Protein AF-A0A5A9EXS3-F1 (afdb_monomer)

Solvent-accessible surface area (backbone atoms only — not comparable to full-atom values): 31626 Å² total; per-residue (Å²): 136,85,84,88,77,80,81,80,75,89,73,80,90,67,95,66,80,86,70,80,70,84,56,98,63,79,76,50,66,64,50,33,74,78,67,69,45,50,67,69,58,44,40,44,43,49,65,65,76,38,58,78,55,90,49,72,62,46,55,52,49,44,52,52,49,21,62,60,67,77,44,63,67,93,73,56,37,55,42,69,44,77,30,45,30,66,78,80,69,42,73,44,70,42,75,25,43,27,70,67,34,57,52,54,54,42,62,70,64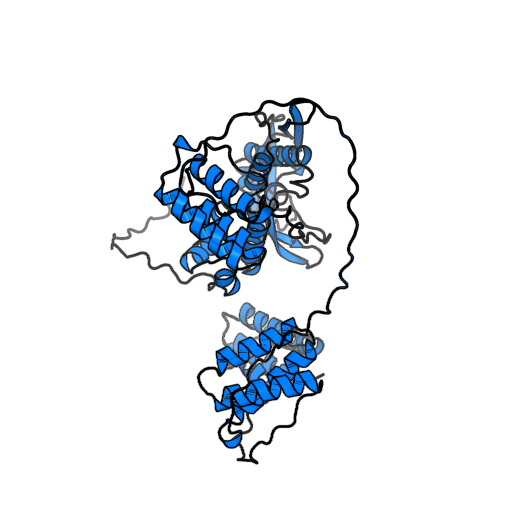,80,28,55,63,57,65,58,77,72,44,68,43,66,75,43,77,49,74,37,63,37,30,30,83,35,90,97,47,95,61,65,44,79,47,74,50,77,39,70,31,39,52,26,25,36,14,38,27,25,31,51,51,100,89,44,79,44,79,24,72,6,71,43,42,39,96,81,47,67,36,38,43,91,37,78,75,69,39,75,33,70,30,73,65,49,62,77,36,31,58,64,54,43,40,50,43,6,41,48,48,4,44,30,68,60,36,48,91,83,36,79,68,79,39,34,74,61,48,45,63,47,77,44,66,82,71,72,76,68,69,61,76,59,78,49,75,62,68,74,66,74,69,54,64,80,80,69,59,47,80,56,59,71,91,79,54,54,59,71,56,42,48,53,46,30,52,51,35,52,52,28,61,72,64,74,43,76,67,41,51,55,52,51,50,52,48,44,54,65,76,39,61,94,39,58,43,54,39,12,48,46,44,50,45,43,48,42,23,71,77,71,69,45,73,59,71,67,62,85,74,87,79,80,89,78,84,92,79,82,85,83,86,84,90,81,91,79,83,89,79,87,76,80,82,78,78,81,74,80,78,74,82,73,65,87,67,52,81,53,51,71,91,78,43,52,65,71,56,54,54,52,46,55,50,49,34,50,54,33,62,73,63,68,42,74,68,44,47,50,51,53,49,51,50,43,48,70,76,26,62,91,36,55,37,49,31,13,48,46,50,50,50,43,51,50,17,68,73,67,76,44,78,74,90,75,95,70,88,86,84,79,86,73,82,66,83,73,67,50,77,65,51,49,49,46,46,71,74,58,53,82,74,54,80,55,53,73,89,74,42,53,68,72,55,55,53,54,43,53,52,46,38,53,52,28,61,73,60,73,43,72,69,45,46,53,50,48,52,50,48,39,53,68,75,23,68,91,35,62,34,48,29,17,48,40,54,48,52,43,48,55,48,57,72,69,58,77,92,129

Secondary structure (DSSP, 8-state):
-----PPPP---------PPPPPSSPPPHHHHHHH---HHHHHHIIIIISTT--SHHHHHHHHHHHHHTT--GGG--EEEEEEEETTTTEEEEEEEE-HHHHHHHHHHTS-EEEEPPPEE--EEEEEEEEEEEETTEEEEEEEEEEEEEESEEEEEEEEEETTEEEEEEEEEEHHHHPPBPP-TT----B-HHHHH-HHHHHHHHHHHHHHHHH-TTT--SPPHHHHTTPEEPSS-----------SS----TTTSPPP--GGGS-HHHHHHHHHHHHHHHHH-SHHHHHHHHHHHHHHTTT-HHHHHHHHHHHHHHHHH-PPPPSSPP-----------------------PPPPPPP-SS-PPPP--GGGS-HHHHHHHHHHHHHHHHH-SHHHHHHHHHHHHHHHTT-HHHHHHHHHHHHHHHHHSSPPP-------PPSSPPPPHHHHHHHHHH-SPPP--GGGS-HHHHHHHHHHHHHHHHH-SHHHHHHHHHHHHHHHTT-HHHHHHHHHHHHHHHHTSPP-

Radius of gyration: 34.62 Å; Cα contacts (8 Å, |Δi|>4): 644; chains: 1; bounding box: 84×91×77 Å

Structure (mmCIF, N/CA/C/O backbone):
data_AF-A0A5A9EXS3-F1
#
_entry.id   AF-A0A5A9EXS3-F1
#
loop_
_atom_site.group_PDB
_atom_site.id
_atom_site.type_symbol
_atom_site.label_atom_id
_atom_site.label_alt_id
_atom_site.label_comp_id
_atom_site.label_asym_id
_atom_site.label_entity_id
_atom_site.label_seq_id
_atom_site.pdbx_PDB_ins_code
_atom_site.Cartn_x
_atom_site.Cartn_y
_atom_site.Cartn_z
_atom_site.occupancy
_atom_site.B_iso_or_equiv
_atom_site.auth_seq_id
_atom_site.auth_comp_id
_atom_site.auth_asym_id
_atom_site.auth_atom_id
_atom_site.pdbx_PDB_model_num
ATOM 1 N N . MET A 1 1 ? -11.136 36.480 23.293 1.00 30.42 1 MET A N 1
ATOM 2 C CA . MET A 1 1 ? -9.999 37.397 23.067 1.00 30.42 1 MET A CA 1
ATOM 3 C C . MET A 1 1 ? -9.051 36.762 22.056 1.00 30.42 1 MET A C 1
ATOM 5 O O . MET A 1 1 ? -8.707 35.604 22.231 1.00 30.42 1 MET A O 1
ATOM 9 N N . ALA A 1 2 ? -8.713 37.529 21.012 1.00 27.95 2 ALA A N 1
ATOM 10 C CA . ALA A 1 2 ? -7.684 37.326 19.978 1.00 27.95 2 ALA A CA 1
ATOM 11 C C . ALA A 1 2 ? -7.751 36.063 19.083 1.00 27.95 2 ALA A C 1
ATOM 13 O O . ALA A 1 2 ? -7.046 35.078 19.281 1.00 27.95 2 ALA A O 1
ATOM 14 N N . SER A 1 3 ? -8.542 36.171 18.011 1.00 28.62 3 SER A N 1
ATOM 15 C CA . SER A 1 3 ? -8.424 35.385 16.778 1.00 28.62 3 SER A CA 1
ATOM 16 C C . SER A 1 3 ? -7.132 35.743 16.033 1.00 28.62 3 SER A C 1
ATOM 18 O O . SER A 1 3 ? -6.910 36.917 15.736 1.00 28.62 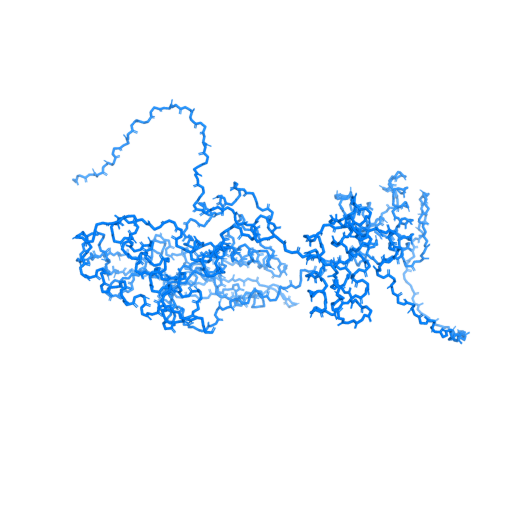3 SER A O 1
ATOM 20 N N . ASN A 1 4 ? -6.307 34.756 15.674 1.00 27.56 4 ASN A N 1
ATOM 21 C CA . ASN A 1 4 ? -5.107 34.997 14.871 1.00 27.56 4 ASN A CA 1
ATOM 22 C C . ASN A 1 4 ? -5.402 34.776 13.379 1.00 27.56 4 ASN A C 1
ATOM 24 O O . ASN A 1 4 ? -5.194 33.702 12.813 1.00 27.56 4 ASN A O 1
ATOM 28 N N . SER A 1 5 ? -5.938 35.827 12.766 1.00 29.20 5 SER A N 1
ATOM 29 C CA . SER A 1 5 ? -6.176 35.975 11.333 1.00 29.20 5 SER A CA 1
ATOM 30 C C . SER A 1 5 ? -4.834 36.069 10.597 1.00 29.20 5 SER A C 1
ATOM 32 O O . SER A 1 5 ? -4.102 37.047 10.754 1.00 29.20 5 SER A O 1
ATOM 34 N N . ARG A 1 6 ? -4.482 35.074 9.773 1.00 29.91 6 ARG A N 1
ATOM 35 C CA . ARG A 1 6 ? -3.351 35.211 8.838 1.00 29.91 6 ARG A CA 1
ATOM 36 C C . ARG A 1 6 ? -3.760 36.148 7.701 1.00 29.91 6 ARG A C 1
ATOM 38 O O . ARG A 1 6 ? -4.723 35.872 6.989 1.00 29.91 6 ARG A O 1
ATOM 45 N N . LYS A 1 7 ? -3.018 37.249 7.544 1.00 29.36 7 LYS A N 1
ATOM 46 C CA . LYS A 1 7 ? -3.127 38.196 6.426 1.00 29.36 7 LYS A CA 1
ATOM 47 C C . LYS A 1 7 ? -3.046 37.445 5.090 1.00 29.36 7 LYS A C 1
ATOM 49 O O . LYS A 1 7 ? -2.027 36.821 4.802 1.00 29.36 7 LYS A O 1
ATOM 54 N N . ARG A 1 8 ? -4.108 37.533 4.281 1.00 28.88 8 ARG A N 1
ATOM 55 C CA . ARG A 1 8 ? -4.033 37.332 2.827 1.00 28.88 8 ARG A CA 1
ATOM 56 C C . ARG A 1 8 ? -3.237 38.506 2.262 1.00 28.88 8 ARG A C 1
ATOM 58 O O . ARG A 1 8 ? -3.621 39.649 2.481 1.00 28.88 8 ARG A O 1
ATOM 65 N N . GLY A 1 9 ? -2.115 38.222 1.611 1.00 28.55 9 GLY A N 1
ATOM 66 C CA . GLY A 1 9 ? -1.461 39.198 0.748 1.00 28.55 9 GLY A CA 1
ATOM 67 C C . GLY A 1 9 ? -2.256 39.312 -0.548 1.00 28.55 9 GLY A C 1
ATOM 68 O O . GLY A 1 9 ? -2.593 38.287 -1.140 1.00 28.55 9 GLY A O 1
ATOM 69 N N . ASP A 1 10 ? -2.573 40.542 -0.945 1.00 32.09 10 ASP A N 1
ATOM 70 C CA . ASP A 1 10 ? -3.110 40.866 -2.263 1.00 32.09 10 ASP A CA 1
ATOM 71 C C . ASP A 1 10 ? -2.116 40.412 -3.332 1.00 32.09 10 ASP A C 1
ATOM 73 O O . ASP A 1 10 ? -1.038 40.992 -3.473 1.00 32.09 10 ASP A O 1
ATOM 77 N N . ASN A 1 11 ? -2.473 39.375 -4.087 1.00 30.95 11 ASN A N 1
ATOM 78 C CA . ASN A 1 11 ? -1.780 39.040 -5.320 1.00 30.95 11 ASN A CA 1
ATOM 79 C C . ASN A 1 11 ? -2.644 39.559 -6.468 1.00 30.95 11 ASN A C 1
ATOM 81 O O . ASN A 1 11 ? -3.755 39.077 -6.680 1.00 30.95 11 ASN A O 1
ATOM 85 N N . LYS A 1 12 ? -2.157 40.593 -7.157 1.00 32.75 12 LYS A N 1
ATOM 86 C CA . LYS A 1 12 ? -2.768 41.077 -8.395 1.00 32.75 12 LYS A CA 1
ATOM 87 C C . LYS A 1 12 ? -2.744 39.940 -9.415 1.00 32.75 12 LYS A C 1
ATOM 89 O O . LYS A 1 12 ? -1.687 39.366 -9.663 1.00 32.75 12 LYS A O 1
ATOM 94 N N . ASP A 1 13 ? -3.903 39.659 -10.002 1.00 39.50 13 ASP A N 1
ATOM 95 C CA . ASP A 1 13 ? -4.057 38.785 -11.160 1.00 39.50 13 ASP A CA 1
ATOM 96 C C . ASP A 1 13 ? -3.205 39.305 -12.325 1.00 39.50 13 ASP A C 1
ATOM 98 O O . ASP A 1 13 ? -3.598 40.203 -13.070 1.00 39.50 13 ASP A O 1
ATOM 102 N N . THR A 1 14 ? -2.022 38.724 -12.503 1.00 32.28 14 THR A N 1
ATOM 103 C CA . THR A 1 14 ? -1.380 38.634 -13.812 1.00 32.28 14 THR A CA 1
ATOM 104 C C . THR A 1 14 ? -1.478 37.185 -14.238 1.00 32.28 14 THR A C 1
ATOM 106 O O . THR A 1 14 ? -0.827 36.322 -13.646 1.00 32.28 14 THR A O 1
ATOM 109 N N . GLY A 1 15 ? -2.327 36.926 -15.236 1.00 40.34 15 GLY A N 1
ATOM 110 C CA . GLY A 1 15 ? -2.511 35.622 -15.863 1.00 40.34 15 GLY A CA 1
ATOM 111 C C . GLY A 1 15 ? -1.167 35.048 -16.296 1.00 40.34 15 GLY A C 1
ATOM 112 O O . GLY A 1 15 ? -0.659 35.354 -17.369 1.00 40.34 15 GLY A O 1
ATOM 113 N N . THR A 1 16 ? -0.577 34.248 -15.415 1.00 32.03 16 THR A N 1
ATOM 114 C CA . THR A 1 16 ? 0.710 33.601 -15.622 1.00 32.03 16 THR A CA 1
ATOM 115 C C . THR A 1 16 ? 0.383 32.154 -15.923 1.00 32.03 16 THR A C 1
ATOM 117 O O . THR A 1 16 ? -0.159 31.447 -15.074 1.00 32.03 16 THR A O 1
ATOM 120 N N . SER A 1 17 ? 0.644 31.743 -17.162 1.00 33.59 17 SER A N 1
ATOM 121 C CA . SER A 1 17 ? 0.592 30.346 -17.583 1.00 33.59 17 SER A CA 1
ATOM 122 C C . SER A 1 17 ? 1.286 29.477 -16.529 1.00 33.59 17 SER A C 1
ATOM 124 O O . SER A 1 17 ? 2.434 29.749 -16.179 1.00 33.59 17 SER A O 1
ATOM 126 N N . LEU A 1 18 ? 0.585 28.465 -16.007 1.00 37.22 18 LEU A N 1
ATOM 127 C CA . LEU A 1 18 ? 1.137 27.464 -15.092 1.00 37.22 18 LEU A CA 1
ATOM 128 C C . LEU A 1 18 ? 2.244 26.701 -15.824 1.00 37.22 18 LEU A C 1
ATOM 130 O O . LEU A 1 18 ? 1.988 25.699 -16.486 1.00 37.22 18 LEU A O 1
ATOM 134 N N . VAL A 1 19 ? 3.477 27.189 -15.736 1.00 40.34 19 VAL A N 1
ATOM 135 C CA . VAL A 1 19 ? 4.652 26.377 -16.039 1.00 40.34 19 VAL A CA 1
ATOM 136 C C . VAL A 1 19 ? 4.753 25.366 -14.895 1.00 40.34 19 VAL A C 1
ATOM 138 O O . VAL A 1 19 ? 4.853 25.794 -13.740 1.00 40.34 19 VAL A O 1
ATOM 141 N N . PRO A 1 20 ? 4.674 24.047 -15.155 1.00 49.12 20 PRO A N 1
ATOM 142 C CA . PRO A 1 20 ? 4.905 23.057 -14.116 1.00 49.12 20 PRO A CA 1
ATOM 143 C C . PRO A 1 20 ? 6.291 23.308 -13.517 1.00 49.12 20 PRO A C 1
ATOM 145 O O . PRO A 1 20 ? 7.272 23.428 -14.253 1.00 49.12 20 PRO A O 1
ATOM 148 N N . GLY A 1 21 ? 6.366 23.438 -12.191 1.00 59.28 21 GLY A N 1
ATOM 149 C CA . GLY A 1 21 ? 7.649 23.479 -11.495 1.00 59.28 21 GLY A CA 1
ATOM 150 C C . GLY A 1 21 ? 8.483 22.241 -11.834 1.00 59.28 21 GLY A C 1
ATOM 151 O O . GLY A 1 21 ? 7.937 21.214 -12.241 1.00 59.28 21 GLY A O 1
ATOM 152 N N . GLN A 1 22 ? 9.806 22.346 -11.685 1.00 62.22 22 GLN A N 1
ATOM 153 C CA . GLN A 1 22 ? 10.702 21.203 -11.872 1.00 62.22 22 GLN A CA 1
ATOM 154 C C . GLN A 1 22 ? 10.224 20.025 -11.005 1.00 62.22 22 GLN A C 1
ATOM 156 O O . GLN A 1 22 ? 9.952 20.237 -9.817 1.00 62.22 22 GLN A O 1
ATOM 161 N N . PRO A 1 23 ? 10.095 18.817 -11.580 1.00 70.12 23 PRO A N 1
ATOM 162 C CA . PRO A 1 23 ? 9.552 17.680 -10.862 1.00 70.12 23 PRO A CA 1
ATOM 163 C C . PRO A 1 23 ? 10.461 17.285 -9.698 1.00 70.12 23 PRO A C 1
ATOM 165 O O . PRO A 1 23 ? 11.686 17.359 -9.811 1.00 70.12 23 PRO A O 1
ATOM 168 N N . ARG A 1 24 ? 9.870 16.839 -8.577 1.00 82.75 24 ARG A N 1
ATOM 169 C CA . ARG A 1 24 ? 10.629 16.420 -7.381 1.00 82.75 24 ARG A CA 1
ATOM 170 C C . ARG A 1 24 ? 11.677 15.353 -7.711 1.00 82.75 24 ARG A C 1
ATOM 172 O O . ARG A 1 24 ? 12.769 15.374 -7.150 1.00 82.75 24 ARG A O 1
ATOM 179 N N . TRP A 1 25 ? 11.344 14.457 -8.638 1.00 90.06 25 TRP A N 1
ATOM 180 C CA . TRP A 1 25 ? 12.261 13.504 -9.254 1.00 90.06 25 TRP A CA 1
ATOM 181 C C . TRP A 1 25 ? 12.045 13.490 -10.760 1.00 90.06 25 TRP A C 1
ATOM 183 O O . TRP A 1 25 ? 10.904 13.526 -11.215 1.00 90.06 25 TRP A O 1
ATOM 193 N N . GLN A 1 26 ? 13.127 13.382 -11.527 1.00 91.50 26 GLN A N 1
ATOM 194 C CA . GLN A 1 26 ? 13.041 13.186 -12.975 1.00 91.50 26 GLN A CA 1
ATOM 195 C C . GLN A 1 26 ? 12.369 11.846 -13.297 1.00 91.50 26 GLN A C 1
ATOM 197 O O . GLN A 1 26 ? 12.504 10.896 -12.524 1.00 91.50 26 GLN A O 1
ATOM 202 N N . LEU A 1 27 ? 11.658 11.768 -14.428 1.00 91.38 27 LEU A N 1
ATOM 203 C CA . LEU A 1 27 ? 11.028 10.533 -14.897 1.00 91.38 27 LEU A CA 1
ATOM 204 C C . LEU A 1 27 ? 12.090 9.450 -15.167 1.00 91.38 27 LEU A C 1
ATOM 206 O O . LEU A 1 27 ? 12.907 9.609 -16.082 1.00 91.38 27 LEU A O 1
ATOM 210 N N . PRO A 1 28 ? 12.062 8.319 -14.438 1.00 92.06 28 PRO A N 1
ATOM 211 C CA . PRO A 1 28 ? 12.975 7.211 -14.694 1.00 92.06 28 PRO A CA 1
ATOM 212 C C . PRO A 1 28 ? 12.684 6.528 -16.034 1.00 92.06 28 PRO A C 1
ATOM 214 O O . PRO A 1 28 ? 11.521 6.392 -16.422 1.00 92.06 28 PRO A O 1
ATOM 217 N N . SER A 1 29 ? 13.719 5.997 -16.695 1.00 90.56 29 SER A N 1
ATOM 218 C CA . SER A 1 29 ? 13.564 5.192 -17.920 1.00 90.56 29 SER A CA 1
ATOM 219 C C . SER A 1 29 ? 12.609 4.020 -17.710 1.00 90.56 29 SER A C 1
ATOM 221 O O . SER A 1 29 ? 11.695 3.835 -18.499 1.00 90.56 29 SER A O 1
ATOM 223 N N . ILE A 1 30 ? 12.702 3.308 -16.581 1.00 87.94 30 ILE A N 1
ATOM 224 C CA . ILE A 1 30 ? 11.786 2.199 -16.274 1.00 87.94 30 ILE A CA 1
ATOM 225 C C . ILE A 1 30 ? 10.311 2.634 -16.236 1.00 87.94 30 ILE A C 1
ATOM 227 O O . ILE A 1 30 ? 9.446 1.927 -16.745 1.00 87.94 30 ILE A O 1
ATOM 231 N N . ALA A 1 31 ? 10.006 3.813 -15.686 1.00 88.00 31 ALA A N 1
ATOM 232 C CA . ALA A 1 31 ? 8.648 4.356 -15.646 1.00 88.00 31 ALA A CA 1
ATOM 233 C C . ALA A 1 31 ? 8.153 4.751 -17.050 1.00 88.00 31 ALA A C 1
ATOM 235 O O . ALA A 1 31 ? 6.986 4.534 -17.384 1.00 88.00 31 ALA A O 1
ATOM 236 N N . ARG A 1 32 ? 9.049 5.277 -17.890 1.00 90.31 32 ARG A N 1
ATOM 237 C CA . ARG A 1 32 ? 8.765 5.620 -19.287 1.00 90.31 32 ARG A CA 1
ATOM 238 C C . ARG A 1 32 ? 8.541 4.371 -20.142 1.00 90.31 32 ARG A C 1
ATOM 240 O O . ARG A 1 32 ? 7.500 4.242 -20.775 1.00 90.31 32 ARG A O 1
ATOM 247 N N . ASP A 1 33 ? 9.477 3.435 -20.099 1.00 87.25 33 ASP A N 1
ATOM 248 C CA . ASP A 1 33 ? 9.571 2.330 -21.050 1.00 87.25 33 ASP A CA 1
ATOM 249 C C . ASP A 1 33 ? 8.635 1.171 -20.669 1.00 87.25 33 ASP A C 1
ATOM 251 O O . ASP A 1 33 ? 7.944 0.622 -21.525 1.00 87.25 33 ASP A O 1
ATOM 255 N N . HIS A 1 34 ? 8.530 0.822 -19.377 1.00 83.62 34 HIS A N 1
ATOM 256 C CA . HIS A 1 34 ? 7.686 -0.300 -18.931 1.00 83.62 34 HIS A CA 1
ATOM 257 C C . HIS A 1 34 ? 6.237 0.082 -18.614 1.00 83.62 34 HIS A C 1
ATOM 259 O O . HIS A 1 34 ? 5.367 -0.801 -18.597 1.00 83.62 34 HIS A O 1
ATOM 265 N N . TYR A 1 35 ? 5.972 1.356 -18.309 1.00 88.62 35 TYR A N 1
ATOM 266 C CA . TYR A 1 35 ? 4.640 1.838 -17.922 1.00 88.62 35 TYR A CA 1
ATOM 267 C C . TYR A 1 35 ? 4.083 2.911 -18.864 1.00 88.62 35 TYR A C 1
ATOM 269 O O . TYR A 1 35 ? 2.940 3.327 -18.681 1.00 88.62 35 TYR A O 1
ATOM 277 N N . GLY A 1 36 ? 4.843 3.337 -19.880 1.00 90.50 36 GLY A N 1
ATOM 278 C CA . GLY A 1 36 ? 4.384 4.301 -20.881 1.00 90.50 36 GLY A CA 1
ATOM 279 C C . GLY A 1 36 ? 4.112 5.694 -20.314 1.00 90.50 36 GLY A C 1
ATOM 280 O O . GLY A 1 36 ? 3.287 6.421 -20.867 1.00 90.50 36 GLY A O 1
ATOM 281 N N . LEU A 1 37 ? 4.734 6.053 -19.185 1.00 93.06 37 LEU A N 1
ATOM 282 C CA . LEU A 1 37 ? 4.482 7.329 -18.522 1.00 93.06 37 LEU A CA 1
ATOM 283 C C . LEU A 1 37 ? 5.251 8.467 -19.196 1.00 93.06 37 LEU A C 1
ATOM 285 O O . LEU A 1 37 ? 6.418 8.320 -19.557 1.00 93.06 37 LEU A O 1
ATOM 289 N N . ASN A 1 38 ? 4.606 9.627 -19.314 1.00 93.56 38 ASN A N 1
ATOM 290 C CA . ASN A 1 38 ? 5.257 10.884 -19.688 1.00 93.56 38 ASN A CA 1
ATOM 291 C C . ASN A 1 38 ? 5.574 11.758 -18.457 1.00 93.56 38 ASN A C 1
ATOM 293 O O . ASN A 1 38 ? 5.138 11.468 -17.343 1.00 93.56 38 ASN A O 1
ATOM 297 N N . GLU A 1 39 ? 6.314 12.853 -18.658 1.00 90.62 39 GLU A N 1
ATOM 298 C CA . GLU A 1 39 ? 6.748 13.755 -17.575 1.00 90.62 39 GLU A CA 1
ATOM 299 C C . GLU A 1 39 ? 5.572 14.332 -16.766 1.00 90.62 39 GLU A C 1
ATOM 301 O O . GLU A 1 39 ? 5.632 14.415 -15.542 1.00 90.62 39 GLU A O 1
ATOM 306 N N . ALA A 1 40 ? 4.463 14.687 -17.423 1.00 91.38 40 ALA A N 1
ATOM 307 C CA . ALA A 1 40 ? 3.293 15.251 -16.746 1.00 91.38 40 ALA A CA 1
ATOM 308 C C . ALA A 1 40 ? 2.571 14.206 -15.877 1.00 91.38 40 ALA A C 1
ATOM 310 O O . ALA A 1 40 ? 2.148 14.494 -14.758 1.00 91.38 40 ALA A O 1
ATOM 311 N N . GLN A 1 41 ? 2.449 12.980 -16.382 1.00 94.19 41 GLN A N 1
ATOM 312 C CA . GLN A 1 41 ? 1.893 11.836 -15.660 1.00 94.19 41 GLN A CA 1
ATOM 313 C C . GLN A 1 41 ? 2.758 11.451 -14.461 1.00 94.19 41 GLN A C 1
ATOM 315 O O . GLN A 1 41 ? 2.237 11.186 -13.377 1.00 94.19 41 GLN A O 1
ATOM 320 N N . TRP A 1 42 ? 4.074 11.457 -14.646 1.00 94.31 42 TRP A N 1
ATOM 321 C CA . TRP A 1 42 ? 5.033 11.230 -13.577 1.00 94.31 42 TRP A CA 1
ATOM 322 C C . TRP A 1 42 ? 4.920 12.286 -12.483 1.00 94.31 42 TRP A C 1
ATOM 324 O O . TRP A 1 42 ? 4.768 11.947 -11.310 1.00 94.31 42 TRP A O 1
ATOM 334 N N . GLN A 1 43 ? 4.875 13.557 -12.877 1.00 92.44 43 GLN A N 1
ATOM 335 C CA . GLN A 1 43 ? 4.719 14.671 -11.955 1.00 92.44 43 GLN A CA 1
ATOM 336 C C . GLN A 1 43 ? 3.417 14.574 -11.152 1.00 92.44 43 GLN A C 1
ATOM 338 O O . GLN A 1 43 ? 3.408 14.759 -9.936 1.00 92.44 43 GLN A O 1
ATOM 343 N N . LEU A 1 44 ? 2.313 14.199 -11.804 1.00 93.88 44 LEU A N 1
ATOM 344 C CA . LEU A 1 44 ? 1.041 13.957 -11.126 1.00 93.88 44 LEU A CA 1
ATOM 345 C C . LEU A 1 44 ? 1.141 12.821 -10.091 1.00 93.88 44 LEU A C 1
ATOM 347 O O . LEU A 1 44 ? 0.573 12.931 -9.001 1.00 93.88 44 LEU A O 1
ATOM 351 N N . LEU A 1 45 ? 1.863 11.739 -10.407 1.00 94.06 45 LEU A N 1
ATOM 352 C CA . LEU A 1 45 ? 2.062 10.628 -9.475 1.00 94.06 45 LEU A CA 1
ATOM 353 C C . LEU A 1 45 ? 2.821 11.075 -8.227 1.00 94.06 45 LEU A C 1
ATOM 355 O O . LEU A 1 45 ? 2.351 10.816 -7.119 1.00 94.06 45 LEU A O 1
ATOM 359 N N . ILE A 1 46 ? 3.965 11.739 -8.395 1.00 93.56 46 ILE A N 1
ATOM 360 C CA . ILE A 1 46 ? 4.862 12.040 -7.275 1.00 93.56 46 ILE A CA 1
ATOM 361 C C . ILE A 1 46 ? 4.391 13.226 -6.432 1.00 93.56 46 ILE A C 1
ATOM 363 O O . ILE A 1 46 ? 4.557 13.185 -5.217 1.00 93.56 46 ILE A O 1
ATOM 367 N N . ASP A 1 47 ? 3.751 14.231 -7.033 1.00 89.81 47 ASP A N 1
ATOM 368 C CA . ASP A 1 47 ? 3.400 15.464 -6.320 1.00 89.81 47 ASP A CA 1
ATOM 369 C C . ASP A 1 47 ? 1.939 15.511 -5.862 1.00 89.81 47 ASP A C 1
ATOM 371 O O . ASP A 1 47 ? 1.618 16.226 -4.913 1.00 89.81 47 ASP A O 1
ATOM 375 N N . ASN A 1 48 ? 1.035 14.760 -6.503 1.00 90.94 48 ASN A N 1
ATOM 376 C CA . ASN A 1 48 ? -0.390 14.787 -6.159 1.00 90.94 48 ASN A CA 1
ATOM 377 C C . ASN A 1 48 ? -0.896 13.468 -5.569 1.00 90.94 48 ASN A C 1
ATOM 379 O O . ASN A 1 48 ? -1.519 13.464 -4.505 1.00 90.94 48 ASN A O 1
ATOM 383 N N . LEU A 1 49 ? -0.624 12.340 -6.231 1.00 93.19 49 LEU A N 1
ATOM 384 C CA . LEU A 1 49 ? -1.133 11.045 -5.773 1.00 93.19 49 LEU A CA 1
ATOM 385 C C . LEU A 1 49 ? -0.321 10.499 -4.593 1.00 93.19 49 LEU A C 1
ATOM 387 O O . LEU A 1 49 ? -0.916 10.041 -3.610 1.00 93.19 49 LEU A O 1
ATOM 391 N N . TYR A 1 50 ? 1.006 10.628 -4.640 1.00 94.31 50 TYR A N 1
ATOM 392 C CA . TYR A 1 50 ? 1.939 10.136 -3.623 1.00 94.31 50 TYR A CA 1
ATOM 393 C C . TYR A 1 50 ? 2.914 11.214 -3.098 1.00 94.31 50 TYR A C 1
ATOM 395 O O . TYR A 1 50 ? 4.120 10.965 -3.022 1.00 94.31 50 TYR A O 1
ATOM 403 N N . PRO A 1 51 ? 2.414 12.381 -2.637 1.00 90.75 51 PRO A N 1
ATOM 404 C CA . PRO A 1 51 ? 3.257 13.491 -2.174 1.00 90.75 51 PRO A CA 1
ATOM 405 C C . PRO A 1 51 ? 4.120 13.132 -0.961 1.00 90.75 51 PRO A C 1
ATOM 407 O O . PRO A 1 51 ? 5.158 13.741 -0.723 1.00 90.75 51 PRO A O 1
ATOM 410 N N . SER A 1 52 ? 3.684 12.149 -0.173 1.00 86.44 52 SER A N 1
ATOM 411 C CA . SER A 1 52 ? 4.371 11.704 1.040 1.00 86.44 52 SER A CA 1
ATOM 412 C C . SER A 1 52 ? 5.395 10.595 0.799 1.00 86.44 52 SER A C 1
ATOM 414 O O . SER A 1 52 ? 6.065 10.215 1.753 1.00 86.44 52 SER A O 1
ATOM 416 N N . ALA A 1 53 ? 5.518 10.079 -0.431 1.00 90.75 53 ALA A N 1
ATOM 417 C CA . ALA A 1 53 ? 6.572 9.124 -0.761 1.00 90.75 53 ALA A CA 1
ATOM 418 C C . ALA A 1 53 ? 7.934 9.817 -0.654 1.00 90.75 53 ALA A C 1
ATOM 420 O O . ALA A 1 53 ? 8.114 10.900 -1.201 1.00 90.75 53 ALA A O 1
ATOM 421 N N . ASN A 1 54 ? 8.881 9.215 0.045 1.00 86.81 54 ASN A N 1
ATOM 422 C CA . ASN A 1 54 ? 10.217 9.744 0.306 1.00 86.81 54 ASN A CA 1
ATOM 423 C C . ASN A 1 54 ? 11.259 9.137 -0.631 1.00 86.81 54 ASN A C 1
ATOM 425 O O . ASN A 1 54 ? 12.336 9.707 -0.792 1.00 86.81 54 ASN A O 1
ATOM 429 N N . THR A 1 55 ? 10.935 8.003 -1.250 1.00 88.50 55 THR A N 1
ATOM 430 C CA . THR A 1 55 ? 11.802 7.280 -2.173 1.00 88.50 55 THR A CA 1
ATOM 431 C C . THR A 1 55 ? 11.150 7.111 -3.539 1.00 88.50 55 THR A C 1
ATOM 433 O O . THR A 1 55 ? 9.926 6.992 -3.671 1.00 88.50 55 THR A O 1
ATOM 436 N N . LEU A 1 56 ? 11.995 7.075 -4.569 1.00 89.75 56 LEU A N 1
ATOM 437 C CA . LEU A 1 56 ? 11.582 6.725 -5.922 1.00 89.75 56 LEU A CA 1
ATOM 438 C C . LEU A 1 56 ? 11.021 5.296 -5.969 1.00 89.75 56 LEU A C 1
ATOM 440 O O . LEU A 1 56 ? 9.983 5.050 -6.587 1.00 89.75 56 LEU A O 1
ATOM 444 N N . ASP A 1 57 ? 11.683 4.386 -5.253 1.00 87.38 57 ASP A N 1
ATOM 445 C CA . ASP A 1 57 ? 11.337 2.968 -5.180 1.00 87.38 57 ASP A CA 1
ATOM 446 C C . ASP A 1 57 ? 9.924 2.743 -4.649 1.00 87.38 57 ASP A C 1
ATOM 448 O O . ASP A 1 57 ? 9.209 1.903 -5.187 1.00 87.38 57 ASP A O 1
ATOM 452 N N . GLY A 1 58 ? 9.460 3.532 -3.674 1.00 89.12 58 GLY A N 1
ATOM 453 C CA . GLY A 1 58 ? 8.081 3.446 -3.189 1.00 89.12 58 GLY A CA 1
ATOM 454 C C . GLY A 1 58 ? 7.044 3.682 -4.297 1.00 89.12 58 GLY A C 1
ATOM 455 O O . GLY A 1 58 ? 6.044 2.966 -4.385 1.00 89.12 58 GLY A O 1
ATOM 456 N N . VAL A 1 59 ? 7.290 4.651 -5.186 1.00 93.88 59 VAL A N 1
ATOM 457 C CA . VAL A 1 59 ? 6.390 4.971 -6.310 1.00 93.88 59 VAL A CA 1
ATOM 458 C C . VAL A 1 59 ? 6.479 3.910 -7.406 1.00 93.88 59 VAL A C 1
ATOM 460 O O . VAL A 1 59 ? 5.451 3.486 -7.939 1.00 93.88 59 VAL A O 1
ATOM 463 N N . LEU A 1 60 ? 7.688 3.439 -7.719 1.00 91.75 60 LEU A N 1
ATOM 464 C CA . LEU A 1 60 ? 7.894 2.356 -8.682 1.00 91.75 60 LEU A CA 1
ATOM 465 C C . LEU A 1 60 ? 7.273 1.039 -8.200 1.00 91.75 60 LEU A C 1
ATOM 467 O O . LEU A 1 60 ? 6.640 0.340 -8.990 1.00 91.75 60 LEU A O 1
ATOM 471 N N . LEU A 1 61 ? 7.368 0.733 -6.906 1.00 89.81 61 LEU A N 1
ATOM 472 C CA . LEU A 1 61 ? 6.724 -0.426 -6.295 1.00 89.81 61 LEU A CA 1
ATOM 473 C C . LEU A 1 61 ? 5.198 -0.307 -6.359 1.00 89.81 61 LEU A C 1
ATOM 475 O O . LEU A 1 61 ? 4.525 -1.288 -6.662 1.00 89.81 61 LEU A O 1
ATOM 479 N N . ALA A 1 62 ? 4.637 0.887 -6.146 1.00 93.19 62 ALA A N 1
ATOM 480 C CA . ALA A 1 62 ? 3.201 1.118 -6.300 1.00 93.19 62 ALA A CA 1
ATOM 481 C C . ALA A 1 62 ? 2.734 0.887 -7.749 1.00 93.19 62 ALA A C 1
ATOM 483 O O . ALA A 1 62 ? 1.691 0.263 -7.966 1.00 93.19 62 ALA A O 1
ATOM 484 N N . LEU A 1 63 ? 3.514 1.339 -8.739 1.00 94.19 63 LEU A N 1
ATOM 485 C CA . LEU A 1 63 ? 3.265 1.078 -10.161 1.00 94.19 63 LEU A CA 1
ATOM 486 C C . LEU A 1 63 ? 3.332 -0.417 -10.485 1.00 94.19 63 LEU A C 1
ATOM 488 O O . LEU A 1 63 ? 2.404 -0.946 -11.101 1.00 94.19 63 LEU A O 1
ATOM 492 N N . ALA A 1 64 ? 4.388 -1.101 -10.038 1.00 89.56 64 ALA A N 1
ATOM 493 C CA . ALA A 1 64 ? 4.571 -2.536 -10.235 1.00 89.56 64 ALA A CA 1
ATOM 494 C C . ALA A 1 64 ? 3.421 -3.334 -9.618 1.00 89.56 64 ALA A C 1
ATOM 496 O O . ALA A 1 64 ? 2.826 -4.183 -10.282 1.00 89.56 64 ALA A O 1
ATOM 497 N N . TYR A 1 65 ? 3.046 -2.997 -8.382 1.00 89.81 65 TYR A N 1
ATOM 498 C CA . TYR A 1 65 ? 1.938 -3.621 -7.676 1.00 89.81 65 TYR A CA 1
ATOM 499 C C . TYR A 1 65 ? 0.615 -3.447 -8.426 1.00 89.81 65 TYR A C 1
ATOM 501 O O . TYR A 1 65 ? -0.118 -4.413 -8.638 1.00 89.81 65 TYR A O 1
ATOM 509 N N . CYS A 1 66 ? 0.313 -2.221 -8.864 1.00 91.38 66 CYS A N 1
ATOM 510 C CA . CYS A 1 66 ? -0.921 -1.948 -9.592 1.00 91.38 66 CYS A CA 1
ATOM 511 C C . CYS A 1 66 ? -0.956 -2.670 -10.941 1.00 91.38 66 CYS A C 1
ATOM 513 O O . CYS A 1 66 ? -1.988 -3.231 -11.299 1.00 91.38 66 CYS A O 1
ATOM 515 N N . LYS A 1 67 ? 0.167 -2.716 -11.666 1.00 89.00 67 LYS A N 1
ATOM 516 C CA . LYS A 1 67 ? 0.271 -3.449 -12.933 1.00 89.00 67 LYS A CA 1
ATOM 517 C C . LYS A 1 67 ? 0.054 -4.950 -12.734 1.00 89.00 67 LYS A C 1
ATOM 519 O O . LYS A 1 67 ? -0.726 -5.540 -13.473 1.00 89.00 67 LYS A O 1
ATOM 524 N N . ALA A 1 68 ? 0.682 -5.544 -11.721 1.00 86.25 68 ALA A N 1
ATOM 525 C CA . ALA A 1 68 ? 0.566 -6.973 -11.433 1.00 86.25 68 ALA A CA 1
ATOM 526 C C . ALA A 1 68 ? -0.856 -7.405 -11.036 1.00 86.25 68 ALA A C 1
ATOM 528 O O . ALA A 1 68 ? -1.277 -8.500 -11.387 1.00 86.25 68 ALA A O 1
ATOM 529 N N . ASN A 1 69 ? -1.609 -6.535 -10.356 1.00 82.50 69 ASN A N 1
ATOM 530 C CA . ASN A 1 69 ? -2.967 -6.826 -9.875 1.00 82.50 69 ASN A CA 1
ATOM 531 C C . ASN A 1 69 ? -4.074 -6.230 -10.767 1.00 82.50 69 ASN A C 1
ATOM 533 O O . ASN A 1 69 ? -5.243 -6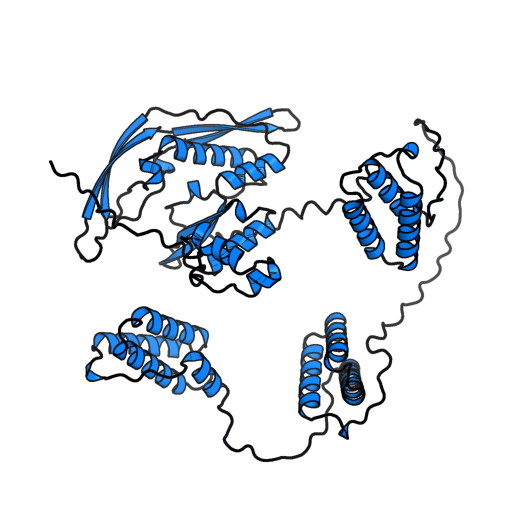.172 -10.377 1.00 82.50 69 ASN A O 1
ATOM 537 N N . ASN A 1 70 ? -3.722 -5.740 -11.962 1.00 87.19 70 ASN A N 1
ATOM 538 C CA . ASN A 1 70 ? -4.649 -5.074 -12.880 1.00 87.19 70 ASN A CA 1
ATOM 539 C C . ASN A 1 70 ? -5.465 -3.949 -12.195 1.00 87.19 70 ASN A C 1
ATOM 541 O O . ASN A 1 70 ? -6.691 -3.845 -12.323 1.00 87.19 70 ASN A O 1
ATOM 545 N N . LEU A 1 71 ? -4.790 -3.128 -11.392 1.00 89.25 71 LEU A N 1
ATOM 546 C CA . LEU A 1 71 ? -5.356 -1.983 -10.686 1.00 89.25 71 LEU A CA 1
ATOM 547 C C . LEU A 1 71 ? -4.972 -0.679 -11.392 1.00 89.25 71 LEU A C 1
ATOM 549 O O . LEU A 1 71 ? -3.861 -0.504 -11.889 1.00 89.25 71 LEU A O 1
ATOM 553 N N . ASN A 1 72 ? -5.897 0.279 -11.405 1.00 91.56 72 ASN A N 1
ATOM 554 C CA . ASN A 1 72 ? -5.655 1.584 -12.008 1.00 91.56 72 ASN A CA 1
ATOM 555 C C . ASN A 1 72 ? -4.943 2.511 -11.010 1.00 91.56 72 ASN A C 1
ATOM 557 O O . ASN A 1 72 ? -5.590 3.053 -10.113 1.00 91.56 72 ASN A O 1
ATOM 561 N N . ILE A 1 73 ? -3.640 2.745 -11.207 1.00 93.62 73 ILE A N 1
ATOM 562 C CA . ILE A 1 73 ? -2.812 3.606 -10.340 1.00 93.62 73 ILE A CA 1
ATOM 563 C C . ILE A 1 73 ? -3.402 5.014 -10.144 1.00 93.62 73 ILE A C 1
ATOM 565 O O . ILE A 1 73 ? -3.306 5.578 -9.055 1.00 93.62 73 ILE A O 1
ATOM 569 N N . TRP A 1 74 ? -4.095 5.557 -11.151 1.00 94.81 74 TRP A N 1
ATOM 570 C CA . TRP A 1 74 ? -4.696 6.897 -11.122 1.00 94.81 74 TRP A CA 1
ATOM 571 C C . TRP A 1 74 ? -5.881 7.010 -10.162 1.00 94.81 74 TRP A C 1
ATOM 573 O O . TRP A 1 74 ? -6.280 8.111 -9.790 1.00 94.81 74 TRP A O 1
ATOM 583 N N . ARG A 1 75 ? -6.454 5.876 -9.743 1.00 93.31 75 ARG A N 1
ATOM 584 C CA . ARG A 1 75 ? -7.509 5.813 -8.720 1.00 93.31 75 ARG A CA 1
ATOM 585 C C . ARG A 1 75 ? -6.952 5.697 -7.302 1.00 93.31 75 ARG A C 1
ATOM 587 O O . ARG A 1 75 ? -7.741 5.619 -6.366 1.00 93.31 75 ARG A O 1
ATOM 594 N N . LYS A 1 76 ? -5.620 5.690 -7.152 1.00 92.75 76 LYS A N 1
ATOM 595 C CA . LYS A 1 76 ? -4.905 5.518 -5.882 1.00 92.75 76 LYS A CA 1
ATOM 596 C C . LYS A 1 76 ? -5.421 4.308 -5.074 1.00 92.75 76 LYS A C 1
ATOM 598 O O . LYS A 1 76 ? -5.892 4.470 -3.950 1.00 92.75 76 LYS A O 1
ATOM 603 N N . PRO A 1 77 ? -5.381 3.093 -5.654 1.00 92.19 77 PRO A N 1
ATOM 604 C CA . PRO A 1 77 ? -5.828 1.875 -4.979 1.00 92.19 77 PRO A CA 1
ATOM 605 C C . PRO A 1 77 ? -4.861 1.443 -3.866 1.00 92.19 77 PRO A C 1
ATOM 607 O O . PRO A 1 77 ? -5.245 0.697 -2.973 1.00 92.19 77 PRO A O 1
ATOM 610 N N . VAL A 1 78 ? -3.617 1.928 -3.896 1.00 93.94 78 VAL A N 1
ATOM 611 C CA . VAL A 1 78 ? -2.585 1.645 -2.898 1.00 93.94 78 VAL A CA 1
ATOM 612 C C . VAL A 1 78 ? -2.097 2.922 -2.221 1.00 93.94 78 VAL A C 1
ATOM 614 O O . VAL A 1 78 ? -2.249 4.030 -2.737 1.00 93.94 78 VAL A O 1
ATOM 617 N N . HIS A 1 79 ? -1.483 2.752 -1.058 1.00 91.88 79 HIS A N 1
ATOM 618 C CA . HIS A 1 79 ? -0.857 3.788 -0.255 1.00 91.88 79 HIS A CA 1
ATOM 619 C C . HIS A 1 79 ? 0.606 3.425 -0.013 1.00 91.88 79 HIS A C 1
ATOM 621 O O . HIS A 1 79 ? 0.925 2.273 0.271 1.00 91.88 79 HIS A O 1
ATOM 627 N N . ILE A 1 80 ? 1.482 4.425 -0.090 1.00 91.62 80 ILE A N 1
ATOM 628 C CA . ILE A 1 80 ? 2.875 4.305 0.340 1.00 91.62 80 ILE A CA 1
ATOM 629 C C . ILE A 1 80 ? 2.910 4.752 1.795 1.00 91.62 80 ILE A C 1
ATOM 631 O O . ILE A 1 80 ? 2.624 5.914 2.094 1.00 91.62 80 ILE A O 1
ATOM 635 N N . VAL A 1 81 ? 3.174 3.809 2.694 1.00 85.00 81 VAL A N 1
ATOM 636 C CA . VAL A 1 81 ? 3.126 4.023 4.140 1.00 85.00 81 VAL A CA 1
ATOM 637 C C . VAL A 1 81 ? 4.532 3.849 4.712 1.00 85.00 81 VAL A C 1
ATOM 639 O O . VAL A 1 81 ? 5.128 2.786 4.518 1.00 85.00 81 VAL A O 1
ATOM 642 N N . PRO A 1 82 ? 5.083 4.859 5.409 1.00 83.31 82 PRO A N 1
ATOM 643 C CA . PRO A 1 82 ? 6.331 4.701 6.136 1.00 83.31 82 PRO A CA 1
ATOM 644 C C . PRO A 1 82 ? 6.085 3.845 7.380 1.00 83.31 82 PRO A C 1
ATOM 646 O O . PRO A 1 82 ? 5.253 4.179 8.223 1.00 83.31 82 PRO A O 1
ATOM 649 N N . MET A 1 83 ? 6.826 2.749 7.499 1.00 81.94 83 MET A N 1
ATOM 650 C CA . MET A 1 83 ? 6.693 1.788 8.589 1.00 81.94 83 MET A CA 1
ATOM 651 C C . MET A 1 83 ? 8.025 1.618 9.308 1.00 81.94 83 MET A C 1
ATOM 653 O O . MET A 1 83 ? 9.053 1.424 8.665 1.00 81.94 83 MET A O 1
ATOM 657 N N . TRP A 1 84 ? 8.019 1.661 10.640 1.00 80.19 84 TRP A N 1
ATOM 658 C CA . TRP A 1 84 ? 9.222 1.374 11.420 1.00 80.19 84 TRP A CA 1
ATOM 659 C C . TRP A 1 84 ? 9.555 -0.121 11.330 1.00 80.19 84 TRP A C 1
ATOM 661 O O . TRP A 1 84 ? 8.761 -0.953 11.777 1.00 80.19 84 TRP A O 1
ATOM 671 N N . SER A 1 85 ? 10.719 -0.455 10.764 1.00 78.88 85 SER A N 1
ATOM 672 C CA . SER A 1 85 ? 11.277 -1.811 10.777 1.00 78.88 85 SER A CA 1
ATOM 673 C C . SER A 1 85 ? 12.172 -1.971 12.001 1.00 78.88 85 SER A C 1
ATOM 675 O O . SER A 1 85 ? 13.167 -1.257 12.153 1.00 78.88 85 SER A O 1
ATOM 677 N N . LYS A 1 86 ? 11.859 -2.935 12.877 1.00 77.75 86 LYS A N 1
ATOM 678 C CA . LYS A 1 86 ? 12.713 -3.211 14.047 1.00 77.75 86 LYS A CA 1
ATOM 679 C C . LYS A 1 86 ? 14.092 -3.751 13.665 1.00 77.75 86 LYS A C 1
ATOM 681 O O . LYS A 1 86 ? 15.054 -3.466 14.375 1.00 77.75 86 LYS A O 1
ATOM 686 N N . ALA A 1 87 ? 14.198 -4.507 12.573 1.00 77.12 87 ALA A N 1
ATOM 687 C CA . ALA A 1 87 ? 15.466 -5.096 12.152 1.00 77.12 87 ALA A CA 1
ATOM 688 C C . ALA A 1 87 ? 16.399 -4.077 11.512 1.00 77.12 87 ALA A C 1
ATOM 690 O O . ALA A 1 87 ? 17.555 -3.975 11.914 1.00 77.12 87 ALA A O 1
ATOM 691 N N . LYS A 1 88 ? 15.881 -3.271 10.578 1.00 77.88 88 LYS A N 1
ATOM 692 C CA . LYS A 1 88 ? 16.666 -2.202 9.949 1.00 77.88 88 LYS A CA 1
ATOM 693 C C . LYS A 1 88 ? 16.837 -0.982 10.855 1.00 77.88 88 LYS A C 1
ATOM 695 O O . LYS A 1 88 ? 17.714 -0.163 10.616 1.00 77.88 88 LYS A O 1
ATOM 700 N N . ARG A 1 89 ? 16.031 -0.882 11.923 1.00 82.00 89 ARG A N 1
ATOM 701 C CA . ARG A 1 89 ? 16.007 0.245 12.875 1.00 82.00 89 ARG A CA 1
ATOM 702 C C . ARG A 1 89 ? 15.801 1.590 12.176 1.00 82.00 89 ARG A C 1
ATOM 704 O O . ARG A 1 89 ? 16.357 2.607 12.583 1.00 82.00 89 ARG A O 1
ATOM 711 N N . GLU A 1 90 ? 14.987 1.576 11.131 1.00 83.00 90 GLU A N 1
ATOM 712 C CA . GLU A 1 90 ? 14.644 2.746 10.335 1.00 83.00 90 GLU A CA 1
ATOM 713 C C . GLU A 1 90 ? 13.208 2.646 9.812 1.00 83.00 90 GLU A C 1
ATOM 715 O O . GLU A 1 90 ? 12.573 1.585 9.852 1.00 83.00 90 GLU A O 1
ATOM 720 N N . TYR A 1 91 ? 12.691 3.769 9.313 1.00 82.00 91 TYR A N 1
ATOM 721 C CA . TYR A 1 91 ? 11.435 3.783 8.576 1.00 82.00 91 TYR A CA 1
ATOM 722 C C . TYR A 1 91 ? 11.667 3.312 7.142 1.00 82.00 91 TYR A C 1
ATOM 724 O O . TYR A 1 91 ? 12.444 3.914 6.408 1.00 82.00 91 TYR A O 1
ATOM 732 N N . VAL A 1 92 ? 10.935 2.279 6.740 1.00 84.62 92 VAL A N 1
ATOM 733 C CA . VAL A 1 92 ? 10.926 1.739 5.381 1.00 84.62 92 VAL A CA 1
ATOM 734 C C . VAL A 1 92 ? 9.578 2.045 4.745 1.00 84.62 92 VAL A C 1
ATOM 736 O O . VAL A 1 92 ? 8.531 1.876 5.374 1.00 84.62 92 VAL A O 1
ATOM 739 N N . GLU A 1 93 ? 9.588 2.491 3.493 1.00 85.50 93 GLU A N 1
ATOM 740 C CA . GLU A 1 93 ? 8.355 2.696 2.737 1.00 85.50 93 GLU A CA 1
ATOM 741 C C . GLU A 1 93 ? 7.803 1.367 2.234 1.00 85.50 93 GLU A C 1
ATOM 743 O O . GLU A 1 93 ? 8.505 0.592 1.590 1.00 85.50 93 GLU A O 1
ATOM 748 N N . GLN A 1 94 ? 6.528 1.110 2.518 1.00 85.62 94 GLN A N 1
ATOM 749 C CA . GLN A 1 94 ? 5.830 -0.084 2.055 1.00 85.62 94 GLN A CA 1
ATOM 750 C C . GLN A 1 94 ? 4.552 0.283 1.315 1.00 85.62 94 GLN A C 1
ATOM 752 O O . GLN A 1 94 ? 3.879 1.262 1.643 1.00 85.62 94 GLN A O 1
ATOM 757 N N . VAL A 1 95 ? 4.208 -0.530 0.318 1.00 89.88 95 VAL A N 1
ATOM 758 C CA . VAL A 1 95 ? 3.004 -0.356 -0.495 1.00 89.88 95 VAL A CA 1
ATOM 759 C C . VAL A 1 95 ? 1.892 -1.245 0.045 1.00 89.88 95 VAL A C 1
ATOM 761 O O . VAL A 1 95 ? 1.923 -2.469 -0.095 1.00 89.88 95 VAL A O 1
ATOM 764 N N . TRP A 1 96 ? 0.879 -0.606 0.619 1.00 89.62 96 TRP A N 1
ATOM 765 C CA . TRP A 1 96 ? -0.304 -1.251 1.179 1.00 89.62 96 TRP A CA 1
ATOM 766 C C . TRP A 1 96 ? -1.523 -0.963 0.318 1.00 89.62 96 TRP A C 1
ATOM 768 O O . TRP A 1 96 ? -1.699 0.143 -0.182 1.00 89.62 96 TRP A O 1
ATOM 778 N N . GLU A 1 97 ? -2.392 -1.949 0.143 1.00 92.06 97 GLU A N 1
ATOM 779 C CA . GLU A 1 97 ? -3.681 -1.714 -0.507 1.00 92.06 97 GLU A CA 1
ATOM 780 C C . GLU A 1 97 ? -4.598 -0.897 0.388 1.00 92.06 97 GLU A C 1
ATOM 782 O O . GLU A 1 97 ? -4.687 -1.153 1.585 1.00 92.06 97 GLU A O 1
ATOM 787 N N . GLY A 1 98 ? -5.294 0.077 -0.187 1.00 91.75 98 GLY A N 1
ATOM 788 C CA . GLY A 1 98 ? -6.325 0.816 0.526 1.00 91.75 98 GLY A CA 1
ATOM 789 C C . GLY A 1 98 ? -7.656 0.073 0.541 1.00 91.75 98 GLY A C 1
ATOM 790 O O . GLY A 1 98 ? -7.918 -0.801 -0.289 1.00 91.75 98 GLY A O 1
ATOM 791 N N . TYR A 1 99 ? -8.543 0.515 1.426 1.00 92.06 99 TYR A N 1
ATOM 792 C CA . TYR A 1 99 ? -9.942 0.091 1.520 1.00 92.06 99 TYR A CA 1
ATOM 793 C C . TYR A 1 99 ? -10.650 -0.039 0.153 1.00 92.06 99 TYR A C 1
ATOM 795 O O . TYR A 1 99 ? -11.339 -1.024 -0.116 1.00 92.06 99 TYR A O 1
ATOM 803 N N . ASN A 1 100 ? -10.447 0.925 -0.754 1.00 91.06 100 ASN A N 1
ATOM 804 C CA . ASN A 1 100 ? -11.081 0.912 -2.079 1.00 91.06 100 ASN A CA 1
ATOM 805 C C . ASN A 1 100 ? -10.570 -0.223 -2.988 1.00 91.06 100 ASN A C 1
ATOM 807 O O . ASN A 1 100 ? -11.321 -0.686 -3.850 1.00 91.06 100 ASN A O 1
ATOM 811 N N . SER A 1 101 ? -9.318 -0.671 -2.818 1.00 91.12 101 SER A N 1
ATOM 812 C CA . SER A 1 101 ? -8.771 -1.810 -3.573 1.00 91.12 101 SER A CA 1
ATOM 813 C C . SER A 1 101 ? -9.509 -3.087 -3.201 1.00 91.12 101 SER A C 1
ATOM 815 O O . SER A 1 101 ? -10.008 -3.780 -4.081 1.00 91.12 101 SER A O 1
ATOM 817 N N . PHE A 1 102 ? -9.696 -3.325 -1.899 1.00 93.69 102 PHE A N 1
ATOM 818 C CA . PHE A 1 102 ? -10.415 -4.493 -1.388 1.00 93.69 102 PHE A CA 1
ATOM 819 C C . PHE A 1 102 ? -11.841 -4.555 -1.940 1.00 93.69 102 PHE A C 1
ATOM 821 O O . PHE A 1 102 ? -12.278 -5.597 -2.415 1.00 93.69 102 PHE A O 1
ATOM 828 N N . LEU A 1 103 ? -12.556 -3.428 -1.969 1.00 93.12 103 LEU A N 1
ATOM 829 C CA . LEU A 1 103 ? -13.886 -3.387 -2.584 1.00 93.12 103 LEU A CA 1
ATOM 830 C C . LEU A 1 103 ? -13.859 -3.659 -4.085 1.00 93.12 103 LEU A C 1
ATOM 832 O O . LEU A 1 103 ? -14.702 -4.395 -4.593 1.00 93.12 103 LEU A O 1
ATOM 836 N N . THR A 1 104 ? -12.894 -3.079 -4.798 1.00 91.75 104 THR A N 1
ATOM 837 C CA . THR A 1 104 ? -12.739 -3.300 -6.240 1.00 91.75 104 THR A CA 1
ATOM 838 C C . THR A 1 104 ? -12.499 -4.778 -6.536 1.00 91.75 104 THR A C 1
ATOM 840 O O . THR A 1 104 ? -13.123 -5.331 -7.437 1.00 91.75 104 THR A O 1
ATOM 843 N N . ILE A 1 105 ? -11.632 -5.422 -5.757 1.00 90.88 105 ILE A N 1
ATOM 844 C CA . ILE A 1 105 ? -11.325 -6.846 -5.872 1.00 90.88 105 ILE A CA 1
ATOM 845 C C . ILE A 1 105 ? -12.565 -7.682 -5.537 1.00 90.88 105 ILE A C 1
ATOM 847 O O . ILE A 1 105 ? -12.933 -8.537 -6.334 1.00 90.88 105 ILE A O 1
ATOM 851 N N . ALA A 1 106 ? -13.289 -7.374 -4.452 1.00 94.25 106 ALA A N 1
ATOM 852 C CA . ALA A 1 106 ? -14.534 -8.065 -4.098 1.00 94.25 106 ALA A CA 1
ATOM 853 C C . ALA A 1 106 ? -15.540 -8.053 -5.256 1.00 94.25 106 ALA A C 1
ATOM 855 O O . ALA A 1 106 ? -16.077 -9.094 -5.635 1.00 94.25 106 ALA A O 1
ATOM 856 N N . HIS A 1 107 ? -15.759 -6.877 -5.852 1.00 94.38 107 HIS A N 1
ATOM 857 C CA . HIS A 1 107 ? -16.672 -6.705 -6.979 1.00 94.38 107 HIS A CA 1
ATOM 858 C C . HIS A 1 107 ? -16.249 -7.486 -8.228 1.00 94.38 107 HIS A C 1
ATOM 860 O O . HIS A 1 107 ? -17.118 -7.895 -8.988 1.00 94.38 107 HIS A O 1
ATOM 866 N N . ARG A 1 108 ? -14.950 -7.726 -8.436 1.00 92.56 108 ARG A N 1
ATOM 867 C CA . ARG A 1 108 ? -14.435 -8.504 -9.575 1.00 92.56 108 ARG A CA 1
ATOM 868 C C . ARG A 1 108 ? -14.642 -10.014 -9.437 1.00 92.56 108 ARG A C 1
ATOM 870 O O . ARG A 1 108 ? -14.493 -10.718 -10.424 1.00 92.56 108 ARG A O 1
ATOM 877 N N . THR A 1 109 ? -14.985 -10.511 -8.248 1.00 92.00 109 THR A N 1
ATOM 878 C CA . THR A 1 109 ? -15.211 -11.952 -8.023 1.00 92.00 109 THR A CA 1
ATOM 879 C C . THR A 1 109 ? -16.574 -12.456 -8.508 1.00 92.00 109 THR A C 1
ATOM 881 O O . THR A 1 109 ? -16.849 -13.651 -8.389 1.00 92.00 109 THR A O 1
ATOM 884 N N . ASP A 1 110 ? -17.483 -11.552 -8.899 1.00 92.69 110 ASP A N 1
ATOM 885 C CA . ASP A 1 110 ? -18.918 -11.805 -9.145 1.00 92.69 110 ASP A CA 1
ATOM 886 C C . ASP A 1 110 ? -19.670 -12.501 -7.988 1.00 92.69 110 ASP A C 1
ATOM 888 O O . ASP A 1 110 ? -20.858 -12.808 -8.075 1.00 92.69 110 ASP A O 1
ATOM 892 N N . SER A 1 111 ? -18.993 -12.715 -6.858 1.00 95.69 111 SER A N 1
ATOM 893 C CA . SER A 1 111 ? -19.509 -13.395 -5.676 1.00 95.69 111 SER A CA 1
ATOM 894 C C . SER A 1 111 ? -19.796 -12.412 -4.542 1.00 95.69 111 SER A C 1
ATOM 896 O O . SER A 1 111 ? -20.355 -12.807 -3.524 1.00 95.69 111 SER A O 1
ATOM 898 N N . PHE A 1 112 ? -19.435 -11.134 -4.675 1.00 97.25 112 PHE A N 1
ATOM 899 C CA . PHE A 1 112 ? -19.764 -10.107 -3.688 1.00 97.25 112 PHE A CA 1
ATOM 900 C C . PHE A 1 112 ? -21.241 -9.706 -3.758 1.00 97.25 112 PHE A C 1
ATOM 902 O O . PHE A 1 112 ? -21.725 -9.205 -4.768 1.00 97.25 112 PHE A O 1
ATOM 909 N N . ALA A 1 113 ? -21.955 -9.912 -2.650 1.00 97.44 113 ALA A N 1
ATOM 910 C CA . ALA A 1 113 ? -23.404 -9.748 -2.525 1.00 97.44 113 ALA A CA 1
ATOM 911 C C . ALA A 1 113 ? -23.799 -8.555 -1.637 1.00 97.44 113 ALA A C 1
ATOM 913 O O . ALA A 1 113 ? -24.820 -8.600 -0.941 1.00 97.44 113 ALA A O 1
ATOM 914 N N . GLY A 1 114 ? -22.969 -7.511 -1.631 1.00 96.94 114 GLY A N 1
ATOM 915 C CA . GLY A 1 114 ? -23.171 -6.302 -0.837 1.00 96.94 114 GLY A CA 1
ATOM 916 C C . GLY A 1 114 ? -22.710 -6.428 0.616 1.00 96.94 114 GLY A C 1
ATOM 917 O O . GLY A 1 114 ? -22.103 -7.419 1.027 1.00 96.94 114 GLY A O 1
ATOM 918 N N . MET A 1 115 ? -22.992 -5.393 1.400 1.00 97.50 115 MET A N 1
ATOM 919 C CA . MET A 1 115 ? -22.685 -5.318 2.827 1.00 97.50 115 MET A CA 1
ATOM 920 C C . MET A 1 115 ? -23.783 -4.546 3.563 1.00 97.50 115 MET A C 1
ATOM 922 O O . MET A 1 115 ? -24.467 -3.734 2.940 1.00 97.50 115 MET A O 1
ATOM 926 N N . ASP A 1 116 ? -23.934 -4.797 4.859 1.00 96.81 116 ASP A N 1
ATOM 927 C CA . ASP A 1 116 ? -24.837 -4.016 5.710 1.00 96.81 116 ASP A CA 1
ATOM 928 C C . ASP A 1 116 ? -24.203 -2.687 6.140 1.00 96.81 116 ASP A C 1
ATOM 930 O O . ASP A 1 116 ? -22.985 -2.492 6.052 1.00 96.81 116 ASP A O 1
ATOM 934 N N . GLU A 1 117 ? -25.043 -1.783 6.646 1.00 97.38 117 GLU A N 1
ATOM 935 C CA . GLU A 1 117 ? -24.576 -0.586 7.338 1.00 97.38 117 GLU A CA 1
ATOM 936 C C . GLU A 1 117 ? -23.716 -0.956 8.565 1.00 97.38 117 GLU A C 1
ATOM 938 O O . GLU A 1 117 ? -23.955 -1.989 9.202 1.00 97.38 117 GLU A O 1
ATOM 943 N N . PRO A 1 118 ? -22.710 -0.135 8.923 1.00 98.06 118 PRO A N 1
ATOM 944 C CA . PRO A 1 118 ? -21.887 -0.392 10.098 1.00 98.06 118 PRO A CA 1
ATOM 945 C C . PRO A 1 118 ? -22.695 -0.343 11.399 1.00 98.06 118 PRO A C 1
ATOM 947 O O . PRO A 1 118 ? -23.336 0.657 11.718 1.00 98.06 118 PRO A O 1
ATOM 950 N N . GLU A 1 119 ? -22.588 -1.399 12.200 1.00 98.44 119 GLU A N 1
ATOM 951 C CA . GLU A 1 119 ? -23.113 -1.439 13.564 1.00 98.44 119 GLU A CA 1
ATOM 952 C C . GLU A 1 119 ? -22.022 -1.006 14.540 1.00 98.44 119 GLU A C 1
ATOM 954 O O . GLU A 1 119 ? -20.924 -1.571 14.548 1.00 98.44 119 GLU A O 1
ATOM 959 N N . PHE A 1 120 ? -22.321 -0.026 15.390 1.00 98.69 120 PHE A N 1
ATOM 960 C CA . PHE A 1 120 ? -21.376 0.497 16.373 1.00 98.69 120 PHE A CA 1
ATOM 961 C C . PHE A 1 120 ? -21.748 0.084 17.796 1.00 98.69 120 PHE A C 1
ATOM 963 O O . PHE A 1 120 ? -22.917 0.056 18.179 1.00 98.69 120 PHE A O 1
ATOM 970 N N . GLY A 1 121 ? -20.719 -0.210 18.587 1.00 98.31 121 GLY A N 1
ATOM 971 C CA . GLY A 1 121 ? -20.832 -0.346 20.032 1.00 98.31 121 GLY A CA 1
ATOM 972 C C . GLY A 1 121 ? -21.054 0.995 20.735 1.00 98.31 121 GLY A C 1
ATOM 973 O O . GLY A 1 121 ? -21.053 2.042 20.087 1.00 98.31 121 GLY A O 1
ATOM 974 N N . PRO A 1 122 ? -21.207 0.981 22.070 1.00 98.44 122 PRO A N 1
ATOM 975 C CA . PRO A 1 122 ? -21.375 2.205 22.843 1.00 98.44 122 PRO A CA 1
ATOM 976 C C . PRO A 1 122 ? -20.173 3.141 22.674 1.00 98.44 122 PRO A C 1
ATOM 978 O O . PRO A 1 122 ? -19.021 2.693 22.612 1.00 98.44 122 PRO A O 1
ATOM 981 N N . ASP A 1 123 ? -20.450 4.442 22.639 1.00 98.38 123 ASP A N 1
ATOM 982 C CA . ASP A 1 123 ? -19.415 5.467 22.582 1.00 98.38 123 ASP A CA 1
ATOM 983 C C . ASP A 1 123 ? -18.649 5.552 23.908 1.00 98.38 123 ASP A C 1
ATOM 985 O O . ASP A 1 123 ? -19.218 5.527 25.002 1.00 98.38 123 ASP A O 1
ATOM 989 N N . LYS A 1 124 ? -17.329 5.688 23.796 1.00 97.81 124 LYS A N 1
ATOM 990 C CA . LYS A 1 124 ? -16.402 5.940 24.895 1.00 97.81 124 LYS A CA 1
ATOM 991 C C . LYS A 1 124 ? -15.696 7.263 24.656 1.00 97.81 124 LYS A C 1
ATOM 993 O O . LYS A 1 124 ? -15.186 7.510 23.566 1.00 97.81 124 LYS A O 1
ATOM 998 N N . THR A 1 125 ? -15.616 8.085 25.695 1.00 98.00 125 THR A N 1
ATOM 999 C CA . THR A 1 125 ? -14.866 9.344 25.674 1.00 98.00 125 THR A CA 1
ATOM 1000 C C . THR A 1 125 ? -13.606 9.188 26.509 1.00 98.00 125 THR A C 1
ATOM 1002 O O . THR A 1 125 ? -13.679 8.914 27.706 1.00 98.00 125 THR A O 1
ATOM 1005 N N . VAL A 1 126 ? -12.444 9.347 25.878 1.00 97.06 126 VAL A N 1
ATOM 1006 C CA . VAL A 1 126 ? -11.137 9.232 26.538 1.00 97.06 126 VAL A CA 1
ATOM 1007 C C . VAL A 1 126 ? -10.267 10.422 26.165 1.00 97.06 126 VAL A C 1
ATOM 1009 O O . VAL A 1 126 ? -10.251 10.868 25.017 1.00 97.06 126 VAL A O 1
ATOM 1012 N N . THR A 1 127 ? -9.528 10.924 27.149 1.00 97.81 127 THR A N 1
ATOM 1013 C CA . THR A 1 127 ? -8.535 11.975 26.952 1.00 97.81 127 THR A CA 1
ATOM 1014 C C . THR A 1 127 ? -7.148 11.360 26.815 1.00 97.81 127 THR A C 1
ATOM 1016 O O . THR A 1 127 ? -6.687 10.658 27.711 1.00 97.81 127 THR A O 1
ATOM 1019 N N . PHE A 1 128 ? -6.491 11.636 25.693 1.00 96.69 128 PHE A N 1
ATOM 1020 C CA . PHE A 1 128 ? -5.130 11.212 25.383 1.00 96.69 128 PHE A CA 1
ATOM 1021 C C . PHE A 1 128 ? -4.174 12.367 25.643 1.00 96.69 128 PHE A C 1
ATOM 1023 O O . PHE A 1 128 ? -4.430 13.479 25.182 1.00 96.69 128 PHE A O 1
ATOM 1030 N N . THR A 1 129 ? -3.071 12.093 26.332 1.00 96.75 129 THR A N 1
ATOM 1031 C CA . THR A 1 129 ? -1.994 13.054 26.584 1.00 96.75 129 THR A CA 1
ATOM 1032 C C . THR A 1 129 ? -0.675 12.424 26.162 1.00 96.75 129 THR A C 1
ATOM 1034 O O . THR A 1 129 ? -0.396 11.292 26.549 1.00 96.75 129 THR A O 1
ATOM 1037 N N . ALA A 1 130 ? 0.123 13.135 25.367 1.00 95.69 130 ALA A N 1
ATOM 1038 C CA . ALA A 1 130 ? 1.450 12.676 24.965 1.00 95.69 130 ALA A CA 1
ATOM 1039 C C . ALA A 1 130 ? 2.393 13.842 24.660 1.00 95.69 130 ALA A C 1
ATOM 1041 O O . ALA A 1 130 ? 1.959 14.977 24.424 1.00 95.69 130 ALA A O 1
ATOM 1042 N N . LYS A 1 131 ? 3.693 13.547 24.633 1.00 94.69 131 LYS A N 1
ATOM 1043 C CA . LYS A 1 131 ? 4.755 14.520 24.371 1.00 94.69 131 LYS A CA 1
ATOM 1044 C C . LYS A 1 131 ? 5.301 14.377 22.955 1.00 94.69 131 LYS A C 1
ATOM 1046 O O . LYS A 1 131 ? 5.617 13.286 22.492 1.00 94.69 131 LYS A O 1
ATOM 1051 N N . PHE A 1 132 ? 5.451 15.506 22.275 1.00 92.06 132 PHE A N 1
ATOM 1052 C CA . PHE A 1 132 ? 5.933 15.589 20.899 1.00 92.06 132 PHE A CA 1
ATOM 1053 C C . PHE A 1 132 ? 7.229 16.384 20.826 1.00 92.06 132 PHE A C 1
ATOM 1055 O O . PHE A 1 132 ? 7.445 17.313 21.606 1.00 92.06 132 PHE A O 1
ATOM 1062 N N . GLU A 1 133 ? 8.069 16.067 19.846 1.00 89.44 133 GLU A N 1
ATOM 1063 C CA . GLU A 1 133 ? 9.237 16.889 19.553 1.00 89.44 133 GLU A CA 1
ATOM 1064 C C . GLU A 1 133 ? 8.808 18.289 19.112 1.00 89.44 133 GLU A C 1
ATOM 1066 O O . GLU A 1 133 ? 7.859 18.480 18.339 1.00 89.44 133 GLU A O 1
ATOM 1071 N N . ARG A 1 134 ? 9.528 19.295 19.604 1.00 88.69 134 ARG A N 1
ATOM 1072 C CA . ARG A 1 134 ? 9.301 20.683 19.232 1.00 88.69 134 ARG A CA 1
ATOM 1073 C C . ARG A 1 134 ? 10.330 21.100 18.194 1.00 88.69 134 ARG A C 1
ATOM 1075 O O . ARG A 1 134 ? 11.534 21.023 18.409 1.00 88.69 134 ARG A O 1
ATOM 1082 N N . ARG A 1 135 ? 9.857 21.623 17.061 1.00 79.38 135 ARG A N 1
ATOM 1083 C CA . ARG A 1 135 ? 10.747 22.188 16.042 1.00 79.38 135 ARG A CA 1
ATOM 1084 C C . ARG A 1 135 ? 11.574 23.321 16.664 1.00 79.38 135 ARG A C 1
ATOM 1086 O O . ARG A 1 135 ? 10.998 24.278 17.178 1.00 79.38 135 ARG A O 1
ATOM 1093 N N . ASN A 1 136 ? 12.900 23.216 16.569 1.00 82.44 136 ASN A N 1
ATOM 1094 C CA . ASN A 1 136 ? 13.879 24.186 17.079 1.00 82.44 136 ASN A CA 1
ATOM 1095 C C . ASN A 1 136 ? 13.959 24.300 18.617 1.00 82.44 136 ASN A C 1
ATOM 1097 O O . ASN A 1 136 ? 14.345 25.348 19.128 1.00 82.44 136 ASN A O 1
ATOM 1101 N N . SER A 1 137 ? 13.592 23.256 19.364 1.00 82.19 137 SER A N 1
ATOM 1102 C CA . SER A 1 137 ? 13.788 23.205 20.816 1.00 82.19 137 SER A CA 1
ATOM 1103 C C . SER A 1 137 ? 14.003 21.763 21.276 1.00 82.19 137 SER A C 1
ATOM 1105 O O . SER A 1 137 ? 13.348 20.857 20.772 1.00 82.19 137 SER A O 1
ATOM 1107 N N . ASN A 1 138 ? 14.898 21.558 22.246 1.00 79.88 138 ASN A N 1
ATOM 1108 C CA . ASN A 1 138 ? 15.117 20.245 22.866 1.00 79.88 138 ASN A CA 1
ATOM 1109 C C . ASN A 1 138 ? 14.049 19.901 23.918 1.00 79.88 138 ASN A C 1
ATOM 1111 O O . ASN A 1 138 ? 14.045 18.789 24.439 1.00 79.88 138 ASN A O 1
ATOM 1115 N N . GLU A 1 139 ? 13.158 20.837 24.251 1.00 88.12 139 GLU A N 1
ATOM 1116 C CA . GLU A 1 139 ? 12.076 20.591 25.198 1.00 88.12 139 GLU A CA 1
ATOM 1117 C C . GLU A 1 139 ? 10.839 20.057 24.464 1.00 88.12 139 GLU A C 1
ATOM 1119 O O . GLU A 1 139 ? 10.329 20.720 23.547 1.00 88.12 139 GLU A O 1
ATOM 1124 N N . PRO A 1 140 ? 10.327 18.874 24.846 1.00 90.44 140 PRO A N 1
ATOM 1125 C CA . PRO A 1 140 ? 9.135 18.322 24.230 1.00 90.44 140 PRO A CA 1
ATOM 1126 C C . PRO A 1 140 ? 7.896 19.154 24.583 1.00 90.44 140 PRO A C 1
ATOM 1128 O O . PRO A 1 140 ? 7.778 19.704 25.677 1.00 90.44 140 PRO A O 1
ATOM 1131 N N . ILE A 1 141 ? 6.941 19.214 23.656 1.00 92.88 141 ILE A N 1
ATOM 1132 C CA . ILE A 1 141 ? 5.639 19.844 23.872 1.00 92.88 141 ILE A CA 1
ATOM 1133 C C . ILE A 1 141 ? 4.601 18.788 24.239 1.00 92.88 141 ILE A C 1
ATOM 1135 O O . ILE A 1 141 ? 4.386 17.830 23.498 1.00 92.88 141 ILE A O 1
ATOM 1139 N N . GLU A 1 142 ? 3.928 18.978 25.367 1.00 95.38 142 GLU A N 1
ATOM 1140 C CA . GLU A 1 142 ? 2.788 18.150 25.745 1.00 95.38 142 GL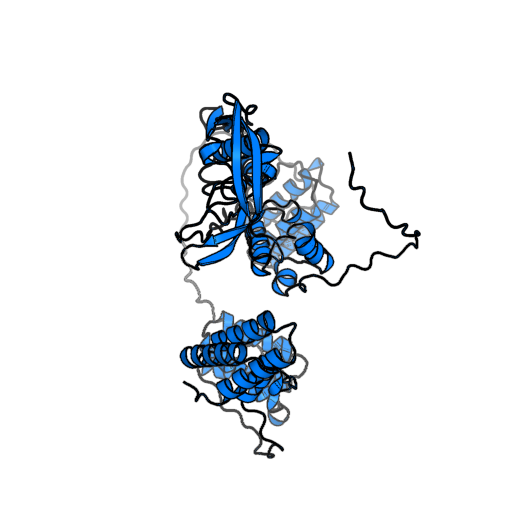U A CA 1
ATOM 1141 C C . GLU A 1 142 ? 1.541 18.580 24.966 1.00 95.38 142 GLU A C 1
ATOM 1143 O O . GLU A 1 142 ? 1.253 19.771 24.815 1.00 95.38 142 GLU A O 1
ATOM 1148 N N . ARG A 1 143 ? 0.802 17.603 24.443 1.00 95.12 143 ARG A N 1
ATOM 1149 C CA . ARG A 1 143 ? -0.501 17.813 23.816 1.00 95.12 143 ARG A CA 1
ATOM 1150 C C . ARG A 1 143 ? -1.523 16.888 24.441 1.00 95.12 143 ARG A C 1
ATOM 1152 O O . ARG A 1 143 ? -1.220 15.740 24.757 1.00 95.12 143 ARG A O 1
ATOM 1159 N N . GLN A 1 144 ? -2.746 17.389 24.532 1.00 97.00 144 GLN A N 1
ATOM 1160 C CA . GLN A 1 144 ? -3.892 16.655 25.035 1.00 97.00 144 GLN A CA 1
ATOM 1161 C C . GLN A 1 144 ? -5.054 16.747 24.042 1.00 97.00 144 GLN A C 1
ATOM 1163 O O . GLN A 1 144 ? -5.290 17.806 23.459 1.00 97.00 144 GLN A O 1
ATOM 1168 N N . VAL A 1 145 ? -5.779 15.645 23.848 1.00 97.19 145 VAL A N 1
ATOM 1169 C CA . VAL A 1 145 ? -7.005 15.609 23.043 1.00 97.19 145 VAL A CA 1
ATOM 1170 C C . VAL A 1 145 ? -8.031 14.670 23.666 1.00 97.19 145 VAL A C 1
ATOM 1172 O O . VAL A 1 145 ? -7.711 13.545 24.038 1.00 97.19 145 VAL A O 1
ATOM 1175 N N . THR A 1 146 ? -9.278 15.120 23.768 1.00 97.88 146 THR A N 1
ATOM 1176 C CA . THR A 1 146 ? -10.411 14.268 24.149 1.00 97.88 146 THR A CA 1
ATOM 1177 C C . THR A 1 146 ? -11.081 13.747 22.886 1.00 97.88 146 THR A C 1
ATOM 1179 O O . THR A 1 146 ? -11.469 14.536 22.026 1.00 97.88 146 THR A O 1
ATOM 1182 N N . VAL A 1 147 ? -11.199 12.424 22.764 1.00 97.44 147 VAL A N 1
ATOM 1183 C CA . VAL A 1 147 ? -11.809 11.754 21.609 1.00 97.44 147 VAL A CA 1
ATOM 1184 C C . VAL A 1 147 ? -12.981 10.910 22.087 1.00 97.44 147 VAL A C 1
ATOM 1186 O O . VAL A 1 147 ? -12.841 10.137 23.037 1.00 97.44 147 VAL A O 1
ATOM 1189 N N . THR A 1 148 ? -14.115 11.044 21.403 1.00 98.12 148 THR A N 1
ATOM 1190 C CA . THR A 1 148 ? -15.273 10.156 21.549 1.00 98.12 148 THR A CA 1
ATOM 1191 C C . THR A 1 148 ? -15.282 9.184 20.377 1.00 98.12 148 THR A C 1
ATOM 1193 O O . THR A 1 148 ? -15.214 9.611 19.225 1.00 98.12 148 THR A O 1
ATOM 1196 N N . TYR A 1 149 ? -15.311 7.886 20.662 1.00 97.94 149 TYR A N 1
ATOM 1197 C CA . TYR A 1 149 ? -15.222 6.825 19.661 1.00 97.94 149 TYR A CA 1
ATOM 1198 C C . TYR A 1 149 ? -16.076 5.613 20.053 1.00 97.94 149 TYR A C 1
ATOM 1200 O O . TYR A 1 149 ? -16.258 5.369 21.248 1.00 97.94 149 TYR A O 1
ATOM 1208 N N . PRO A 1 150 ? -16.543 4.800 19.091 1.00 98.25 150 PRO A N 1
ATOM 1209 C CA . PRO A 1 150 ? -17.306 3.599 19.403 1.00 98.25 150 PRO A CA 1
ATOM 1210 C C . PRO A 1 150 ? -16.369 2.507 19.927 1.00 98.25 150 PRO A C 1
ATOM 1212 O O . PRO A 1 150 ? -15.270 2.316 19.406 1.00 98.25 150 PRO A O 1
ATOM 1215 N N . GLU A 1 151 ? -16.780 1.750 20.946 1.00 98.31 151 GLU A N 1
ATOM 1216 C CA . GLU A 1 151 ? -15.943 0.678 21.507 1.00 98.31 151 GLU A CA 1
ATOM 1217 C C . GLU A 1 151 ? -15.555 -0.389 20.469 1.00 98.31 151 GLU A C 1
ATOM 1219 O O . GLU A 1 151 ? -14.430 -0.907 20.472 1.00 98.31 151 GLU A O 1
ATOM 1224 N N . TRP A 1 152 ? -16.492 -0.713 19.584 1.00 98.56 152 TRP A N 1
ATOM 1225 C CA . TRP A 1 152 ? -16.337 -1.677 18.505 1.00 98.56 152 TRP A CA 1
ATOM 1226 C C . TRP A 1 152 ? -17.192 -1.285 17.302 1.00 98.56 152 TRP A C 1
ATOM 1228 O O . TRP A 1 152 ? -18.126 -0.495 17.423 1.00 98.56 152 TRP A O 1
ATOM 1238 N N . CYS A 1 153 ? -16.878 -1.862 16.146 1.00 98.62 153 CYS A N 1
ATOM 1239 C CA . CYS A 1 153 ? -17.710 -1.805 14.950 1.00 98.62 153 CYS A CA 1
ATOM 1240 C C . CYS A 1 153 ? -17.822 -3.202 14.330 1.00 98.62 153 CYS A C 1
ATOM 1242 O O . CYS A 1 153 ? -16.847 -3.960 14.351 1.00 98.62 153 CYS A O 1
ATOM 1244 N N . VAL A 1 154 ? -19.000 -3.538 13.801 1.00 98.69 154 VAL A N 1
ATOM 1245 C CA . VAL A 1 154 ? -19.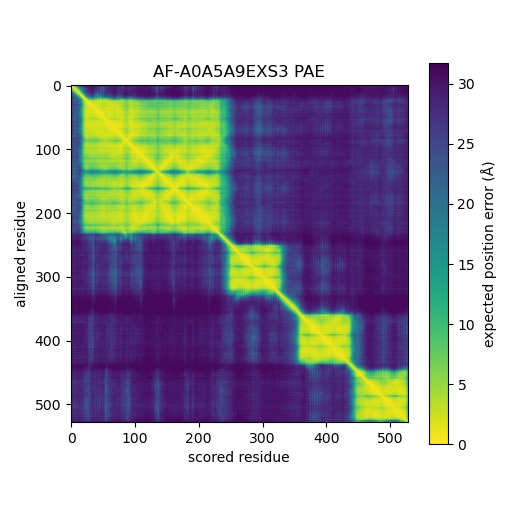234 -4.722 12.970 1.00 98.69 154 VAL A CA 1
ATOM 1246 C C . VAL A 1 154 ? -19.779 -4.292 11.617 1.00 98.69 154 VAL A C 1
ATOM 1248 O O . VAL A 1 154 ? -20.759 -3.559 11.549 1.00 98.69 154 VAL A O 1
ATOM 1251 N N . VAL A 1 155 ? -19.179 -4.804 10.544 1.00 98.44 155 VAL A N 1
ATOM 1252 C CA . VAL A 1 155 ? -19.736 -4.727 9.187 1.00 98.44 155 VAL A CA 1
ATOM 1253 C C . VAL A 1 155 ? -19.913 -6.144 8.659 1.00 98.44 155 VAL A C 1
ATOM 1255 O O . VAL A 1 155 ? -18.985 -6.954 8.702 1.00 98.44 155 VAL A O 1
ATOM 1258 N N . ARG A 1 156 ? -21.113 -6.465 8.167 1.00 98.38 156 ARG A N 1
ATOM 1259 C CA . ARG A 1 156 ? -21.412 -7.765 7.551 1.00 98.38 156 ARG A CA 1
ATOM 1260 C C . ARG A 1 156 ? -21.252 -7.662 6.047 1.00 98.38 156 ARG A C 1
ATOM 1262 O O . ARG A 1 156 ? -22.045 -7.010 5.380 1.00 98.38 156 ARG A O 1
ATOM 1269 N N . VAL A 1 157 ? -20.229 -8.327 5.528 1.00 98.25 157 VAL A N 1
ATOM 1270 C CA . VAL A 1 157 ? -19.995 -8.505 4.093 1.00 98.25 157 VAL A CA 1
ATOM 1271 C C . VAL A 1 157 ? -20.708 -9.772 3.652 1.00 98.25 157 VAL A C 1
ATOM 1273 O O . VAL A 1 157 ? -20.629 -10.787 4.336 1.00 98.25 157 VAL A O 1
ATOM 1276 N N . TYR A 1 158 ? -21.389 -9.748 2.513 1.00 98.12 158 TYR A N 1
ATOM 1277 C CA . TYR A 1 158 ? -22.069 -10.929 1.998 1.00 98.12 158 TYR A CA 1
ATOM 1278 C C . TYR A 1 158 ? -21.346 -11.497 0.787 1.00 98.12 158 TYR A C 1
ATOM 1280 O O . TYR A 1 158 ? -20.984 -10.765 -0.135 1.00 98.12 158 TYR A O 1
ATOM 1288 N N . ARG A 1 159 ? -21.204 -12.823 0.762 1.00 97.31 159 ARG A N 1
ATOM 1289 C CA . ARG A 1 159 ? -20.684 -13.565 -0.389 1.00 97.31 159 ARG A CA 1
ATOM 1290 C C . ARG A 1 159 ? -21.709 -14.584 -0.878 1.00 97.31 159 ARG A C 1
ATOM 1292 O O . ARG A 1 159 ? -22.335 -15.280 -0.075 1.00 97.31 159 ARG A O 1
ATOM 1299 N N . LEU A 1 160 ? -21.884 -14.664 -2.194 1.00 97.31 160 LEU A N 1
ATOM 1300 C CA . LEU A 1 160 ? -22.591 -15.743 -2.868 1.00 97.31 160 LEU A CA 1
ATOM 1301 C C . LEU A 1 160 ? -21.705 -16.985 -2.879 1.00 97.31 160 LEU A C 1
ATOM 1303 O O . LEU A 1 160 ? -20.551 -16.959 -3.300 1.00 97.31 160 LEU A O 1
ATOM 1307 N N . THR A 1 161 ? -22.276 -18.085 -2.422 1.00 92.50 161 THR A N 1
ATOM 1308 C CA . THR A 1 161 ? -21.702 -19.423 -2.523 1.00 92.50 161 THR A CA 1
ATOM 1309 C C . THR A 1 161 ? -22.666 -20.304 -3.312 1.00 92.50 161 THR A C 1
ATOM 1311 O O . THR A 1 161 ? -23.799 -19.906 -3.594 1.00 92.50 161 THR A O 1
ATOM 1314 N N . LYS A 1 162 ? -22.268 -21.550 -3.596 1.00 90.56 162 LYS A N 1
ATOM 1315 C CA . LYS A 1 162 ? -23.164 -22.551 -4.203 1.00 90.56 162 LYS A CA 1
ATOM 1316 C C . LYS A 1 162 ? -24.479 -22.735 -3.427 1.00 90.56 162 LYS A C 1
ATOM 1318 O O . LYS A 1 162 ? -25.485 -23.091 -4.024 1.00 90.56 162 LYS A O 1
ATOM 1323 N N . ASN A 1 163 ? -24.472 -22.458 -2.121 1.00 91.81 163 ASN A N 1
ATOM 1324 C CA . ASN A 1 163 ? -25.607 -22.666 -1.221 1.00 91.81 163 ASN A CA 1
ATOM 1325 C C . ASN A 1 163 ? -26.379 -21.369 -0.907 1.00 91.81 163 ASN A C 1
ATOM 1327 O O . ASN A 1 163 ? -27.210 -21.360 -0.003 1.00 91.81 163 ASN A O 1
ATOM 1331 N N . GLY A 1 164 ? -26.096 -20.268 -1.613 1.00 94.38 164 GLY A N 1
ATOM 1332 C CA . GLY A 1 164 ? -26.757 -18.976 -1.423 1.00 94.38 164 GLY A CA 1
ATOM 1333 C C . GLY A 1 164 ? -25.856 -17.895 -0.823 1.00 94.38 164 GLY A C 1
ATOM 1334 O O . GLY A 1 164 ? -24.628 -18.002 -0.829 1.00 94.38 164 GLY A O 1
ATOM 1335 N N . ARG A 1 165 ? -26.488 -16.817 -0.345 1.00 97.12 165 ARG A N 1
ATOM 1336 C CA . ARG A 1 165 ? -25.842 -15.615 0.204 1.00 97.12 165 ARG A CA 1
ATOM 1337 C C . ARG A 1 165 ? -25.555 -15.797 1.698 1.00 97.12 165 ARG A C 1
ATOM 1339 O O . ARG A 1 165 ? -26.496 -15.935 2.474 1.00 97.12 165 ARG A O 1
ATOM 1346 N N . PHE A 1 166 ? -24.285 -15.732 2.102 1.00 97.12 166 PHE A N 1
ATOM 1347 C CA . PHE A 1 166 ? -23.865 -15.879 3.504 1.00 97.12 166 PHE A CA 1
ATOM 1348 C C . PHE A 1 166 ? -23.178 -14.616 4.044 1.00 97.12 166 PHE A C 1
ATOM 1350 O O . PHE A 1 166 ? -22.425 -13.983 3.298 1.00 97.12 166 PHE A O 1
ATOM 1357 N N . PRO A 1 167 ? -23.426 -14.242 5.316 1.00 97.81 167 PRO A N 1
ATOM 1358 C CA . PRO A 1 167 ? -22.774 -13.111 5.966 1.00 97.81 167 PRO A CA 1
ATOM 1359 C C . PRO A 1 167 ? -21.405 -13.485 6.552 1.00 97.81 167 PRO A C 1
ATOM 1361 O O . PRO A 1 167 ? -21.244 -14.519 7.197 1.00 97.81 167 PRO A O 1
ATOM 1364 N N . TYR A 1 168 ? -20.454 -12.568 6.414 1.00 97.69 168 TYR A N 1
ATOM 1365 C CA . TYR A 1 168 ? -19.102 -12.620 6.963 1.00 97.69 168 TYR A CA 1
ATOM 1366 C C . TYR A 1 168 ? -18.882 -11.352 7.807 1.00 97.69 168 TYR A C 1
ATOM 1368 O O . TYR A 1 168 ? -18.597 -10.281 7.260 1.00 97.69 168 TYR A O 1
ATOM 1376 N N . PRO A 1 169 ? -19.104 -11.422 9.133 1.00 97.62 169 PRO A N 1
ATOM 1377 C CA . PRO A 1 169 ? -19.025 -10.260 10.013 1.00 97.62 169 PRO A CA 1
ATOM 1378 C C . PRO A 1 169 ? -17.572 -9.907 10.351 1.00 97.62 169 PRO A C 1
ATOM 1380 O O . PRO A 1 169 ? -16.908 -10.617 11.103 1.00 97.62 169 PRO A O 1
ATOM 1383 N N . GLY A 1 170 ? -17.098 -8.766 9.855 1.00 97.19 170 GLY A N 1
ATOM 1384 C CA . GLY A 1 170 ? -15.845 -8.158 10.292 1.00 97.19 170 GLY A CA 1
ATOM 1385 C C . GLY A 1 170 ? -16.065 -7.327 11.548 1.00 97.19 170 GLY A C 1
ATOM 1386 O O . GLY A 1 170 ? -16.626 -6.236 11.466 1.00 97.19 170 GLY A O 1
ATOM 1387 N N . LYS A 1 171 ? -15.642 -7.837 12.710 1.00 97.62 171 LYS A N 1
ATOM 1388 C CA . LYS A 1 171 ? -15.704 -7.117 13.990 1.00 97.62 171 LYS A CA 1
ATOM 1389 C C . LYS A 1 171 ? -14.323 -6.637 14.410 1.00 97.62 171 LYS A C 1
ATOM 1391 O O . LYS A 1 171 ? -13.402 -7.438 14.534 1.00 97.62 171 LYS A O 1
ATOM 1396 N N . VAL A 1 172 ? -14.210 -5.347 14.709 1.00 97.94 172 VAL A N 1
ATOM 1397 C CA . VAL A 1 172 ? -12.976 -4.725 15.207 1.00 97.94 172 VAL A CA 1
ATOM 1398 C C . VAL A 1 172 ? -13.261 -3.868 16.437 1.00 97.94 172 VAL A C 1
ATOM 1400 O O . VAL A 1 172 ? -14.342 -3.292 16.575 1.00 97.94 172 VAL A O 1
ATOM 1403 N N . HIS A 1 173 ? -12.286 -3.771 17.339 1.00 97.81 173 HIS A N 1
ATOM 1404 C CA . HIS A 1 173 ? -12.353 -2.917 18.525 1.00 97.81 173 HIS A CA 1
ATOM 1405 C C . HIS A 1 173 ? -11.469 -1.687 18.349 1.00 97.81 173 HIS A C 1
ATOM 1407 O O . HIS A 1 173 ? -10.319 -1.805 17.919 1.00 97.81 173 HIS A O 1
ATOM 1413 N N . TRP A 1 174 ? -11.968 -0.510 18.734 1.00 96.94 174 TRP A N 1
ATOM 1414 C CA . TRP A 1 174 ? -11.253 0.747 18.500 1.00 96.94 174 TRP A CA 1
ATOM 1415 C C . TRP A 1 174 ? -9.865 0.749 19.136 1.00 96.94 174 TRP A C 1
ATOM 1417 O O . TRP A 1 174 ? -8.889 0.955 18.425 1.00 96.94 174 TRP A O 1
ATOM 1427 N N . ARG A 1 175 ? -9.760 0.391 20.429 1.00 94.75 175 ARG A N 1
ATOM 1428 C CA . ARG A 1 175 ? -8.488 0.344 21.187 1.00 94.75 175 ARG A CA 1
ATOM 1429 C C . ARG A 1 175 ? -7.448 -0.603 20.587 1.00 94.75 175 ARG A C 1
ATOM 1431 O O . ARG A 1 175 ? -6.266 -0.420 20.832 1.00 94.75 175 ARG A O 1
ATOM 1438 N N . GLN A 1 176 ? -7.880 -1.604 19.822 1.00 93.00 176 GLN A N 1
ATOM 1439 C CA . GLN A 1 176 ? -6.983 -2.541 19.151 1.00 93.00 176 GLN A CA 1
ATOM 1440 C C . GLN A 1 176 ? -6.596 -2.077 17.751 1.00 93.00 176 GLN A C 1
ATOM 1442 O O . GLN A 1 176 ? -5.613 -2.584 17.228 1.00 93.00 176 GLN A O 1
ATOM 1447 N N . THR A 1 177 ? -7.346 -1.150 17.145 1.00 93.88 177 THR A N 1
ATOM 1448 C CA . THR A 1 177 ? -7.315 -0.869 15.698 1.00 93.88 177 THR A CA 1
ATOM 1449 C C . THR A 1 177 ? -6.765 0.514 15.359 1.00 93.88 177 THR A C 1
ATOM 1451 O O . THR A 1 177 ? -6.107 0.651 14.332 1.00 93.88 177 THR A O 1
ATOM 1454 N N . PHE A 1 178 ? -7.020 1.524 16.195 1.00 94.69 178 PHE A N 1
ATOM 1455 C CA . PHE A 1 178 ? -6.719 2.914 15.856 1.00 94.69 178 PHE A CA 1
ATOM 1456 C C . PHE A 1 178 ? -5.232 3.152 15.556 1.00 94.69 178 PHE A C 1
ATOM 1458 O O . PHE A 1 178 ? -4.350 2.606 16.219 1.00 94.69 178 PHE A O 1
ATOM 1465 N N . ALA A 1 179 ? -4.959 3.998 14.562 1.00 92.00 179 ALA A N 1
ATOM 1466 C CA . ALA A 1 179 ? -3.595 4.377 14.223 1.00 92.00 179 ALA A CA 1
ATOM 1467 C C . ALA A 1 179 ? -3.052 5.382 15.244 1.00 92.00 179 ALA A C 1
ATOM 1469 O O . ALA A 1 179 ? -3.716 6.376 15.574 1.00 92.00 179 ALA A O 1
ATOM 1470 N N . THR A 1 180 ? -1.818 5.157 15.684 1.00 91.25 180 THR A N 1
ATOM 1471 C CA . THR A 1 180 ? -1.092 6.042 16.593 1.00 91.25 180 THR A CA 1
ATOM 1472 C C . THR A 1 180 ? -0.094 6.917 15.839 1.00 91.25 180 THR A C 1
ATOM 1474 O O . THR A 1 180 ? 0.389 6.584 14.756 1.00 91.25 180 THR A O 1
ATOM 1477 N N . THR A 1 181 ? 0.192 8.081 16.411 1.00 88.88 181 THR A N 1
ATOM 1478 C CA . THR A 1 181 ? 1.280 8.967 15.990 1.00 88.88 181 THR A CA 1
ATOM 1479 C C . THR A 1 181 ? 2.506 8.683 16.847 1.00 88.88 181 THR A C 1
ATOM 1481 O O . THR A 1 181 ? 2.367 8.314 18.011 1.00 88.88 181 THR A O 1
ATOM 1484 N N . TYR A 1 182 ? 3.699 8.895 16.293 1.00 87.25 182 TYR A N 1
ATOM 1485 C CA . TYR A 1 182 ? 4.934 8.871 17.072 1.00 87.25 182 TYR A CA 1
ATOM 1486 C C . TYR A 1 182 ? 4.914 9.921 18.195 1.00 87.25 182 TYR A C 1
ATOM 1488 O O . TYR A 1 182 ? 4.558 11.082 17.969 1.00 87.25 182 TYR A O 1
ATOM 1496 N N . THR A 1 183 ? 5.337 9.508 19.388 1.00 89.62 183 THR A N 1
ATOM 1497 C CA . THR A 1 183 ? 5.442 10.331 20.596 1.00 89.62 183 THR A CA 1
ATOM 1498 C C . THR A 1 183 ? 6.793 10.083 21.265 1.00 89.62 183 THR A C 1
ATOM 1500 O O . THR A 1 183 ? 7.347 8.986 21.201 1.00 89.62 183 THR A O 1
ATOM 1503 N N . VAL A 1 184 ? 7.347 11.117 21.897 1.00 89.06 184 VAL A N 1
ATOM 1504 C CA . VAL A 1 184 ? 8.679 11.070 22.528 1.00 89.06 184 VAL A CA 1
ATOM 1505 C C . VAL A 1 184 ? 8.650 10.250 23.816 1.00 89.06 184 VAL A C 1
ATOM 1507 O O . VAL A 1 184 ? 9.615 9.575 24.156 1.00 89.06 184 VAL A O 1
ATOM 1510 N N . ASP A 1 185 ? 7.535 10.311 24.540 1.00 90.75 185 ASP A N 1
ATOM 1511 C CA . ASP A 1 185 ? 7.299 9.585 25.786 1.00 90.75 185 ASP A CA 1
ATOM 1512 C C . ASP A 1 185 ? 6.739 8.170 25.567 1.00 90.75 185 ASP A C 1
ATOM 1514 O O . ASP A 1 185 ? 6.483 7.462 26.537 1.00 90.75 185 ASP A O 1
ATOM 1518 N N . GLY A 1 186 ? 6.553 7.748 24.310 1.00 87.12 186 GLY A N 1
ATOM 1519 C CA . GLY A 1 186 ? 6.037 6.424 23.951 1.00 87.12 186 GLY A CA 1
ATOM 1520 C C . GLY A 1 186 ? 4.547 6.222 24.244 1.00 87.12 186 GLY A C 1
ATOM 1521 O O . GLY A 1 186 ? 4.036 5.115 24.077 1.00 87.12 186 GLY A O 1
ATOM 1522 N N . ASN A 1 187 ? 3.839 7.271 24.667 1.00 92.44 187 ASN A N 1
ATOM 1523 C CA . ASN A 1 187 ? 2.409 7.213 24.943 1.00 92.44 187 ASN A CA 1
ATOM 1524 C C . ASN A 1 187 ? 1.597 7.081 23.648 1.00 92.44 187 ASN A C 1
ATOM 1526 O O . ASN A 1 187 ? 1.893 7.724 22.639 1.00 92.44 187 ASN A O 1
ATOM 1530 N N . GLU A 1 188 ? 0.529 6.281 23.680 1.00 92.12 188 GLU A N 1
ATOM 1531 C CA . GLU A 1 188 ? -0.396 6.160 22.552 1.00 92.12 188 GLU A CA 1
ATOM 1532 C C . GLU A 1 188 ? -1.123 7.489 22.308 1.00 92.12 188 GLU A C 1
ATOM 1534 O O . GLU A 1 188 ? -1.818 8.004 23.186 1.00 92.12 188 GLU A O 1
ATOM 1539 N N . PHE A 1 189 ? -1.031 8.018 21.088 1.00 94.50 189 PHE A N 1
ATOM 1540 C CA . PHE A 1 189 ? -1.765 9.218 20.693 1.00 94.50 189 PHE A CA 1
ATOM 1541 C C . PHE A 1 189 ? -2.406 9.026 19.310 1.00 94.50 189 PHE A C 1
ATOM 1543 O O . PHE A 1 189 ? -1.673 8.770 18.352 1.00 94.50 189 PHE A O 1
ATOM 1550 N N . PRO A 1 190 ? -3.742 9.128 19.159 1.00 95.12 190 PRO A N 1
ATOM 1551 C CA . PRO A 1 190 ? -4.408 8.888 17.878 1.00 95.12 190 PRO A CA 1
ATOM 1552 C C . PRO A 1 190 ? -3.965 9.869 16.783 1.00 95.12 190 PRO A C 1
ATOM 1554 O O . PRO A 1 190 ? -3.690 11.037 17.061 1.00 95.12 190 PRO A O 1
ATOM 1557 N N . THR A 1 191 ? -3.929 9.431 15.522 1.00 93.94 191 THR A N 1
ATOM 1558 C CA . THR A 1 191 ? -3.672 10.355 14.400 1.00 93.94 191 THR A CA 1
ATOM 1559 C C . THR A 1 191 ? -4.854 11.304 14.154 1.00 93.94 191 THR A C 1
ATOM 1561 O O . THR A 1 191 ? -5.989 11.046 14.558 1.00 93.94 191 THR A O 1
ATOM 1564 N N . GLU A 1 192 ? -4.613 12.405 13.434 1.00 93.56 192 GLU A N 1
ATOM 1565 C CA . GLU A 1 192 ? -5.627 13.436 13.154 1.00 93.56 192 GLU A CA 1
ATOM 1566 C C . GLU A 1 192 ? -6.896 12.879 12.483 1.00 93.56 192 GLU A C 1
ATOM 1568 O O . GLU A 1 192 ? -8.007 13.317 12.789 1.00 93.56 192 GLU A O 1
ATOM 1573 N N . MET A 1 193 ? -6.753 11.874 11.612 1.00 92.75 193 MET A N 1
ATOM 1574 C CA . MET A 1 193 ? -7.892 11.214 10.966 1.00 92.75 193 MET A CA 1
ATOM 1575 C C . MET A 1 193 ? -8.765 10.447 11.964 1.00 92.75 193 MET A C 1
ATOM 1577 O O . MET A 1 193 ? -9.990 10.512 11.867 1.00 92.75 193 MET A O 1
ATOM 1581 N N . TRP A 1 194 ? -8.154 9.767 12.937 1.00 95.88 194 TRP A N 1
ATOM 1582 C CA . TRP A 1 194 ? -8.869 9.027 13.980 1.00 95.88 194 TRP A CA 1
ATOM 1583 C C . TRP A 1 194 ? -9.492 9.950 15.031 1.00 95.88 194 TRP A C 1
ATOM 1585 O O . TRP A 1 194 ? -10.546 9.621 15.563 1.00 95.88 194 TRP A O 1
ATOM 1595 N N . ILE A 1 195 ? -8.903 11.126 15.276 1.00 96.56 195 ILE A N 1
ATOM 1596 C CA . ILE A 1 195 ? -9.502 12.171 16.124 1.00 96.56 195 ILE A CA 1
ATOM 1597 C C . ILE A 1 195 ? -10.762 12.745 15.461 1.00 96.56 195 ILE A C 1
ATOM 1599 O O . ILE A 1 195 ? -11.785 12.910 16.117 1.00 96.56 195 ILE A O 1
ATOM 1603 N N . LYS A 1 196 ? -10.701 13.061 14.160 1.00 96.38 196 LYS A N 1
ATOM 1604 C CA . LYS A 1 196 ? -11.802 13.735 13.447 1.00 96.38 196 LYS A CA 1
ATOM 1605 C C . LYS A 1 196 ? -12.932 12.802 13.019 1.00 96.38 196 LYS A C 1
ATOM 1607 O O . LYS A 1 196 ? -14.061 13.259 12.880 1.00 96.38 196 LYS A O 1
ATOM 1612 N N . ARG A 1 197 ? -12.624 11.540 12.706 1.00 96.38 197 ARG A N 1
ATOM 1613 C CA . ARG A 1 197 ? -13.549 10.609 12.036 1.00 96.38 197 ARG A CA 1
ATOM 1614 C C . ARG A 1 197 ? -13.502 9.211 12.655 1.00 96.38 197 ARG A C 1
ATOM 1616 O O . ARG A 1 197 ? -13.385 8.227 11.931 1.00 96.38 197 ARG A O 1
ATOM 1623 N N . ALA A 1 198 ? -13.551 9.125 13.984 1.00 96.88 198 ALA A N 1
ATOM 1624 C CA . ALA A 1 198 ? -13.364 7.875 14.724 1.00 96.88 198 ALA A CA 1
ATOM 1625 C C . ALA A 1 198 ? -14.278 6.730 14.244 1.00 96.88 198 ALA A C 1
ATOM 1627 O O . ALA A 1 198 ? -13.780 5.633 13.985 1.00 96.88 198 ALA A O 1
ATOM 1628 N N . HIS A 1 199 ? -15.580 6.988 14.068 1.00 97.81 199 HIS A N 1
ATOM 1629 C CA . HIS A 1 199 ? -16.539 5.998 13.560 1.00 97.81 199 HIS A CA 1
ATOM 1630 C C . HIS A 1 199 ? -16.223 5.571 12.125 1.00 97.81 199 HIS A C 1
ATOM 1632 O O . HIS A 1 199 ? -16.102 4.377 11.870 1.00 97.81 199 HIS A O 1
ATOM 1638 N N . ASP A 1 200 ? -16.006 6.518 11.205 1.00 97.06 200 ASP A N 1
ATOM 1639 C CA . ASP A 1 200 ? -15.728 6.198 9.796 1.00 97.06 200 ASP A CA 1
ATOM 1640 C C . ASP A 1 200 ? -14.426 5.408 9.621 1.00 97.06 200 ASP A C 1
ATOM 1642 O O . ASP A 1 200 ? -14.357 4.506 8.788 1.00 97.06 200 ASP A O 1
ATOM 1646 N N . GLN A 1 201 ? -13.374 5.748 10.378 1.00 97.06 201 GLN A N 1
ATOM 1647 C CA . GLN A 1 201 ? -12.118 4.996 10.320 1.00 97.06 201 GLN A CA 1
ATOM 1648 C C . GLN A 1 201 ? -12.317 3.570 10.836 1.00 97.06 201 GLN A C 1
ATOM 1650 O O . GLN A 1 201 ? -11.864 2.622 10.198 1.00 97.06 201 GLN A O 1
ATOM 1655 N N . LEU A 1 202 ? -13.041 3.402 11.948 1.00 97.56 202 LEU A N 1
ATOM 1656 C CA . LEU A 1 202 ? -13.299 2.073 12.491 1.00 97.56 202 LEU A CA 1
ATOM 1657 C C . LEU A 1 202 ? -14.181 1.234 11.559 1.00 97.56 202 LEU A C 1
ATOM 1659 O O . LEU A 1 202 ? -13.904 0.051 11.374 1.00 97.56 202 LEU A O 1
ATOM 1663 N N . ALA A 1 203 ? -15.188 1.848 10.933 1.00 97.81 203 ALA A N 1
ATOM 1664 C CA . ALA A 1 203 ? -16.042 1.198 9.947 1.00 97.81 203 ALA A CA 1
ATOM 1665 C C . ALA A 1 203 ? -15.241 0.706 8.737 1.00 97.81 203 ALA A C 1
ATOM 1667 O O . ALA A 1 203 ? -15.425 -0.431 8.317 1.00 97.81 203 ALA A O 1
ATOM 1668 N N . LYS A 1 204 ? -14.289 1.499 8.223 1.00 96.31 204 LYS A N 1
ATOM 1669 C CA . LYS A 1 204 ? -13.396 1.048 7.141 1.00 96.31 204 LYS A CA 1
ATOM 1670 C C . LYS A 1 204 ? -12.619 -0.208 7.521 1.00 96.31 204 LYS A C 1
ATOM 1672 O O . LYS A 1 204 ? -12.591 -1.157 6.740 1.00 96.31 204 LYS A O 1
ATOM 1677 N N . CYS A 1 205 ? -12.022 -0.232 8.712 1.00 96.31 205 CYS A N 1
ATOM 1678 C CA . CYS A 1 205 ? -11.292 -1.406 9.188 1.00 96.31 205 CYS A CA 1
ATOM 1679 C C . CYS A 1 205 ? -12.226 -2.613 9.389 1.00 96.31 205 CYS A C 1
ATOM 1681 O O . CYS A 1 205 ? -11.868 -3.727 9.016 1.00 96.31 205 CYS A O 1
ATOM 1683 N N . ALA A 1 206 ? -13.439 -2.402 9.913 1.00 97.50 206 ALA A N 1
ATOM 1684 C CA . ALA A 1 206 ? -14.453 -3.448 10.064 1.00 97.50 206 ALA A CA 1
ATOM 1685 C C . ALA A 1 206 ? -14.853 -4.055 8.709 1.00 97.50 206 ALA A C 1
ATOM 1687 O O . ALA A 1 206 ? -14.890 -5.277 8.561 1.00 97.50 206 ALA A O 1
ATOM 1688 N N . THR A 1 207 ? -15.091 -3.213 7.699 1.00 97.44 207 THR A N 1
ATOM 1689 C CA . THR A 1 207 ? -15.404 -3.657 6.337 1.00 97.44 207 THR A CA 1
ATOM 1690 C C . THR A 1 207 ? -14.262 -4.473 5.749 1.00 97.44 207 THR A C 1
ATOM 1692 O O . THR A 1 207 ? -14.510 -5.546 5.210 1.00 97.44 207 THR A O 1
ATOM 1695 N N . VAL A 1 208 ? -13.013 -4.014 5.875 1.00 96.25 208 VAL A N 1
ATOM 1696 C CA . VAL A 1 208 ? -11.848 -4.758 5.371 1.00 96.25 208 VAL A CA 1
ATOM 1697 C C . VAL A 1 208 ? -11.717 -6.106 6.073 1.00 96.25 208 VAL A C 1
ATOM 1699 O O . VAL A 1 208 ? -11.535 -7.118 5.403 1.00 96.25 208 VAL A O 1
ATOM 1702 N N . ALA A 1 209 ? -11.890 -6.163 7.395 1.00 95.81 209 ALA A N 1
ATOM 1703 C CA . ALA A 1 209 ? -11.906 -7.427 8.125 1.00 95.81 209 ALA A CA 1
ATOM 1704 C C . ALA A 1 209 ? -12.996 -8.381 7.598 1.00 95.81 209 ALA A C 1
ATOM 1706 O O . ALA A 1 209 ? -12.730 -9.562 7.383 1.00 95.81 209 ALA A O 1
ATOM 1707 N N . GLY A 1 210 ? -14.201 -7.870 7.322 1.00 96.94 210 GLY A N 1
ATOM 1708 C CA . GLY A 1 210 ? -15.290 -8.650 6.729 1.00 96.94 210 GLY A CA 1
ATOM 1709 C C . GLY A 1 210 ? -14.974 -9.132 5.311 1.00 96.94 210 GLY A C 1
ATOM 1710 O O . GLY A 1 210 ? -15.255 -10.279 4.971 1.00 96.94 210 GLY A O 1
ATOM 1711 N N . LEU A 1 211 ? -14.335 -8.289 4.496 1.00 97.06 211 LEU A N 1
ATOM 1712 C CA . LEU A 1 211 ? -13.914 -8.628 3.138 1.00 97.06 211 LEU A CA 1
ATOM 1713 C C . LEU A 1 211 ? -12.847 -9.728 3.132 1.00 97.06 211 LEU A C 1
ATOM 1715 O O . LEU A 1 211 ? -12.956 -10.654 2.336 1.00 97.06 211 LEU A O 1
ATOM 1719 N N . ARG A 1 212 ? -11.886 -9.700 4.062 1.00 95.06 212 ARG A N 1
ATOM 1720 C CA . ARG A 1 212 ? -10.887 -10.774 4.217 1.00 95.06 212 ARG A CA 1
ATOM 1721 C C . ARG A 1 212 ? -11.506 -12.099 4.637 1.00 95.06 212 ARG A C 1
ATOM 1723 O O . ARG A 1 212 ? -11.113 -13.147 4.138 1.00 95.06 212 ARG A O 1
ATOM 1730 N N . LEU A 1 213 ? -12.502 -12.058 5.524 1.00 95.12 213 LEU A N 1
ATOM 1731 C CA . LEU A 1 213 ? -13.261 -13.252 5.903 1.00 95.12 213 LEU A CA 1
ATOM 1732 C C . LEU A 1 213 ? -14.070 -13.809 4.725 1.00 95.12 213 LEU A C 1
ATOM 1734 O O . LEU A 1 213 ? -14.144 -15.024 4.551 1.00 95.12 213 LEU A O 1
ATOM 1738 N N . ALA A 1 214 ? -14.674 -12.933 3.921 1.00 96.31 214 ALA A N 1
ATOM 1739 C CA . ALA A 1 214 ? -15.473 -13.328 2.770 1.00 96.31 214 ALA A CA 1
ATOM 1740 C C . ALA A 1 214 ? -14.614 -13.842 1.602 1.00 96.31 214 ALA A C 1
ATOM 1742 O O . ALA A 1 214 ? -14.984 -14.835 0.976 1.00 96.31 214 ALA A O 1
ATOM 1743 N N . PHE A 1 215 ? -13.470 -13.212 1.320 1.00 95.44 215 PHE A N 1
ATOM 1744 C CA . PHE A 1 215 ? -12.618 -13.461 0.149 1.00 95.44 215 PHE A CA 1
ATOM 1745 C C . PHE A 1 215 ? -11.153 -13.733 0.540 1.00 95.44 215 PHE A C 1
ATOM 1747 O O . PHE A 1 215 ? -10.261 -12.999 0.116 1.00 95.44 215 PHE A O 1
ATOM 1754 N N . PRO A 1 216 ? -10.865 -14.785 1.328 1.00 90.94 216 PRO A N 1
ATOM 1755 C CA . PRO A 1 216 ? -9.517 -15.031 1.848 1.00 90.94 216 PRO A CA 1
ATOM 1756 C C . PRO A 1 216 ? -8.473 -15.319 0.756 1.00 90.94 216 PRO A C 1
ATOM 1758 O O . PRO A 1 216 ? -7.304 -14.996 0.939 1.00 90.94 216 PRO A O 1
ATOM 1761 N N . GLU A 1 217 ? -8.888 -15.896 -0.375 1.00 88.31 217 GLU A N 1
ATOM 1762 C CA . GLU A 1 217 ? -8.012 -16.184 -1.525 1.00 88.31 217 GLU A CA 1
ATOM 1763 C C . GLU A 1 217 ? -7.580 -14.908 -2.261 1.00 88.31 217 GLU A C 1
ATOM 1765 O O . GLU A 1 217 ? -6.453 -14.817 -2.736 1.00 88.31 217 GLU A O 1
ATOM 1770 N N . GLU A 1 218 ? -8.457 -13.905 -2.301 1.00 88.12 218 GLU A N 1
ATOM 1771 C CA . GLU A 1 218 ? -8.214 -12.629 -2.981 1.00 88.12 218 GLU A CA 1
ATOM 1772 C C . GLU A 1 218 ? -7.564 -11.593 -2.054 1.00 88.12 218 GLU A C 1
ATOM 1774 O O . GLU A 1 218 ? -6.881 -10.675 -2.502 1.00 88.12 218 GLU A O 1
ATOM 1779 N N . MET A 1 219 ? -7.807 -11.705 -0.743 1.00 88.00 219 MET A N 1
ATOM 1780 C CA . MET A 1 219 ? -7.455 -10.688 0.252 1.00 88.00 219 MET A CA 1
ATOM 1781 C C . MET A 1 219 ? -6.727 -11.290 1.464 1.00 88.00 219 MET A C 1
ATOM 1783 O O . MET A 1 219 ? -7.208 -11.188 2.598 1.00 88.00 219 MET A O 1
ATOM 1787 N N . PRO A 1 220 ? -5.547 -11.902 1.268 1.00 77.88 220 PRO A N 1
ATOM 1788 C CA . PRO A 1 220 ? -4.802 -12.527 2.359 1.00 77.88 220 PRO A CA 1
ATOM 1789 C C . PRO A 1 220 ? -4.133 -11.509 3.301 1.00 77.88 220 PRO A C 1
ATOM 1791 O O . PRO A 1 220 ? -3.816 -11.832 4.445 1.00 77.88 220 PRO A O 1
ATOM 1794 N N . ALA A 1 221 ? -3.897 -10.277 2.839 1.00 82.94 221 ALA A N 1
ATOM 1795 C CA . ALA A 1 221 ? -3.128 -9.261 3.559 1.00 82.94 221 ALA A CA 1
ATOM 1796 C C . ALA A 1 221 ? -4.015 -8.251 4.304 1.00 82.94 221 ALA A C 1
ATOM 1798 O O . ALA A 1 221 ? -5.186 -8.084 3.984 1.00 82.94 221 ALA A O 1
ATOM 1799 N N . TYR A 1 222 ? -3.444 -7.547 5.284 1.00 86.44 222 TYR A N 1
ATOM 1800 C CA . TYR A 1 222 ? -4.070 -6.369 5.902 1.00 86.44 222 TYR A CA 1
ATOM 1801 C C . TYR A 1 222 ? -4.082 -5.174 4.935 1.00 86.44 222 TYR A C 1
ATOM 1803 O O . TYR A 1 222 ? -3.213 -5.069 4.066 1.00 86.44 222 TYR A O 1
ATOM 1811 N N . CYS A 1 223 ? -5.033 -4.250 5.100 1.00 88.56 223 CYS A N 1
ATOM 1812 C CA . CYS A 1 223 ? -5.047 -3.005 4.324 1.00 88.56 223 CYS A CA 1
ATOM 1813 C C . CYS A 1 223 ? -4.225 -1.880 4.981 1.00 88.56 223 CYS A C 1
ATOM 1815 O O . CYS A 1 223 ? -3.818 -1.951 6.143 1.00 88.56 223 CYS A O 1
ATOM 1817 N N . ALA A 1 224 ? -4.021 -0.791 4.240 1.00 85.56 224 ALA A N 1
ATOM 1818 C CA . ALA A 1 224 ? -3.321 0.406 4.693 1.00 85.56 224 ALA A CA 1
ATOM 1819 C C . ALA A 1 224 ? -3.973 1.029 5.940 1.00 85.56 224 ALA A C 1
ATOM 1821 O O . ALA A 1 224 ? -3.270 1.471 6.848 1.00 85.56 224 ALA A O 1
ATOM 1822 N N . GLU A 1 225 ? -5.307 1.049 6.007 1.00 85.31 225 GLU A N 1
ATOM 1823 C CA . GLU A 1 225 ? -6.053 1.584 7.149 1.00 85.31 225 GLU A CA 1
ATOM 1824 C C . GLU A 1 225 ? -5.847 0.771 8.439 1.00 85.31 225 GLU A C 1
ATOM 1826 O O . GLU A 1 225 ? -5.844 1.356 9.522 1.00 85.31 225 GLU A O 1
ATOM 1831 N N . GLU A 1 226 ? -5.625 -0.544 8.341 1.00 85.19 226 GLU A N 1
ATOM 1832 C CA . GLU A 1 226 ? -5.336 -1.415 9.491 1.00 85.19 226 GLU A CA 1
ATOM 1833 C C . GLU A 1 226 ? -3.867 -1.318 9.947 1.00 85.19 226 GLU A C 1
ATOM 1835 O O . GLU A 1 226 ? -3.566 -1.466 11.138 1.00 85.19 226 GLU A O 1
ATOM 1840 N N . MET A 1 227 ? -2.954 -1.051 9.006 1.00 86.00 227 MET A N 1
ATOM 1841 C CA . MET A 1 227 ? -1.505 -1.091 9.236 1.00 86.00 227 MET A CA 1
ATOM 1842 C C . MET A 1 227 ? -0.869 0.261 9.547 1.00 86.00 227 MET A C 1
ATOM 1844 O O . MET A 1 227 ? 0.223 0.305 10.112 1.00 86.00 227 MET A O 1
ATOM 1848 N N . SER A 1 228 ? -1.529 1.374 9.229 1.00 80.69 228 SER A N 1
ATOM 1849 C CA . SER A 1 228 ? -1.006 2.709 9.522 1.00 80.69 228 SER A CA 1
ATOM 1850 C C . SER A 1 228 ? -0.662 2.873 11.010 1.00 80.69 228 SER A C 1
ATOM 1852 O O . SER A 1 228 ? -1.505 2.676 11.882 1.00 80.69 228 SER A O 1
ATOM 1854 N N . GLY A 1 229 ? 0.570 3.300 11.305 1.00 75.00 229 GLY A N 1
ATOM 1855 C CA . GLY A 1 229 ? 1.045 3.525 12.678 1.00 75.00 229 GLY A CA 1
ATOM 1856 C C . GLY A 1 229 ? 1.428 2.251 13.442 1.00 75.00 229 GLY A C 1
ATOM 1857 O O . GLY A 1 229 ? 1.765 2.326 14.621 1.00 75.00 229 GLY A O 1
ATOM 1858 N N . ARG A 1 230 ? 1.400 1.078 12.796 1.00 80.62 230 ARG A N 1
ATOM 1859 C CA . ARG A 1 230 ? 1.917 -0.168 13.377 1.00 80.62 230 ARG A CA 1
ATOM 1860 C C . ARG A 1 230 ? 3.431 -0.258 13.233 1.00 80.62 230 ARG A C 1
ATOM 1862 O O . ARG A 1 230 ? 4.038 0.359 12.363 1.00 80.62 230 ARG A O 1
ATOM 1869 N N . VAL A 1 231 ? 4.032 -1.079 14.083 1.00 73.00 231 VAL A N 1
ATOM 1870 C CA . VAL A 1 231 ? 5.424 -1.502 13.932 1.00 73.00 231 VAL A CA 1
ATOM 1871 C C . VAL A 1 231 ? 5.430 -2.850 13.229 1.00 73.00 231 VAL A C 1
ATOM 1873 O O . VAL A 1 231 ? 4.629 -3.717 13.577 1.00 73.00 231 VAL A O 1
ATOM 1876 N N . ILE A 1 232 ? 6.314 -3.017 12.250 1.00 70.31 232 ILE A N 1
ATOM 1877 C CA . ILE A 1 232 ? 6.470 -4.287 11.542 1.00 70.31 232 ILE A CA 1
ATOM 1878 C C . ILE A 1 232 ? 7.686 -5.005 12.125 1.00 70.31 232 ILE A C 1
ATOM 1880 O O . ILE A 1 232 ? 8.788 -4.452 12.194 1.00 70.31 232 ILE A O 1
ATOM 1884 N N . ASP A 1 233 ? 7.447 -6.229 12.587 1.00 59.53 233 ASP A N 1
ATOM 1885 C CA . ASP A 1 233 ? 8.499 -7.187 12.904 1.00 59.53 233 ASP A CA 1
ATOM 1886 C C . ASP A 1 233 ? 8.965 -7.826 11.596 1.00 59.53 233 ASP A C 1
ATOM 1888 O O . ASP A 1 233 ? 8.158 -8.016 10.691 1.00 59.53 233 ASP A O 1
ATOM 1892 N N . ASP A 1 234 ? 10.260 -8.121 11.481 1.00 49.41 234 ASP A N 1
ATOM 1893 C CA . ASP A 1 234 ? 10.965 -8.519 10.248 1.00 49.41 234 ASP A CA 1
ATOM 1894 C C . ASP A 1 234 ? 10.557 -9.899 9.684 1.00 49.41 234 ASP A C 1
ATOM 1896 O O . ASP A 1 234 ? 11.329 -10.566 9.003 1.00 49.41 234 ASP A O 1
ATOM 1900 N N . VAL A 1 235 ? 9.332 -10.352 9.962 1.00 41.12 235 VAL A N 1
ATOM 1901 C CA . VAL A 1 235 ? 8.660 -11.360 9.146 1.00 41.12 235 VAL A CA 1
ATOM 1902 C C . VAL A 1 235 ? 8.346 -10.718 7.814 1.00 41.12 235 VAL A C 1
ATOM 1904 O O . VAL A 1 235 ? 7.325 -10.057 7.671 1.00 41.12 235 VAL A O 1
ATOM 1907 N N . ASP A 1 236 ? 9.299 -10.862 6.899 1.00 37.59 236 ASP A N 1
ATOM 1908 C CA . ASP A 1 236 ? 9.151 -11.007 5.455 1.00 37.59 236 ASP A CA 1
ATOM 1909 C C . ASP A 1 236 ? 7.762 -10.620 4.907 1.00 37.59 236 ASP A C 1
ATOM 1911 O O . ASP A 1 236 ? 7.061 -11.401 4.274 1.00 37.59 236 ASP A O 1
ATOM 1915 N N . TYR A 1 237 ? 7.368 -9.359 5.106 1.00 44.03 237 TYR A N 1
ATOM 1916 C CA . TYR A 1 237 ? 6.384 -8.686 4.270 1.00 44.03 237 TYR A CA 1
ATOM 1917 C C . TYR A 1 237 ? 7.106 -8.239 2.993 1.00 44.03 237 TYR A C 1
ATOM 1919 O O . TYR A 1 237 ? 6.822 -7.175 2.437 1.00 44.03 237 TYR A O 1
ATOM 1927 N N . THR A 1 238 ? 7.989 -9.089 2.442 1.00 37.06 238 THR A N 1
ATOM 1928 C CA . THR A 1 238 ? 7.935 -9.276 1.003 1.00 37.06 238 THR A CA 1
ATOM 1929 C C . THR A 1 238 ? 6.515 -9.747 0.738 1.00 37.06 238 THR A C 1
ATOM 1931 O O . THR A 1 238 ? 6.149 -10.919 0.754 1.00 37.06 238 THR A O 1
ATOM 1934 N N . ARG A 1 239 ? 5.652 -8.757 0.513 1.00 45.47 239 ARG A N 1
ATOM 1935 C CA . ARG A 1 239 ? 4.534 -8.911 -0.382 1.00 45.47 239 ARG A CA 1
ATOM 1936 C C . ARG A 1 239 ? 5.214 -9.417 -1.641 1.00 45.47 239 ARG A C 1
ATOM 1938 O O . ARG A 1 239 ? 5.717 -8.623 -2.435 1.00 45.47 239 ARG A O 1
ATOM 1945 N N . SER A 1 240 ? 5.319 -10.744 -1.774 1.00 33.22 240 SER A N 1
ATOM 1946 C CA . SER A 1 240 ? 5.439 -11.333 -3.086 1.00 33.22 240 SER A CA 1
ATOM 1947 C C . SER A 1 240 ? 4.381 -10.570 -3.854 1.00 33.22 240 SER A C 1
ATOM 1949 O O . SER A 1 240 ? 3.248 -10.396 -3.382 1.00 33.22 240 SER A O 1
ATOM 1951 N N . VAL A 1 241 ? 4.808 -9.916 -4.927 1.00 38.62 241 VAL A N 1
ATOM 1952 C CA . VAL A 1 241 ? 3.888 -9.539 -5.980 1.00 38.62 241 VAL A CA 1
ATOM 1953 C C . VAL A 1 241 ? 3.207 -10.864 -6.253 1.00 38.62 241 VAL A C 1
ATOM 1955 O O . VAL A 1 241 ? 3.848 -11.739 -6.835 1.00 38.62 241 VAL A O 1
ATOM 1958 N N . GLY A 1 242 ? 2.063 -11.086 -5.586 1.00 32.56 242 GLY A N 1
ATOM 1959 C CA . GLY A 1 242 ? 1.492 -12.412 -5.434 1.00 32.56 242 GLY A CA 1
ATOM 1960 C C . GLY A 1 242 ? 1.440 -12.934 -6.838 1.00 32.56 242 GLY A C 1
ATOM 1961 O O . GLY A 1 242 ? 1.051 -12.147 -7.710 1.00 32.56 242 GLY A O 1
ATOM 1962 N N . ALA A 1 243 ? 1.990 -14.138 -7.060 1.00 31.09 243 ALA A N 1
ATOM 1963 C CA . ALA A 1 243 ? 1.981 -14.774 -8.368 1.00 31.09 243 ALA A CA 1
ATOM 1964 C C . ALA A 1 243 ? 0.636 -14.420 -8.964 1.00 31.09 243 ALA A C 1
ATOM 1966 O O . ALA A 1 243 ? -0.379 -14.749 -8.339 1.00 31.09 243 ALA A O 1
ATOM 1967 N N . ALA A 1 244 ? 0.671 -13.565 -9.998 1.00 30.86 244 ALA A N 1
ATOM 1968 C CA . ALA A 1 244 ? -0.525 -12.907 -10.478 1.00 30.86 244 ALA A CA 1
ATOM 1969 C C . ALA A 1 244 ? -1.575 -14.002 -10.552 1.00 30.86 244 ALA A C 1
ATOM 1971 O O . ALA A 1 244 ? -1.249 -15.083 -11.059 1.00 30.86 244 ALA A O 1
ATOM 1972 N N . VAL A 1 245 ? -2.788 -13.771 -10.031 1.00 32.25 245 VAL A N 1
ATOM 1973 C CA . VAL A 1 245 ? -3.920 -14.538 -10.554 1.00 32.25 245 VAL A CA 1
ATOM 1974 C C . VAL A 1 245 ? -3.694 -14.477 -12.058 1.00 32.25 245 VAL A C 1
ATOM 1976 O O . VAL A 1 245 ? -3.612 -13.349 -12.568 1.00 32.25 245 VAL A O 1
ATOM 1979 N N . PRO A 1 246 ? -3.374 -15.613 -12.718 1.00 29.70 246 PRO A N 1
ATOM 1980 C CA . PRO A 1 246 ? -2.875 -15.578 -14.079 1.00 29.70 246 PRO A CA 1
ATOM 1981 C C . PRO A 1 246 ? -3.867 -14.711 -14.832 1.00 29.70 246 PRO A C 1
ATOM 1983 O O . PRO A 1 246 ? -5.065 -14.943 -14.635 1.00 29.70 246 PRO A O 1
ATOM 1986 N N . PRO A 1 247 ? -3.405 -13.654 -15.536 1.00 33.75 247 PRO A N 1
ATOM 1987 C CA . PRO A 1 247 ? -4.286 -12.656 -16.133 1.00 33.75 247 PRO A CA 1
ATOM 1988 C C . PRO A 1 247 ? -5.360 -13.445 -16.834 1.00 33.75 247 PRO A C 1
ATOM 1990 O O . PRO A 1 247 ? -4.959 -14.166 -17.741 1.00 33.75 247 PRO A O 1
ATOM 1993 N N . GLN A 1 248 ? -6.600 -13.423 -16.307 1.00 35.19 248 GLN A N 1
ATOM 1994 C CA . GLN A 1 248 ? -7.639 -14.425 -16.575 1.00 35.19 248 GLN A CA 1
ATOM 1995 C C . GLN A 1 248 ? -7.420 -14.970 -17.970 1.00 35.19 248 GLN A C 1
ATOM 1997 O O . GLN A 1 248 ? -7.656 -14.198 -18.902 1.00 35.19 248 GLN A O 1
ATOM 2002 N N . ALA A 1 249 ? -6.780 -16.159 -18.047 1.00 35.28 249 ALA A N 1
ATOM 2003 C CA . ALA A 1 249 ? -5.976 -16.578 -19.203 1.00 35.28 249 ALA A CA 1
ATOM 2004 C C . ALA A 1 249 ? -6.686 -16.091 -20.444 1.00 35.28 249 ALA A C 1
ATOM 2006 O O . ALA A 1 249 ? -7.820 -16.540 -20.604 1.00 35.28 249 ALA A O 1
ATOM 2007 N N . ALA A 1 250 ? -6.108 -15.098 -21.152 1.00 42.28 250 ALA A N 1
ATOM 2008 C CA . ALA A 1 250 ? -6.797 -14.320 -22.182 1.00 42.28 250 ALA A CA 1
ATOM 2009 C C . ALA A 1 250 ? -7.726 -15.271 -22.916 1.00 42.28 250 ALA A C 1
ATOM 2011 O O . ALA A 1 250 ? -7.220 -16.157 -23.607 1.00 42.28 250 ALA A O 1
ATOM 2012 N N . VAL A 1 251 ? -9.030 -15.206 -22.587 1.00 54.28 251 VAL A N 1
ATOM 2013 C CA . VAL A 1 251 ? -9.945 -16.301 -22.926 1.00 54.28 251 VAL A CA 1
ATOM 2014 C C . VAL A 1 251 ? -9.785 -16.451 -24.412 1.00 54.28 251 VAL A C 1
ATOM 2016 O O . VAL A 1 251 ? -9.975 -15.457 -25.119 1.00 54.28 251 VAL A O 1
ATOM 2019 N N . ASN A 1 252 ? -9.310 -17.621 -24.852 1.00 71.25 252 ASN A N 1
ATOM 2020 C CA . ASN A 1 252 ? -8.987 -17.802 -26.251 1.00 71.25 252 ASN A CA 1
ATOM 2021 C C . ASN A 1 252 ? -10.236 -17.341 -27.012 1.00 71.25 252 ASN A C 1
ATOM 2023 O O . ASN A 1 252 ? -11.324 -17.843 -26.710 1.00 71.25 252 ASN A O 1
ATOM 2027 N N . PRO A 1 253 ? -10.149 -16.349 -27.916 1.00 73.62 253 PRO A N 1
ATOM 2028 C CA . PRO A 1 253 ? -11.343 -15.794 -28.549 1.00 73.62 253 PRO A CA 1
ATOM 2029 C C . PRO A 1 253 ? -12.196 -16.870 -29.241 1.00 73.62 253 PRO A C 1
ATOM 2031 O O . PRO A 1 253 ? -13.392 -16.686 -29.449 1.00 73.62 253 PRO A O 1
ATOM 2034 N N . PHE A 1 254 ? -11.591 -18.020 -29.554 1.00 79.12 254 PHE A N 1
ATOM 2035 C CA . PHE A 1 254 ? -12.234 -19.195 -30.131 1.00 79.12 254 PHE A CA 1
ATOM 2036 C C . PHE A 1 254 ? -12.978 -20.109 -29.131 1.00 79.12 254 PHE A C 1
ATOM 2038 O O . PHE A 1 254 ? -13.730 -20.987 -29.577 1.00 79.12 254 PHE A O 1
ATOM 2045 N N . ASP A 1 255 ? -12.799 -19.906 -27.823 1.00 77.31 255 ASP A N 1
ATOM 2046 C CA . ASP A 1 255 ? -13.447 -20.657 -26.735 1.00 77.31 255 ASP A CA 1
ATOM 2047 C C . ASP A 1 255 ? -14.767 -20.013 -26.283 1.00 77.31 255 ASP A C 1
ATOM 2049 O O . ASP A 1 255 ? -15.645 -20.706 -25.774 1.00 77.31 255 ASP A O 1
ATOM 2053 N N . ASN A 1 256 ? -14.947 -18.705 -26.508 1.00 79.56 256 ASN A N 1
ATOM 2054 C CA . ASN A 1 256 ? -16.169 -17.975 -26.155 1.00 79.56 256 ASN A CA 1
ATOM 2055 C C . ASN A 1 256 ? -16.652 -17.084 -27.310 1.00 79.56 256 ASN A C 1
ATOM 2057 O O . ASN A 1 256 ? -16.649 -15.854 -27.229 1.00 79.56 256 ASN A O 1
ATOM 2061 N N . ILE A 1 257 ? -17.034 -17.722 -28.417 1.00 82.19 257 ILE A N 1
ATOM 2062 C CA . ILE A 1 257 ? -17.528 -17.028 -29.609 1.00 82.19 257 ILE A CA 1
ATOM 2063 C C . ILE A 1 257 ? -18.981 -16.571 -29.374 1.00 82.19 257 ILE A C 1
ATOM 2065 O O . ILE A 1 257 ? -19.837 -17.417 -29.103 1.00 82.19 257 ILE A O 1
ATOM 2069 N N . PRO A 1 258 ? -19.302 -15.268 -29.514 1.00 83.75 258 PRO A N 1
ATOM 2070 C CA . PRO A 1 258 ? -20.679 -14.789 -29.425 1.00 83.75 258 PRO A CA 1
ATOM 2071 C C . PRO A 1 258 ? -21.594 -15.452 -30.464 1.00 83.75 258 PRO A C 1
ATOM 2073 O O . PRO A 1 258 ? -21.196 -15.665 -31.610 1.00 83.75 258 PRO A O 1
ATOM 2076 N N . SER A 1 259 ? -22.849 -15.721 -30.094 1.00 82.00 259 SER A N 1
ATOM 2077 C CA . SER A 1 259 ? -23.867 -16.153 -31.061 1.00 82.00 259 SER A CA 1
ATOM 2078 C C . SER A 1 259 ? -24.062 -15.083 -32.141 1.00 82.00 259 SER A C 1
ATOM 2080 O O . SER A 1 259 ? -24.117 -13.894 -31.828 1.00 82.00 259 SER A O 1
ATOM 2082 N N . TYR A 1 260 ? -24.218 -15.498 -33.399 1.00 87.69 260 TYR A N 1
ATOM 2083 C CA . TYR A 1 260 ? -24.415 -14.592 -34.532 1.00 87.69 260 TYR A CA 1
ATOM 2084 C C . TYR A 1 260 ? -25.534 -15.067 -35.462 1.00 87.69 260 TYR A C 1
ATOM 2086 O O . TYR A 1 260 ? -25.972 -16.215 -35.419 1.00 87.69 260 TYR A O 1
ATOM 2094 N N . THR A 1 261 ? -25.974 -14.163 -36.332 1.00 85.75 261 THR A N 1
ATOM 2095 C CA . THR A 1 261 ? -26.888 -14.422 -37.444 1.00 85.75 261 THR A CA 1
ATOM 2096 C C . THR A 1 261 ? -26.290 -13.887 -38.743 1.00 85.75 261 THR A C 1
ATOM 2098 O O . THR A 1 261 ? -25.731 -12.786 -38.788 1.00 85.75 261 THR A O 1
ATOM 2101 N N . ASP A 1 262 ? -26.432 -14.648 -39.829 1.00 76.62 262 ASP A N 1
ATOM 2102 C CA . ASP A 1 262 ? -25.907 -14.266 -41.144 1.00 76.62 262 ASP A CA 1
ATOM 2103 C C . ASP A 1 262 ? -26.580 -13.010 -41.728 1.00 76.62 262 ASP A C 1
ATOM 2105 O O . ASP A 1 262 ? -25.947 -12.240 -42.454 1.00 76.62 262 ASP A O 1
ATOM 2109 N N . ALA A 1 263 ? -27.847 -12.760 -41.393 1.00 73.31 263 ALA A N 1
ATOM 2110 C CA . ALA A 1 263 ? -28.622 -11.650 -41.950 1.00 73.31 263 ALA A CA 1
ATOM 2111 C C . ALA A 1 263 ? -28.052 -10.258 -41.604 1.00 73.31 263 ALA A C 1
ATOM 2113 O O . ALA A 1 263 ? -28.300 -9.302 -42.334 1.00 73.31 263 ALA A O 1
ATOM 2114 N N . GLY A 1 264 ? -27.276 -10.143 -40.519 1.00 70.44 264 GLY A N 1
ATOM 2115 C CA . GLY A 1 264 ? -26.725 -8.876 -40.030 1.00 70.44 264 GLY A CA 1
ATOM 2116 C C . GLY A 1 264 ? -25.311 -8.530 -40.506 1.00 70.44 264 GLY A C 1
ATOM 2117 O O . GLY A 1 264 ? -24.804 -7.486 -40.112 1.00 70.44 264 GLY A O 1
ATOM 2118 N N . VAL A 1 265 ? -24.647 -9.372 -41.314 1.00 83.25 265 VAL A N 1
ATOM 2119 C CA . VAL A 1 265 ? -23.230 -9.171 -41.688 1.00 83.25 265 VAL A CA 1
ATOM 2120 C C . VAL A 1 265 ? -23.093 -8.668 -43.135 1.00 83.25 265 VAL A C 1
ATOM 2122 O O . VAL A 1 265 ? -23.360 -9.441 -44.065 1.00 83.25 265 VAL A O 1
ATOM 2125 N N . PRO A 1 266 ? -22.623 -7.419 -43.357 1.00 85.81 266 PRO A N 1
ATOM 2126 C CA . PRO A 1 266 ? -22.446 -6.854 -44.696 1.00 85.81 266 PRO A CA 1
ATOM 2127 C C . PRO A 1 266 ? -21.477 -7.660 -45.570 1.00 85.81 266 PRO A C 1
ATOM 2129 O O . PRO A 1 266 ? -20.463 -8.169 -45.092 1.00 85.81 266 PRO A O 1
ATOM 2132 N N . GLU A 1 267 ? -21.720 -7.706 -46.883 1.00 82.31 267 GLU A N 1
ATOM 2133 C CA . GLU A 1 267 ? -20.866 -8.431 -47.840 1.00 82.31 267 GLU A CA 1
ATOM 2134 C C . GLU A 1 267 ? -19.400 -7.963 -47.799 1.00 82.31 267 GLU A C 1
ATOM 2136 O O . GLU A 1 267 ? -18.471 -8.768 -47.879 1.00 82.31 267 GLU A O 1
ATOM 2141 N N . GLN A 1 268 ? -19.175 -6.660 -47.616 1.00 82.94 268 GLN A N 1
ATOM 2142 C CA . GLN A 1 268 ? -17.832 -6.089 -47.504 1.00 82.94 268 GLN A CA 1
ATOM 2143 C C . GLN A 1 268 ? -17.081 -6.621 -46.275 1.00 82.94 268 GLN A C 1
ATOM 2145 O O . GLN A 1 268 ? -15.890 -6.918 -46.355 1.00 82.94 268 GLN A O 1
ATOM 2150 N N . THR A 1 269 ? -17.788 -6.817 -45.162 1.00 85.25 269 THR A N 1
ATOM 2151 C CA . THR A 1 269 ? -17.247 -7.422 -43.941 1.00 85.25 269 THR A CA 1
ATOM 2152 C C . THR A 1 269 ? -16.893 -8.891 -44.166 1.00 85.25 269 THR A C 1
ATOM 2154 O O . THR A 1 269 ? -15.818 -9.332 -43.765 1.00 85.25 269 THR A O 1
ATOM 2157 N N . ARG A 1 270 ? -17.737 -9.638 -44.890 1.00 87.44 270 ARG A N 1
ATOM 2158 C CA . ARG A 1 270 ? -17.466 -11.042 -45.249 1.00 87.44 270 ARG A CA 1
ATOM 2159 C C . ARG A 1 270 ? -16.200 -11.184 -46.094 1.00 87.44 270 ARG A C 1
ATOM 2161 O O . ARG A 1 270 ? -15.389 -12.058 -45.807 1.00 87.44 270 ARG A O 1
ATOM 2168 N N . LYS A 1 271 ? -15.997 -10.295 -47.075 1.00 87.25 271 LYS A N 1
ATOM 2169 C CA . LYS A 1 271 ? -14.772 -10.253 -47.898 1.00 87.25 271 LYS A CA 1
ATOM 2170 C C . LYS A 1 271 ? -13.526 -10.008 -47.049 1.00 87.25 271 LYS A C 1
ATOM 2172 O O . LYS A 1 271 ? -12.551 -10.735 -47.188 1.00 87.25 271 LYS A O 1
ATOM 2177 N N . LEU A 1 272 ? -13.578 -9.035 -46.137 1.00 87.56 272 LEU A N 1
ATOM 2178 C CA . LEU A 1 272 ? -12.458 -8.728 -45.240 1.00 87.56 272 LEU A CA 1
ATOM 2179 C C . LEU A 1 272 ? -12.078 -9.921 -44.352 1.00 87.56 272 LEU A C 1
ATOM 2181 O O . LEU A 1 272 ? -10.897 -10.212 -44.185 1.00 87.56 272 LEU A O 1
ATOM 2185 N N . ILE A 1 273 ? -13.073 -10.628 -43.813 1.00 89.69 273 ILE A N 1
ATOM 2186 C CA . ILE A 1 273 ? -12.851 -11.807 -42.967 1.00 89.69 273 ILE A CA 1
ATOM 2187 C C . ILE A 1 273 ? -12.280 -12.970 -43.787 1.00 89.69 273 ILE A C 1
ATOM 2189 O O . ILE A 1 273 ? -11.359 -13.636 -43.320 1.00 89.69 273 ILE A O 1
ATOM 2193 N N . ALA A 1 274 ? -12.763 -13.189 -45.014 1.00 86.94 274 ALA A N 1
ATOM 2194 C CA . ALA A 1 274 ? -12.202 -14.195 -45.917 1.00 86.94 274 ALA A CA 1
ATOM 2195 C C . ALA A 1 274 ? -10.720 -13.916 -46.229 1.00 86.94 274 ALA A C 1
ATOM 2197 O O . ALA A 1 274 ? -9.891 -14.813 -46.113 1.00 86.94 274 ALA A O 1
ATOM 2198 N N . THR A 1 275 ? -10.356 -12.659 -46.504 1.00 86.94 275 THR A N 1
ATOM 2199 C CA . THR A 1 275 ? -8.952 -12.267 -46.709 1.00 86.94 275 THR A CA 1
ATOM 2200 C C . THR A 1 275 ? -8.096 -12.480 -45.456 1.00 86.94 275 THR A C 1
ATOM 2202 O O . THR A 1 275 ? -6.958 -12.935 -45.559 1.00 86.94 275 THR A O 1
ATOM 2205 N N . ALA A 1 276 ? -8.625 -12.187 -44.263 1.00 86.75 276 ALA A N 1
ATOM 2206 C CA . ALA A 1 276 ? -7.921 -12.467 -43.010 1.00 86.75 276 ALA A CA 1
ATOM 2207 C C . ALA A 1 276 ? -7.675 -13.976 -42.821 1.00 86.75 276 ALA A C 1
ATOM 2209 O O . ALA A 1 276 ? -6.567 -14.375 -42.468 1.00 86.75 276 ALA A O 1
ATOM 2210 N N . CYS A 1 277 ? -8.670 -14.811 -43.139 1.00 86.19 277 CYS A N 1
ATOM 2211 C CA . CYS A 1 277 ? -8.554 -16.270 -43.118 1.00 86.19 277 CYS A CA 1
ATOM 2212 C C . CYS A 1 277 ? -7.464 -16.778 -44.078 1.00 86.19 277 CYS A C 1
ATOM 2214 O O . CYS A 1 277 ? -6.641 -17.597 -43.681 1.00 86.19 277 CYS A O 1
ATOM 2216 N N . GLU A 1 278 ? -7.423 -16.274 -45.315 1.00 86.50 278 GLU A N 1
ATOM 2217 C CA . GLU A 1 278 ? -6.410 -16.653 -46.314 1.00 86.50 278 GLU A CA 1
ATOM 2218 C C . GLU A 1 278 ? -4.990 -16.259 -45.891 1.00 86.50 278 GLU A C 1
ATOM 2220 O O . GLU A 1 278 ? -4.046 -17.032 -46.063 1.00 86.50 278 GLU A O 1
ATOM 2225 N N . ASN A 1 279 ? -4.827 -15.062 -45.323 1.00 83.44 279 ASN A N 1
ATOM 2226 C CA . ASN A 1 279 ? -3.528 -14.587 -44.854 1.00 83.44 279 ASN A CA 1
ATOM 2227 C C . ASN A 1 279 ? -3.026 -15.396 -43.651 1.00 83.44 279 ASN A C 1
ATOM 2229 O O . ASN A 1 279 ? -1.851 -15.762 -43.621 1.00 83.44 279 ASN A O 1
ATOM 2233 N N . ALA A 1 280 ? -3.909 -15.714 -42.699 1.00 85.00 280 ALA A N 1
ATOM 2234 C CA . ALA A 1 280 ? -3.572 -16.554 -41.553 1.00 85.00 280 ALA A CA 1
ATOM 2235 C C . ALA A 1 280 ? -3.210 -17.985 -41.984 1.00 85.00 280 ALA A C 1
ATOM 2237 O O . ALA A 1 280 ? -2.209 -18.533 -41.523 1.00 85.00 280 ALA A O 1
ATOM 2238 N N . LEU A 1 281 ? -3.957 -18.551 -42.938 1.00 83.25 281 LEU A N 1
ATOM 2239 C CA . LEU A 1 281 ? -3.676 -19.869 -43.506 1.00 83.25 281 LEU A CA 1
ATOM 2240 C C . LEU A 1 281 ? -2.321 -19.901 -44.232 1.00 83.25 281 LEU A C 1
ATOM 2242 O O . LEU A 1 281 ? -1.547 -20.835 -44.041 1.00 83.25 281 LEU A O 1
ATOM 2246 N N . ARG A 1 282 ? -1.994 -18.859 -45.014 1.00 80.75 282 ARG A N 1
ATOM 2247 C CA . ARG A 1 282 ? -0.697 -18.736 -45.708 1.00 80.75 282 ARG A CA 1
ATOM 2248 C C . ARG A 1 282 ? 0.483 -18.644 -44.735 1.00 80.75 282 ARG A C 1
ATOM 2250 O O . ARG A 1 282 ? 1.562 -19.126 -45.061 1.00 80.75 282 ARG A O 1
ATOM 2257 N N . ALA A 1 283 ? 0.298 -18.018 -43.573 1.00 81.75 283 ALA A N 1
ATOM 2258 C CA . ALA A 1 283 ? 1.359 -17.844 -42.583 1.00 81.75 283 ALA A CA 1
ATOM 2259 C C . ALA A 1 283 ? 1.737 -19.150 -41.859 1.00 81.75 283 ALA A C 1
ATOM 2261 O O . ALA A 1 283 ? 2.870 -19.276 -41.406 1.00 81.75 283 ALA A O 1
ATOM 2262 N N . GLY A 1 284 ? 0.815 -20.115 -41.738 1.00 71.75 284 GLY A N 1
ATOM 2263 C CA . GLY A 1 284 ? 1.099 -21.470 -41.240 1.00 71.75 284 GLY A CA 1
ATOM 2264 C C . GLY A 1 284 ? 1.558 -21.582 -39.775 1.00 71.75 284 GLY A C 1
ATOM 2265 O O . GLY A 1 284 ? 1.902 -22.674 -39.333 1.00 71.75 284 GLY A O 1
ATOM 2266 N N . VAL A 1 285 ? 1.558 -20.483 -39.012 1.00 71.81 285 VAL A N 1
ATOM 2267 C CA . VAL A 1 285 ? 1.964 -20.427 -37.596 1.00 71.81 285 VAL A CA 1
ATOM 2268 C C . VAL A 1 285 ? 0.769 -20.117 -36.695 1.00 71.81 285 VAL A C 1
ATOM 2270 O O . VAL A 1 285 ? -0.097 -19.321 -37.059 1.00 71.81 285 VAL A O 1
ATOM 2273 N N . SER A 1 286 ? 0.727 -20.701 -35.493 1.00 70.69 286 SER A N 1
ATOM 2274 C CA . SER A 1 286 ? -0.369 -20.497 -34.525 1.00 70.69 286 SER A CA 1
ATOM 2275 C C . SER A 1 286 ? -0.609 -19.016 -34.205 1.00 70.69 286 SER A C 1
ATOM 2277 O O . SER A 1 286 ? -1.753 -18.568 -34.200 1.00 70.69 286 SER A O 1
ATOM 2279 N N . ALA A 1 287 ? 0.469 -18.237 -34.075 1.00 77.00 287 ALA A N 1
ATOM 2280 C CA . ALA A 1 287 ? 0.427 -16.808 -33.771 1.00 77.00 287 ALA A CA 1
ATOM 2281 C C . ALA A 1 287 ? -0.341 -15.960 -34.808 1.00 77.00 287 ALA A C 1
ATOM 2283 O O . ALA A 1 287 ? -0.842 -14.888 -34.472 1.00 77.00 287 ALA A O 1
ATOM 2284 N N . ALA A 1 288 ? -0.463 -16.415 -36.062 1.00 79.88 288 ALA A N 1
ATOM 2285 C CA . ALA A 1 288 ? -1.211 -15.691 -37.093 1.00 79.88 288 ALA A CA 1
ATOM 2286 C C . ALA A 1 288 ? -2.730 -15.727 -36.847 1.00 79.88 288 ALA A C 1
ATOM 2288 O O . ALA A 1 288 ? -3.445 -14.776 -37.183 1.00 79.88 288 ALA A O 1
ATOM 2289 N N . TRP A 1 289 ? -3.227 -16.800 -36.225 1.00 85.25 289 TRP A N 1
ATOM 2290 C CA . TRP A 1 289 ? -4.634 -16.934 -35.848 1.00 85.25 289 TRP A CA 1
ATOM 2291 C C . TRP A 1 289 ? -4.980 -16.041 -34.659 1.00 85.25 289 TRP A C 1
ATOM 2293 O O . TRP A 1 289 ? -6.020 -15.384 -34.684 1.00 85.25 289 TRP A O 1
ATOM 2303 N N . ASP A 1 290 ? -4.078 -15.945 -33.680 1.00 83.56 290 ASP A N 1
ATOM 2304 C CA . ASP A 1 290 ? -4.244 -15.074 -32.512 1.00 83.56 290 ASP A CA 1
ATOM 2305 C C . ASP A 1 290 ? -4.263 -13.595 -32.923 1.00 83.56 290 ASP A C 1
ATOM 2307 O O . ASP A 1 290 ? -5.170 -12.852 -32.547 1.00 83.56 290 ASP A O 1
ATOM 2311 N N . GLN A 1 291 ? -3.340 -13.184 -33.801 1.00 83.19 291 GLN A N 1
ATOM 2312 C CA . GLN A 1 291 ? -3.311 -11.827 -34.364 1.00 83.19 291 GLN A CA 1
ATOM 2313 C C . GLN A 1 291 ? -4.577 -11.501 -35.167 1.00 83.19 291 GLN A C 1
ATOM 2315 O O . GLN A 1 291 ? -5.099 -10.386 -35.098 1.00 83.19 291 GLN A O 1
ATOM 2320 N N . SER A 1 292 ? -5.099 -12.473 -35.919 1.00 87.25 292 SER A N 1
ATOM 2321 C CA . SER A 1 292 ? -6.335 -12.297 -36.690 1.00 87.25 292 SER A CA 1
ATOM 2322 C C . SER A 1 292 ? -7.556 -12.158 -35.778 1.00 87.25 292 SER A C 1
ATOM 2324 O O . SER A 1 292 ? -8.421 -11.318 -36.033 1.00 87.25 292 SER A O 1
ATOM 2326 N N . ALA A 1 293 ? -7.617 -12.933 -34.692 1.00 86.50 293 ALA A N 1
ATOM 2327 C CA . ALA A 1 293 ? -8.676 -12.835 -33.693 1.00 86.50 293 ALA A CA 1
ATOM 2328 C C . ALA A 1 293 ? -8.630 -11.497 -32.935 1.00 86.50 293 ALA A C 1
ATOM 2330 O O . ALA A 1 293 ? -9.662 -10.843 -32.770 1.00 86.50 293 ALA A O 1
ATOM 2331 N N . GLU A 1 294 ? -7.441 -11.036 -32.541 1.00 86.56 294 GLU A N 1
ATOM 2332 C CA . GLU A 1 294 ? -7.255 -9.732 -31.897 1.00 86.56 294 GLU A CA 1
ATOM 2333 C C . GLU A 1 294 ? -7.652 -8.577 -32.830 1.00 86.56 294 GLU A C 1
ATOM 2335 O O . GLU A 1 294 ? -8.359 -7.645 -32.426 1.00 86.56 294 GLU A O 1
ATOM 2340 N N . TRP A 1 295 ? -7.274 -8.666 -34.109 1.00 91.19 295 TRP A N 1
ATOM 2341 C CA . TRP A 1 295 ? -7.693 -7.705 -35.125 1.00 91.19 295 TRP A CA 1
ATOM 2342 C C . TRP A 1 295 ? -9.221 -7.630 -35.245 1.00 91.19 295 TRP A C 1
ATOM 2344 O O . TRP A 1 295 ? -9.763 -6.523 -35.261 1.00 91.19 295 TRP A O 1
ATOM 2354 N N . VAL A 1 296 ? -9.924 -8.771 -35.266 1.00 89.19 296 VAL A N 1
ATOM 2355 C CA . VAL A 1 296 ? -11.398 -8.824 -35.298 1.00 89.19 296 VAL A CA 1
ATOM 2356 C C . VAL A 1 296 ? -12.002 -8.114 -34.087 1.00 89.19 296 VAL A C 1
ATOM 2358 O O . VAL A 1 296 ? -12.858 -7.243 -34.257 1.00 89.19 296 VAL A O 1
ATOM 2361 N N . LEU A 1 297 ? -11.538 -8.443 -32.877 1.00 86.44 297 LEU A N 1
ATOM 2362 C CA . LEU A 1 297 ? -12.059 -7.873 -31.630 1.00 86.44 297 LEU A CA 1
ATOM 2363 C C . LEU A 1 297 ? -11.878 -6.352 -31.574 1.00 86.44 297 LEU A C 1
ATOM 2365 O O . LEU A 1 297 ? -12.781 -5.627 -31.155 1.00 86.44 297 LEU A O 1
ATOM 2369 N N . LYS A 1 298 ? -10.735 -5.851 -32.049 1.00 88.06 298 LYS A N 1
ATOM 2370 C CA . LYS A 1 298 ? -10.455 -4.414 -32.115 1.00 88.06 298 LYS A CA 1
ATOM 2371 C C . LYS A 1 298 ? -11.294 -3.718 -33.187 1.00 88.06 298 LYS A C 1
ATOM 2373 O O . LYS A 1 298 ? -11.887 -2.668 -32.931 1.00 88.06 298 LYS A O 1
ATOM 2378 N N . ARG A 1 299 ? -11.341 -4.292 -34.395 1.00 88.81 299 ARG A N 1
ATOM 2379 C CA . ARG A 1 299 ? -11.943 -3.682 -35.592 1.00 88.81 299 ARG A CA 1
ATOM 2380 C C . ARG A 1 299 ? -13.465 -3.613 -35.533 1.00 88.81 299 ARG A C 1
ATOM 2382 O O . ARG A 1 299 ? -14.022 -2.642 -36.044 1.00 88.81 299 ARG A O 1
ATOM 2389 N N . PHE A 1 300 ? -14.096 -4.626 -34.944 1.00 87.00 300 PHE A N 1
ATOM 2390 C CA . PHE A 1 300 ? -15.551 -4.764 -34.824 1.00 87.00 300 PHE A CA 1
ATOM 2391 C C . PHE A 1 300 ? -16.027 -4.621 -33.371 1.00 87.00 300 PHE A C 1
ATOM 2393 O O . PHE A 1 300 ? -17.082 -5.131 -32.996 1.00 87.00 300 PHE A O 1
ATOM 2400 N N . SER A 1 301 ? -15.248 -3.917 -32.544 1.00 82.88 301 SER A N 1
ATOM 2401 C CA . SER A 1 301 ? -15.640 -3.582 -31.176 1.00 82.88 301 SER A CA 1
ATOM 2402 C C . SER A 1 301 ? -17.021 -2.906 -31.153 1.00 82.88 301 SER A C 1
ATOM 2404 O O . SER A 1 301 ? -17.273 -1.944 -31.875 1.00 82.88 301 SER A O 1
ATOM 2406 N N . GLY A 1 302 ? -17.939 -3.444 -30.343 1.00 76.69 302 GLY A N 1
ATOM 2407 C CA . GLY A 1 302 ? -19.317 -2.948 -30.229 1.00 76.69 302 GLY A CA 1
ATOM 2408 C C . GLY A 1 302 ? -20.348 -3.602 -31.160 1.00 76.69 302 GLY A C 1
ATOM 2409 O O . GLY A 1 302 ? -21.536 -3.358 -30.972 1.00 76.69 302 GLY A O 1
ATOM 2410 N N . ASP A 1 303 ? -19.940 -4.466 -32.098 1.00 85.38 303 ASP A N 1
ATOM 2411 C CA . ASP A 1 303 ? -20.841 -5.262 -32.948 1.00 85.38 303 ASP A CA 1
ATOM 2412 C C . ASP A 1 303 ? -20.654 -6.763 -32.673 1.00 85.38 303 ASP A C 1
ATOM 2414 O O . ASP A 1 303 ? -19.868 -7.463 -33.319 1.00 85.38 303 ASP A O 1
ATOM 2418 N N . SER A 1 304 ? -21.385 -7.266 -31.674 1.00 84.00 304 SER A N 1
ATOM 2419 C CA . SER A 1 304 ? -21.289 -8.659 -31.224 1.00 84.00 304 SER A CA 1
ATOM 2420 C C . SER A 1 304 ? -21.681 -9.674 -32.301 1.00 84.00 304 SER A C 1
ATOM 2422 O O . SER A 1 304 ? -21.113 -10.765 -32.331 1.00 84.00 304 SER A O 1
ATOM 2424 N N . ASN A 1 305 ? -22.594 -9.317 -33.211 1.00 86.38 305 ASN A N 1
ATOM 2425 C CA . ASN A 1 305 ? -23.032 -10.193 -34.296 1.00 86.38 305 ASN A CA 1
ATOM 2426 C C . ASN A 1 305 ? -21.913 -10.380 -35.332 1.00 86.38 305 ASN A C 1
ATOM 2428 O O . ASN A 1 305 ? -21.625 -11.504 -35.745 1.00 86.38 305 ASN A O 1
ATOM 2432 N N . THR A 1 306 ? -21.231 -9.295 -35.710 1.00 88.62 306 THR A N 1
ATOM 2433 C CA . THR A 1 306 ? -20.082 -9.362 -36.624 1.00 88.62 306 THR A CA 1
ATOM 2434 C C . THR A 1 306 ? -18.880 -10.059 -35.984 1.00 88.62 306 THR A C 1
ATOM 2436 O O . THR A 1 306 ? -18.227 -10.866 -36.647 1.00 88.62 306 THR A O 1
ATOM 2439 N N . VAL A 1 307 ? -18.605 -9.806 -34.699 1.00 88.62 307 VAL A N 1
ATOM 2440 C CA . VAL A 1 307 ? -17.540 -10.500 -33.951 1.00 88.62 307 VAL A CA 1
ATOM 2441 C C . VAL A 1 307 ? -17.804 -12.006 -33.885 1.00 88.62 307 VAL A C 1
ATOM 2443 O O . VAL A 1 307 ? -16.901 -12.791 -34.177 1.00 88.62 307 VAL A O 1
ATOM 2446 N N . GLY A 1 308 ? -19.037 -12.416 -33.573 1.00 86.62 308 GLY A N 1
ATOM 2447 C CA . GLY A 1 308 ? -19.432 -13.825 -33.549 1.00 86.62 308 GLY A CA 1
ATOM 2448 C C . GLY A 1 308 ? -19.246 -14.512 -34.905 1.00 86.62 308 GLY A C 1
ATOM 2449 O O . GLY A 1 308 ? -18.630 -15.578 -34.986 1.00 86.62 308 GLY A O 1
ATOM 2450 N N . TYR A 1 309 ? -19.685 -13.865 -35.990 1.00 90.75 309 TYR A N 1
ATOM 2451 C CA . TYR A 1 309 ? -19.486 -14.370 -37.353 1.00 90.75 309 TYR A CA 1
ATOM 2452 C C . TYR A 1 309 ? -17.994 -14.507 -37.696 1.00 90.75 309 TYR A C 1
ATOM 2454 O O . TYR A 1 309 ? -17.546 -15.564 -38.138 1.00 90.75 309 TYR A O 1
ATOM 2462 N N . ALA A 1 310 ? -17.206 -13.455 -37.461 1.00 91.12 310 ALA A N 1
ATOM 2463 C CA . ALA A 1 310 ? -15.797 -13.397 -37.833 1.00 91.12 310 ALA A CA 1
ATOM 2464 C C . ALA A 1 310 ? -14.936 -14.429 -37.093 1.00 91.12 310 ALA A C 1
ATOM 2466 O O . ALA A 1 310 ? -14.147 -15.130 -37.727 1.00 91.12 310 ALA A O 1
ATOM 2467 N N . LEU A 1 311 ? -15.116 -14.566 -35.775 1.00 91.88 311 LEU A N 1
ATOM 2468 C CA . LEU A 1 311 ? -14.394 -15.561 -34.979 1.00 91.88 311 LEU A CA 1
ATOM 2469 C C . LEU A 1 311 ? -14.809 -16.991 -35.345 1.00 91.88 311 LEU A C 1
ATOM 2471 O O . LEU A 1 311 ? -13.948 -17.866 -35.417 1.00 91.88 311 LEU A O 1
ATOM 2475 N N . THR A 1 312 ? -16.090 -17.225 -35.661 1.00 91.06 312 THR A N 1
ATOM 2476 C CA . THR A 1 312 ? -16.549 -18.530 -36.168 1.00 91.06 312 THR A CA 1
ATOM 2477 C C . THR A 1 312 ? -15.867 -18.878 -37.488 1.00 91.06 312 THR A C 1
ATOM 2479 O O . THR A 1 312 ? -15.390 -19.997 -37.654 1.00 91.06 312 THR A O 1
ATOM 2482 N N . MET A 1 313 ? -15.791 -17.936 -38.432 1.00 91.44 313 MET A N 1
ATOM 2483 C CA . MET A 1 313 ? -15.158 -18.191 -39.727 1.00 91.44 313 MET A CA 1
ATOM 2484 C C . MET A 1 313 ? -13.644 -18.406 -39.604 1.00 91.44 313 MET A C 1
ATOM 2486 O O . MET A 1 313 ? -13.119 -19.328 -40.221 1.00 91.44 313 MET A O 1
ATOM 2490 N N . LEU A 1 314 ? -12.954 -17.619 -38.771 1.00 89.06 314 LEU A N 1
ATOM 2491 C CA . LEU A 1 314 ? -11.528 -17.815 -38.486 1.00 89.06 314 LEU A CA 1
ATOM 2492 C C . LEU A 1 314 ? -11.261 -19.184 -37.848 1.00 89.06 314 LEU A C 1
ATOM 2494 O O . LEU A 1 314 ? -10.342 -19.878 -38.274 1.00 89.06 314 LEU A O 1
ATOM 2498 N N . LYS A 1 315 ? -12.094 -19.606 -36.887 1.00 89.06 315 LYS A N 1
ATOM 2499 C CA . LYS A 1 315 ? -11.997 -20.928 -36.253 1.00 89.06 315 LYS A CA 1
ATOM 2500 C C . LYS A 1 315 ? -12.182 -22.056 -37.262 1.00 89.06 315 LYS A C 1
ATOM 2502 O O . LYS A 1 315 ? -11.372 -22.970 -37.305 1.00 89.06 315 LYS A O 1
ATOM 2507 N N . ARG A 1 316 ? -13.211 -21.971 -38.110 1.00 85.38 316 ARG A N 1
ATOM 2508 C CA . ARG A 1 316 ? -13.461 -22.974 -39.157 1.00 85.38 316 ARG A CA 1
ATOM 2509 C C . ARG A 1 316 ? -12.346 -23.017 -40.195 1.00 85.38 316 ARG A C 1
ATOM 2511 O O . ARG A 1 316 ? -11.946 -24.100 -40.595 1.00 85.38 316 ARG A O 1
ATOM 2518 N N . CYS A 1 317 ? -11.794 -21.871 -40.591 1.00 86.81 317 CYS A N 1
ATOM 2519 C CA . CYS A 1 317 ? -10.642 -21.852 -41.491 1.00 86.81 317 CYS A CA 1
ATOM 2520 C C . CYS A 1 317 ? -9.408 -22.502 -40.846 1.00 86.81 317 CYS A C 1
ATOM 2522 O O . CYS A 1 317 ? -8.708 -23.266 -41.503 1.00 86.81 317 CYS A O 1
ATOM 2524 N N . ARG A 1 318 ? -9.172 -22.254 -39.553 1.00 86.44 318 ARG A N 1
ATOM 2525 C CA . ARG A 1 318 ? -8.073 -22.862 -38.793 1.00 86.44 318 ARG A CA 1
ATOM 2526 C C . ARG A 1 318 ? -8.231 -24.375 -38.633 1.00 86.44 318 ARG A C 1
ATOM 2528 O O . ARG A 1 318 ? -7.271 -25.106 -38.846 1.00 86.44 318 ARG A O 1
ATOM 2535 N N . ASP A 1 319 ? -9.419 -24.821 -38.237 1.00 84.44 319 ASP A N 1
ATOM 2536 C CA . ASP A 1 319 ? -9.673 -26.206 -37.833 1.00 84.44 319 ASP A CA 1
ATOM 2537 C C . ASP A 1 319 ? -9.990 -27.108 -39.047 1.00 84.44 319 ASP A C 1
ATOM 2539 O O . ASP A 1 319 ? -9.588 -28.269 -39.080 1.00 84.44 319 ASP A O 1
ATOM 2543 N N . GLU A 1 320 ? -10.690 -26.579 -40.058 1.00 82.25 320 GLU A N 1
ATOM 2544 C CA . GLU A 1 320 ? -11.167 -27.327 -41.237 1.00 82.25 320 GLU A CA 1
ATOM 2545 C C . GLU A 1 320 ? -10.385 -26.984 -42.522 1.00 82.25 320 GLU A C 1
ATOM 2547 O O . GLU A 1 320 ? -10.545 -27.664 -43.534 1.00 82.25 320 GLU A O 1
ATOM 2552 N N . GLY A 1 321 ? -9.564 -25.925 -42.532 1.00 75.12 321 GLY A N 1
ATOM 2553 C CA . GLY A 1 321 ? -8.870 -25.446 -43.739 1.00 75.12 321 GLY A CA 1
ATOM 2554 C C . GLY A 1 321 ? -9.791 -24.783 -44.773 1.00 75.12 321 GLY A C 1
ATOM 2555 O O . GLY A 1 321 ? -9.389 -24.568 -45.917 1.00 75.12 321 GLY A O 1
ATOM 2556 N N . ILE A 1 322 ? -11.040 -24.480 -44.403 1.00 72.06 322 ILE A N 1
ATOM 2557 C CA . ILE A 1 322 ? -12.068 -23.961 -45.314 1.00 72.06 322 ILE A CA 1
ATOM 2558 C C . ILE A 1 322 ? -12.137 -22.435 -45.216 1.00 72.06 322 ILE A C 1
ATOM 2560 O O . ILE A 1 322 ? -12.544 -21.880 -44.195 1.00 72.06 322 ILE A O 1
ATOM 2564 N N . VAL A 1 323 ? -11.814 -21.749 -46.314 1.00 72.88 323 VAL A N 1
ATOM 2565 C CA . VAL A 1 323 ? -12.004 -20.296 -46.431 1.00 72.88 323 VAL A CA 1
ATOM 2566 C C . VAL A 1 323 ? -13.500 -19.989 -46.626 1.00 72.88 323 VAL A C 1
ATOM 2568 O O . VAL A 1 323 ? -14.146 -20.598 -47.485 1.00 72.88 323 VAL A O 1
ATOM 2571 N N . PRO A 1 324 ? -14.090 -19.062 -45.849 1.00 68.44 324 PRO A N 1
ATOM 2572 C CA . PRO A 1 324 ? -15.521 -18.771 -45.904 1.00 68.44 324 PRO A CA 1
ATOM 2573 C C . PRO A 1 324 ? -15.956 -18.158 -47.243 1.00 68.44 324 PRO A C 1
ATOM 2575 O O . PRO A 1 324 ? -15.315 -17.255 -47.780 1.00 68.44 324 PRO A O 1
ATOM 2578 N N . SER A 1 325 ? -17.103 -18.614 -47.759 1.00 62.16 325 SER A N 1
ATOM 2579 C CA . SER A 1 325 ? -17.718 -18.044 -48.962 1.00 62.16 325 SER A CA 1
ATOM 2580 C C . SER A 1 325 ? -18.275 -16.643 -48.698 1.00 62.16 325 SER A C 1
ATOM 2582 O O . SER A 1 325 ? -18.833 -16.360 -47.640 1.00 62.16 325 SER A O 1
ATOM 2584 N N . VAL A 1 326 ? -18.180 -15.765 -49.698 1.00 62.06 326 VAL A N 1
ATOM 2585 C CA . VAL A 1 326 ? -18.697 -14.385 -49.637 1.00 62.06 326 VAL A CA 1
ATOM 2586 C C . VAL A 1 326 ? -20.236 -14.344 -49.610 1.00 62.06 326 VAL A C 1
ATOM 2588 O O . VAL A 1 326 ? -20.821 -13.353 -49.175 1.00 62.06 326 VAL A O 1
ATOM 2591 N N . LYS A 1 327 ? -20.910 -15.420 -50.040 1.00 55.34 327 LYS A N 1
ATOM 2592 C CA . LYS A 1 327 ? -22.378 -15.513 -50.050 1.00 55.34 327 LYS A CA 1
ATOM 2593 C C . LYS A 1 327 ? -22.912 -15.991 -48.688 1.00 55.34 327 LYS A C 1
ATOM 2595 O O . LYS A 1 327 ? -22.283 -16.851 -48.073 1.00 55.34 327 LYS A O 1
ATOM 2600 N N . PRO A 1 328 ? -24.068 -15.480 -48.220 1.00 50.66 328 PRO A N 1
ATOM 2601 C CA . PRO A 1 328 ? -24.671 -15.927 -46.967 1.00 50.66 328 PRO A CA 1
ATOM 2602 C C . PRO A 1 328 ? -24.937 -17.434 -47.014 1.00 50.66 328 PRO A C 1
ATOM 2604 O O . PRO A 1 328 ? -25.514 -17.946 -47.975 1.00 50.66 328 PRO A O 1
ATOM 2607 N N . THR A 1 329 ? -24.492 -18.143 -45.979 1.00 49.56 329 THR A N 1
ATOM 2608 C CA . THR A 1 329 ? -24.737 -19.579 -45.846 1.00 49.56 329 THR A CA 1
ATOM 2609 C C . THR A 1 329 ? -26.108 -19.762 -45.209 1.00 49.56 329 THR A C 1
ATOM 2611 O O . THR A 1 329 ? -26.374 -19.228 -44.139 1.00 49.56 329 THR A O 1
ATOM 2614 N N . VAL A 1 330 ? -27.005 -20.505 -45.854 1.00 40.22 330 VAL A N 1
ATOM 2615 C CA . VAL A 1 330 ? -28.264 -20.912 -45.219 1.00 40.22 330 VAL A CA 1
ATOM 2616 C C . VAL A 1 330 ? -27.927 -22.033 -44.236 1.00 40.22 330 VAL A C 1
ATOM 2618 O O . VAL A 1 330 ? -27.780 -23.183 -44.643 1.00 40.22 330 VAL A O 1
ATOM 2621 N N . GLN A 1 331 ? -27.744 -21.719 -42.953 1.00 37.84 331 GLN A N 1
ATOM 2622 C CA . GLN A 1 331 ? -27.639 -22.755 -41.925 1.00 37.84 331 GLN A CA 1
ATOM 2623 C C . GLN A 1 331 ? -29.036 -23.278 -41.573 1.00 37.84 331 GLN A C 1
ATOM 2625 O O . GLN A 1 331 ? -29.867 -22.563 -41.013 1.00 37.84 331 GLN A O 1
ATOM 2630 N N . ALA A 1 332 ? -29.292 -24.545 -41.905 1.00 32.38 332 ALA A N 1
ATOM 2631 C CA . ALA A 1 332 ? -30.421 -25.293 -41.373 1.00 32.38 332 ALA A CA 1
ATOM 2632 C C . ALA A 1 332 ? -30.158 -25.614 -39.891 1.00 32.38 332 ALA A C 1
ATOM 2634 O O . ALA A 1 332 ? -29.151 -26.229 -39.547 1.00 32.38 332 ALA A O 1
ATOM 2635 N N . SER A 1 333 ? -31.068 -25.174 -39.024 1.00 28.95 333 SER A N 1
ATOM 2636 C CA . SER A 1 333 ? -31.108 -25.521 -37.602 1.00 28.95 333 SER A CA 1
ATOM 2637 C C . SER A 1 333 ? -31.293 -27.033 -37.425 1.00 28.95 333 SER A C 1
ATOM 2639 O O . SER A 1 333 ? -32.223 -27.602 -37.998 1.00 28.95 333 SER A O 1
ATOM 2641 N N . ALA A 1 334 ? -30.444 -27.678 -36.620 1.00 29.95 334 ALA A N 1
ATOM 2642 C CA . ALA A 1 334 ? -30.627 -29.064 -36.196 1.00 29.95 334 ALA A CA 1
ATOM 2643 C C . ALA A 1 334 ? -30.681 -29.153 -34.661 1.00 29.95 334 ALA A C 1
ATOM 2645 O O . ALA A 1 334 ? -29.736 -28.790 -33.963 1.00 29.95 334 ALA A O 1
ATOM 2646 N N . ALA A 1 335 ? -31.821 -29.636 -34.164 1.00 28.84 335 ALA A N 1
ATOM 2647 C CA . ALA A 1 335 ? -32.074 -30.037 -32.780 1.00 28.84 335 ALA A CA 1
ATOM 2648 C C . ALA A 1 335 ? -31.346 -31.361 -32.428 1.00 28.84 335 ALA A C 1
ATOM 2650 O O . ALA A 1 335 ? -30.941 -32.083 -33.342 1.00 28.84 335 ALA A O 1
ATOM 2651 N N . PRO A 1 336 ? -31.181 -31.724 -31.136 1.00 36.94 336 PRO A N 1
ATOM 2652 C CA . PRO A 1 336 ? -30.336 -32.847 -30.742 1.00 36.94 336 PRO A CA 1
ATOM 2653 C C . PRO A 1 336 ? -31.122 -34.163 -30.643 1.00 36.94 336 PRO A C 1
ATOM 2655 O O . PRO A 1 336 ? -32.196 -34.199 -30.044 1.00 36.94 336 PRO A O 1
ATOM 2658 N N . ALA A 1 337 ? -30.555 -35.265 -31.143 1.00 28.88 337 ALA A N 1
ATOM 2659 C CA . ALA A 1 337 ? -30.971 -36.617 -30.764 1.00 28.88 337 ALA A CA 1
ATOM 2660 C C . ALA A 1 337 ? -29.844 -37.655 -30.960 1.00 28.88 337 ALA A C 1
ATOM 2662 O O . ALA A 1 337 ? -29.359 -37.854 -32.066 1.00 28.88 337 ALA A O 1
ATOM 2663 N N . SER A 1 338 ? -29.477 -38.290 -29.839 1.00 29.75 338 SER A N 1
ATOM 2664 C CA . SER A 1 338 ? -29.088 -39.702 -29.626 1.00 29.75 338 SER A CA 1
ATOM 2665 C C . SER A 1 338 ? -28.133 -40.453 -30.584 1.00 29.75 338 SER A C 1
ATOM 2667 O O . SER A 1 338 ? -28.408 -40.639 -31.763 1.00 29.75 338 SER A O 1
ATOM 2669 N N . ALA A 1 339 ? -27.097 -41.044 -29.968 1.00 31.11 339 ALA A N 1
ATOM 2670 C CA . ALA A 1 339 ? -26.271 -42.195 -30.393 1.00 31.11 339 ALA A CA 1
ATOM 2671 C C . ALA A 1 339 ? -27.109 -43.454 -30.785 1.00 31.11 339 ALA A C 1
ATOM 2673 O O . ALA A 1 339 ? -28.290 -43.466 -30.424 1.00 31.11 339 ALA A O 1
ATOM 2674 N N . PRO A 1 340 ? -26.563 -44.544 -31.405 1.00 39.16 340 PRO A N 1
ATOM 2675 C CA . PRO A 1 340 ? -25.169 -45.033 -31.357 1.00 39.16 340 PRO A CA 1
ATOM 2676 C C . PRO A 1 340 ? -24.541 -45.574 -32.676 1.00 39.16 340 PRO A C 1
ATOM 2678 O O . PRO A 1 340 ? -25.143 -45.545 -33.744 1.00 39.16 340 PRO A O 1
ATOM 2681 N N . ALA A 1 341 ? -23.282 -46.029 -32.550 1.00 26.95 341 ALA A N 1
ATOM 2682 C CA . ALA A 1 341 ? -22.336 -46.550 -33.559 1.00 26.95 341 ALA A CA 1
ATOM 2683 C C . ALA A 1 341 ? -22.842 -47.763 -34.391 1.00 26.95 341 ALA A C 1
ATOM 2685 O O . ALA A 1 341 ? -23.836 -48.377 -33.997 1.00 26.95 341 ALA A O 1
ATOM 2686 N N . PRO A 1 342 ? -22.164 -48.160 -35.502 1.00 35.22 342 PRO A N 1
ATOM 2687 C CA . PRO A 1 342 ? -20.952 -48.997 -35.402 1.00 35.22 342 PRO A CA 1
ATOM 2688 C C . PRO A 1 342 ? -19.839 -48.782 -36.468 1.00 35.22 342 PRO A C 1
ATOM 2690 O O . PRO A 1 342 ? -20.076 -48.371 -37.596 1.00 35.22 342 PRO A O 1
ATOM 2693 N N . THR A 1 343 ? -18.619 -49.139 -36.050 1.00 25.66 343 THR A N 1
ATOM 2694 C CA . THR A 1 343 ? -17.539 -49.864 -36.758 1.00 25.66 343 THR A CA 1
ATOM 2695 C C . THR A 1 343 ? -17.227 -49.563 -38.236 1.00 25.66 343 THR A C 1
ATOM 2697 O O . THR A 1 343 ? -17.915 -50.040 -39.131 1.00 25.66 343 THR A O 1
ATOM 2700 N N . ALA A 1 344 ? -16.052 -48.973 -38.491 1.00 28.39 344 ALA A N 1
ATOM 2701 C CA . ALA A 1 344 ? -15.224 -49.316 -39.653 1.00 28.39 344 ALA A CA 1
ATOM 2702 C C . ALA A 1 344 ? -13.742 -49.003 -39.378 1.00 28.39 344 ALA A C 1
ATOM 2704 O O . ALA A 1 344 ? -13.351 -47.867 -39.123 1.00 28.39 344 ALA A O 1
ATOM 2705 N N . THR A 1 345 ? -12.949 -50.064 -39.418 1.00 26.81 345 THR A N 1
ATOM 2706 C CA . THR A 1 345 ? -11.489 -50.143 -39.464 1.00 26.81 345 THR A CA 1
ATOM 2707 C C . THR A 1 345 ? -10.905 -49.282 -40.586 1.00 26.81 345 THR A C 1
ATOM 2709 O O . THR A 1 345 ? -11.351 -49.383 -41.728 1.00 26.81 345 THR A O 1
ATOM 2712 N N . ARG A 1 346 ? -9.843 -48.515 -40.307 1.00 27.05 346 ARG A N 1
ATOM 2713 C CA . ARG A 1 346 ? -8.854 -48.159 -41.332 1.00 27.05 346 ARG A CA 1
ATOM 2714 C C . ARG A 1 346 ? -7.476 -47.944 -40.718 1.00 27.05 346 ARG A C 1
ATOM 2716 O O . ARG A 1 346 ? -7.341 -47.344 -39.659 1.00 27.05 346 ARG A O 1
ATOM 2723 N N . GLU A 1 347 ? -6.514 -48.526 -41.412 1.00 25.91 347 GLU A N 1
ATOM 2724 C CA . GLU A 1 347 ? -5.144 -48.824 -41.025 1.00 25.91 347 GLU A CA 1
ATOM 2725 C C . GLU A 1 347 ? -4.280 -47.591 -40.757 1.00 25.91 347 GLU A C 1
ATOM 2727 O O . GLU A 1 347 ? -4.369 -46.567 -41.435 1.00 25.91 347 GLU A O 1
ATOM 2732 N N . GLU A 1 348 ? -3.396 -47.761 -39.776 1.00 26.45 348 GLU A N 1
ATOM 2733 C CA . GLU A 1 348 ? -2.220 -46.942 -39.532 1.00 26.45 348 GLU A CA 1
ATOM 2734 C C . GLU A 1 348 ? -1.237 -47.080 -40.702 1.00 26.45 348 GLU A C 1
ATOM 2736 O O . GLU A 1 348 ? -0.755 -48.171 -41.006 1.00 26.45 348 GLU A O 1
ATOM 2741 N N . THR A 1 349 ? -0.864 -45.960 -41.315 1.00 25.20 349 THR A N 1
ATOM 2742 C CA . THR A 1 349 ? 0.407 -45.849 -42.036 1.00 25.20 349 THR A CA 1
ATOM 2743 C C . THR A 1 349 ? 1.286 -44.861 -41.293 1.00 25.20 349 THR A C 1
ATOM 2745 O O . THR A 1 349 ? 1.128 -43.646 -41.407 1.00 25.20 349 THR A O 1
ATOM 2748 N N . VAL A 1 350 ? 2.204 -45.419 -40.507 1.00 25.41 350 VAL A N 1
ATOM 2749 C CA . VAL A 1 350 ? 3.337 -44.730 -39.895 1.00 25.41 350 VAL A CA 1
ATOM 2750 C C . VAL A 1 350 ? 4.289 -44.309 -41.015 1.00 25.41 350 VAL A C 1
ATOM 2752 O O . VAL A 1 350 ? 5.037 -45.127 -41.544 1.00 25.41 350 VAL A O 1
ATOM 2755 N N . THR A 1 351 ? 4.273 -43.033 -41.390 1.00 24.72 351 THR A N 1
ATOM 2756 C C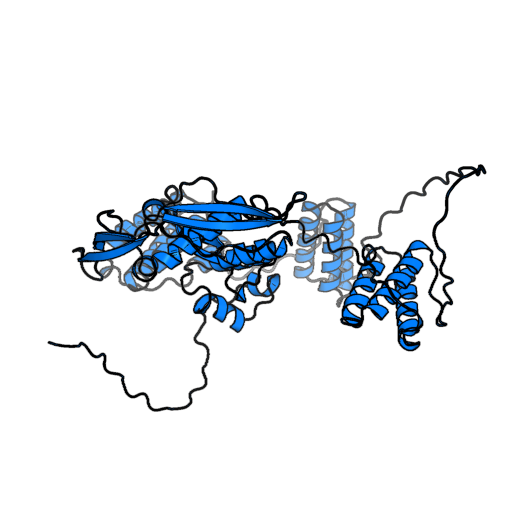A . THR A 1 351 ? 5.396 -42.415 -42.102 1.00 24.72 351 THR A CA 1
ATOM 2757 C C . THR A 1 351 ? 6.371 -41.872 -41.069 1.00 24.72 351 THR A C 1
ATOM 2759 O O . THR A 1 351 ? 6.086 -40.914 -40.354 1.00 24.72 351 THR A O 1
ATOM 2762 N N . THR A 1 352 ? 7.514 -42.544 -40.983 1.00 26.52 352 THR A N 1
ATOM 2763 C CA . THR A 1 352 ? 8.726 -42.145 -40.267 1.00 26.52 352 THR A CA 1
ATOM 2764 C C . THR A 1 352 ? 9.055 -40.671 -40.491 1.00 26.52 352 THR A C 1
ATOM 2766 O O . THR A 1 352 ? 9.192 -40.234 -41.632 1.00 26.52 352 THR A O 1
ATOM 2769 N N . GLY A 1 353 ? 9.188 -39.931 -39.387 1.00 25.91 353 GLY A N 1
ATOM 2770 C CA . GLY A 1 353 ? 9.593 -38.532 -39.374 1.00 25.91 353 GLY A CA 1
ATOM 2771 C C . GLY A 1 353 ? 10.982 -38.337 -39.974 1.00 25.91 353 GLY A C 1
ATOM 2772 O O . GLY A 1 353 ? 11.963 -38.934 -39.532 1.00 25.91 353 GLY A O 1
ATOM 2773 N N . GLU A 1 354 ? 11.042 -37.478 -40.983 1.00 27.36 354 GLU A N 1
ATOM 2774 C CA . GLU A 1 354 ? 12.265 -36.899 -41.514 1.00 27.36 354 GLU A CA 1
ATOM 2775 C C . GLU A 1 354 ? 12.777 -35.868 -40.493 1.00 27.36 354 GLU A C 1
ATOM 2777 O O . GLU A 1 354 ? 12.052 -34.955 -40.094 1.00 27.36 354 GLU A O 1
ATOM 2782 N N . ALA A 1 355 ? 14.002 -36.057 -39.998 1.00 29.41 355 ALA A N 1
ATOM 2783 C CA . ALA A 1 355 ? 14.623 -35.166 -39.025 1.00 29.41 355 ALA A CA 1
ATOM 2784 C C . ALA A 1 355 ? 14.709 -33.734 -39.585 1.00 29.41 355 ALA A C 1
ATOM 2786 O O . ALA A 1 355 ? 15.278 -33.510 -40.656 1.00 29.41 355 ALA A O 1
ATOM 2787 N N . ALA A 1 356 ? 14.154 -32.765 -38.852 1.00 29.25 356 ALA A N 1
ATOM 2788 C CA . ALA A 1 356 ? 14.256 -31.350 -39.182 1.00 29.25 356 ALA A CA 1
ATOM 2789 C C . ALA A 1 356 ? 15.736 -30.941 -39.294 1.00 29.25 356 ALA A C 1
ATOM 2791 O O . ALA A 1 356 ? 16.514 -31.108 -38.353 1.00 29.25 356 ALA A O 1
ATOM 2792 N N . LYS A 1 357 ? 16.130 -30.424 -40.462 1.00 28.97 357 LYS A N 1
ATOM 2793 C CA . LYS A 1 357 ? 17.464 -29.851 -40.689 1.00 28.97 357 LYS A CA 1
ATOM 2794 C C . LYS A 1 357 ? 17.692 -28.646 -39.759 1.00 28.97 357 LYS A C 1
ATOM 2796 O O . LYS A 1 357 ? 16.737 -27.910 -39.504 1.00 28.97 357 LYS A O 1
ATOM 2801 N N . PRO A 1 358 ? 18.930 -28.417 -39.279 1.00 38.44 358 PRO A N 1
ATOM 2802 C CA . PRO A 1 358 ? 19.248 -27.277 -38.426 1.00 38.44 358 PRO A CA 1
ATOM 2803 C C . PRO A 1 358 ? 18.947 -25.961 -39.150 1.00 38.44 358 PRO A C 1
ATOM 2805 O O . PRO A 1 358 ? 19.222 -25.818 -40.343 1.00 38.44 358 PRO A O 1
ATOM 2808 N N . VAL A 1 359 ? 18.358 -25.015 -38.418 1.00 50.31 359 VAL A N 1
ATOM 2809 C CA . VAL A 1 359 ? 18.067 -23.658 -38.890 1.00 50.31 359 VAL A CA 1
ATOM 2810 C C . VAL A 1 359 ? 19.381 -23.002 -39.318 1.00 50.31 359 VAL A C 1
ATOM 2812 O O . VAL A 1 359 ? 20.308 -22.895 -38.516 1.00 50.31 359 VAL A O 1
ATOM 2815 N N . ASP A 1 360 ? 19.470 -22.564 -40.575 1.00 69.88 360 ASP A N 1
ATOM 2816 C CA . ASP A 1 360 ? 20.594 -21.757 -41.056 1.00 69.88 360 ASP A CA 1
ATOM 2817 C C . ASP A 1 360 ? 20.499 -20.352 -40.445 1.00 69.88 360 ASP A C 1
ATOM 2819 O O . ASP A 1 360 ? 19.868 -19.443 -40.984 1.00 69.88 360 ASP A O 1
ATOM 2823 N N . LEU A 1 361 ? 21.078 -20.207 -39.253 1.00 74.31 361 LEU A N 1
ATOM 2824 C CA . LEU A 1 361 ? 21.013 -18.997 -38.438 1.00 74.31 361 LEU A CA 1
ATOM 2825 C C . LEU A 1 361 ? 21.721 -17.799 -39.091 1.00 74.31 361 LEU A C 1
ATOM 2827 O O . LEU A 1 361 ? 21.375 -16.648 -38.827 1.00 74.31 361 LEU A O 1
ATOM 2831 N N . PHE A 1 362 ? 22.718 -18.061 -39.936 1.00 79.25 362 PHE A N 1
ATOM 2832 C CA . PHE A 1 362 ? 23.604 -17.040 -40.491 1.00 79.25 362 PHE A CA 1
ATOM 2833 C C . PHE A 1 362 ? 23.186 -16.616 -41.895 1.00 79.25 362 PHE A C 1
ATOM 2835 O O . PHE A 1 362 ? 23.406 -15.454 -42.250 1.00 79.25 362 PHE A O 1
ATOM 2842 N N . GLY A 1 363 ? 22.515 -17.491 -42.652 1.00 81.69 363 GLY A N 1
ATOM 2843 C CA . GLY A 1 363 ? 22.096 -17.223 -44.025 1.00 81.69 363 GLY A CA 1
ATOM 2844 C C . GLY A 1 363 ? 23.282 -16.882 -44.931 1.00 81.69 363 GLY A C 1
ATOM 2845 O O . GLY A 1 363 ? 24.436 -17.188 -44.634 1.00 81.69 363 GLY A O 1
ATOM 2846 N N . THR A 1 364 ? 23.021 -16.187 -46.040 1.00 84.38 364 THR A N 1
ATOM 2847 C CA . THR A 1 364 ? 24.093 -15.745 -46.944 1.00 84.38 364 THR A CA 1
ATOM 2848 C C . THR A 1 364 ? 24.946 -14.656 -46.290 1.00 84.38 364 THR A C 1
ATOM 2850 O O . THR A 1 364 ? 24.442 -13.572 -45.972 1.00 84.38 364 THR A O 1
ATOM 2853 N N 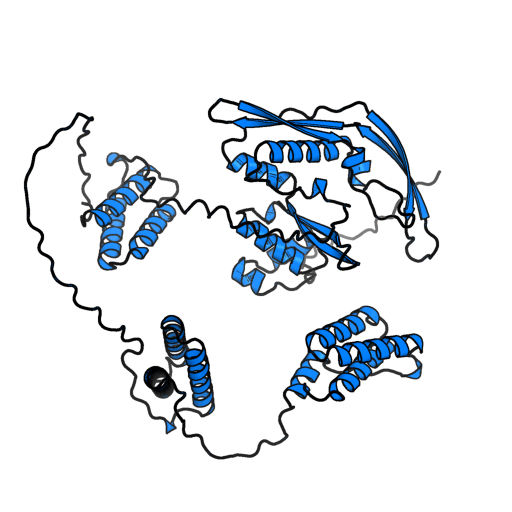. ILE A 1 365 ? 26.242 -14.928 -46.123 1.00 88.00 365 ILE A N 1
ATOM 2854 C CA . ILE A 1 365 ? 27.240 -13.953 -45.672 1.00 88.00 365 ILE A CA 1
ATOM 2855 C C . ILE A 1 365 ? 27.736 -13.165 -46.893 1.00 88.00 365 ILE A C 1
ATOM 2857 O O . ILE A 1 365 ? 28.208 -13.784 -47.848 1.00 88.00 365 ILE A O 1
ATOM 2861 N N . PRO A 1 366 ? 27.621 -11.824 -46.905 1.00 85.94 366 PRO A N 1
ATOM 2862 C CA . PRO A 1 366 ? 28.152 -11.007 -47.991 1.00 85.94 366 PRO A CA 1
ATOM 2863 C C . PRO A 1 366 ? 29.671 -11.145 -48.114 1.00 85.94 366 PRO A C 1
ATOM 2865 O O . PRO A 1 366 ? 30.369 -11.201 -47.104 1.00 85.94 366 PRO A O 1
ATOM 2868 N N . GLU A 1 367 ? 30.182 -11.132 -49.343 1.00 87.62 367 GLU A N 1
ATOM 2869 C CA . GLU A 1 367 ? 31.621 -11.034 -49.601 1.00 87.62 367 GLU A CA 1
ATOM 2870 C C . GLU A 1 367 ? 32.156 -9.699 -49.058 1.00 87.62 367 GLU A C 1
ATOM 2872 O O . GLU A 1 367 ? 31.508 -8.659 -49.222 1.00 87.62 367 GLU A O 1
ATOM 2877 N N . PHE A 1 368 ? 33.306 -9.730 -48.383 1.00 91.75 368 PHE A N 1
ATOM 2878 C CA . PHE A 1 368 ? 33.880 -8.577 -47.692 1.00 91.75 368 PHE A CA 1
ATOM 2879 C C . PHE A 1 368 ? 35.399 -8.518 -47.837 1.00 91.75 368 PHE A C 1
ATOM 2881 O O . PHE A 1 368 ? 36.071 -9.540 -47.957 1.00 91.75 368 PHE A O 1
ATOM 2888 N N . ASP A 1 369 ? 35.935 -7.306 -47.749 1.00 88.56 369 ASP A N 1
ATOM 2889 C CA . ASP A 1 369 ? 37.366 -7.040 -47.646 1.00 88.56 369 ASP A CA 1
ATOM 2890 C C . ASP A 1 369 ? 37.723 -6.639 -46.205 1.00 88.56 369 ASP A C 1
ATOM 2892 O O . ASP A 1 369 ? 37.396 -5.541 -45.741 1.00 88.56 369 ASP A O 1
ATOM 2896 N N . GLU A 1 370 ? 38.400 -7.533 -45.473 1.00 84.44 370 GLU A N 1
ATOM 2897 C CA . GLU A 1 370 ? 38.769 -7.306 -44.069 1.00 84.44 370 GLU A CA 1
ATOM 2898 C C . GLU A 1 370 ? 39.645 -6.054 -43.881 1.00 84.44 370 GLU A C 1
ATOM 2900 O O . GLU A 1 370 ? 39.547 -5.389 -42.845 1.00 84.44 370 GLU A O 1
ATOM 2905 N N . ALA A 1 371 ? 40.455 -5.674 -44.877 1.00 83.31 371 ALA A N 1
ATOM 2906 C CA . ALA A 1 371 ? 41.319 -4.496 -44.791 1.00 83.31 371 ALA A CA 1
ATOM 2907 C C . ALA A 1 371 ? 40.521 -3.181 -44.709 1.00 83.31 371 ALA A C 1
ATOM 2909 O O . ALA A 1 371 ? 41.027 -2.172 -44.218 1.00 83.31 371 ALA A O 1
ATOM 2910 N N . LYS A 1 372 ? 39.254 -3.188 -45.146 1.00 85.19 372 LYS A N 1
ATOM 2911 C CA . LYS A 1 372 ? 38.340 -2.037 -45.072 1.00 85.19 372 LYS A CA 1
ATOM 2912 C C . LYS A 1 372 ? 37.559 -1.971 -43.759 1.00 85.19 372 LYS A C 1
ATOM 2914 O O . LYS A 1 372 ? 36.821 -1.008 -43.527 1.00 85.19 372 LYS A O 1
ATOM 2919 N N . VAL A 1 373 ? 37.702 -2.967 -42.883 1.00 87.81 373 VAL A N 1
ATOM 2920 C CA . VAL A 1 373 ? 36.996 -3.030 -41.601 1.00 87.81 373 VAL A CA 1
ATOM 2921 C C . VAL A 1 373 ? 37.814 -2.311 -40.523 1.00 87.81 373 VAL A C 1
ATOM 2923 O O . VAL A 1 373 ? 38.907 -2.762 -40.187 1.00 87.81 373 VAL A O 1
ATOM 2926 N N . PRO A 1 374 ? 37.297 -1.226 -39.911 1.00 88.62 374 PRO A N 1
ATOM 2927 C CA . PRO A 1 374 ? 38.034 -0.506 -38.874 1.00 88.62 374 PRO A CA 1
ATOM 2928 C C . PRO A 1 374 ? 38.309 -1.372 -37.636 1.00 88.62 374 PRO A C 1
ATOM 2930 O O . PRO A 1 374 ? 37.409 -2.077 -37.173 1.00 88.62 374 PRO A O 1
ATOM 2933 N N . ASP A 1 375 ? 39.476 -1.214 -37.004 1.00 81.56 375 ASP A N 1
ATOM 2934 C CA . ASP A 1 375 ? 39.860 -1.956 -35.786 1.00 81.56 375 ASP A CA 1
ATOM 2935 C C . ASP A 1 375 ? 38.835 -1.809 -34.645 1.00 81.56 375 ASP A C 1
ATOM 2937 O O . ASP A 1 375 ? 38.580 -2.746 -33.887 1.00 81.56 375 ASP A O 1
ATOM 2941 N N . LYS A 1 376 ? 38.154 -0.657 -34.551 1.00 82.50 376 LYS A N 1
ATOM 2942 C CA . LYS A 1 376 ? 37.041 -0.447 -33.607 1.00 82.50 376 LYS A CA 1
ATOM 2943 C C . LYS A 1 376 ? 35.875 -1.410 -33.864 1.00 82.5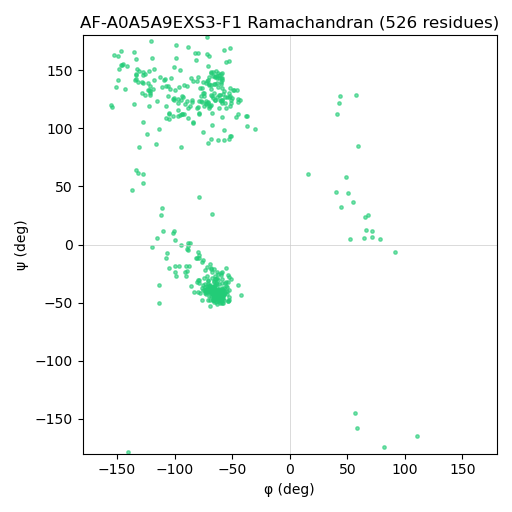0 376 LYS A C 1
ATOM 2945 O O . LYS A 1 376 ? 35.303 -1.952 -32.917 1.00 82.50 376 LYS A O 1
ATOM 2950 N N . THR A 1 377 ? 35.526 -1.634 -35.129 1.00 84.44 377 THR A N 1
ATOM 2951 C CA . THR A 1 377 ? 34.492 -2.595 -35.535 1.00 84.44 377 THR A CA 1
ATOM 2952 C C . THR A 1 377 ? 34.941 -4.007 -35.190 1.00 84.44 377 THR A C 1
ATOM 2954 O O . THR A 1 377 ? 34.207 -4.712 -34.502 1.00 84.44 377 THR A O 1
ATOM 2957 N N . LYS A 1 378 ? 36.179 -4.372 -35.546 1.00 89.00 378 LYS A N 1
ATOM 2958 C CA . LYS A 1 378 ? 36.768 -5.678 -35.230 1.00 89.00 378 LYS A CA 1
ATOM 2959 C C . LYS A 1 378 ? 36.704 -5.992 -33.726 1.00 89.00 378 LYS A C 1
ATOM 2961 O O . LYS A 1 378 ? 36.170 -7.026 -33.337 1.00 89.00 378 LYS A O 1
ATOM 2966 N N . ARG A 1 379 ? 37.122 -5.056 -32.860 1.00 86.25 379 ARG A N 1
ATOM 2967 C CA . ARG A 1 379 ? 37.039 -5.198 -31.388 1.00 86.25 379 ARG A CA 1
ATOM 2968 C C . ARG A 1 379 ? 35.605 -5.370 -30.884 1.00 86.25 379 ARG A C 1
ATOM 2970 O O . ARG A 1 379 ? 35.359 -6.181 -29.995 1.00 86.25 379 ARG A O 1
ATOM 2977 N N . THR A 1 380 ? 34.660 -4.621 -31.453 1.00 85.38 380 THR A N 1
ATOM 2978 C CA . THR A 1 380 ? 33.245 -4.686 -31.053 1.00 85.38 380 THR A CA 1
ATOM 2979 C C . THR A 1 380 ? 32.640 -6.055 -31.386 1.00 85.38 380 THR A C 1
ATOM 2981 O O . THR A 1 380 ? 31.940 -6.635 -30.560 1.00 85.38 380 THR A O 1
ATOM 2984 N N . VAL A 1 381 ? 32.936 -6.597 -32.571 1.00 89.00 381 VAL A N 1
ATOM 2985 C CA . VAL A 1 381 ? 32.441 -7.914 -33.003 1.00 89.00 381 VAL A CA 1
ATOM 2986 C C . VAL A 1 381 ? 33.102 -9.040 -32.200 1.00 89.00 381 VAL A C 1
ATOM 2988 O O . VAL A 1 381 ? 32.414 -9.961 -31.770 1.00 89.00 381 VAL A O 1
ATOM 2991 N N . VAL A 1 382 ? 34.402 -8.939 -31.902 1.00 89.06 382 VAL A N 1
ATOM 2992 C CA . VAL A 1 382 ? 35.106 -9.873 -31.001 1.00 89.06 382 VAL A CA 1
ATOM 2993 C C . VAL A 1 382 ? 34.434 -9.927 -29.624 1.00 89.06 382 VAL A C 1
ATOM 2995 O O . VAL A 1 382 ? 34.247 -11.007 -29.063 1.00 89.06 382 VAL A O 1
ATOM 2998 N N . GLN A 1 383 ? 34.011 -8.779 -29.086 1.00 83.62 383 GLN A N 1
ATOM 2999 C CA . GLN A 1 383 ? 33.275 -8.746 -27.824 1.00 83.62 383 GLN A CA 1
ATOM 3000 C C . GLN A 1 383 ? 31.877 -9.374 -27.943 1.00 83.62 383 GLN A C 1
ATOM 3002 O O . GLN A 1 383 ? 31.461 -10.096 -27.040 1.00 83.62 383 GLN A O 1
ATOM 3007 N N . ALA A 1 384 ? 31.176 -9.166 -29.061 1.00 85.38 384 ALA A N 1
ATOM 3008 C CA . ALA A 1 384 ? 29.899 -9.831 -29.323 1.00 85.38 384 ALA A CA 1
ATOM 3009 C C . ALA A 1 384 ? 30.049 -11.364 -29.387 1.00 85.38 384 ALA A C 1
ATOM 3011 O O . ALA A 1 384 ? 29.227 -12.074 -28.813 1.00 85.38 384 ALA A O 1
ATOM 3012 N N . CYS A 1 385 ? 31.135 -11.873 -29.984 1.00 86.12 385 CYS A N 1
ATOM 3013 C CA . CYS A 1 385 ? 31.450 -13.306 -30.002 1.00 86.12 385 CYS A CA 1
ATOM 3014 C C . CYS A 1 385 ? 31.664 -13.861 -28.585 1.00 86.12 385 CYS A C 1
ATOM 3016 O O . CYS A 1 385 ? 31.130 -14.916 -28.256 1.00 86.12 385 CYS A O 1
ATOM 3018 N N . ARG A 1 386 ? 32.392 -13.139 -27.716 1.00 87.69 386 ARG A N 1
ATOM 3019 C CA . ARG A 1 386 ? 32.581 -13.538 -26.305 1.00 87.69 386 ARG A CA 1
ATOM 3020 C C . ARG A 1 386 ? 31.261 -13.637 -25.554 1.00 87.69 386 ARG A C 1
ATOM 3022 O O . ARG A 1 386 ? 31.029 -14.626 -24.868 1.00 87.69 386 ARG A O 1
ATOM 3029 N N . ASN A 1 387 ? 30.405 -12.631 -25.698 1.00 79.88 387 ASN A N 1
ATOM 3030 C CA . ASN A 1 387 ? 29.110 -12.602 -25.024 1.00 79.88 387 ASN A CA 1
ATOM 3031 C C . ASN A 1 387 ? 28.203 -13.741 -25.525 1.00 79.88 387 ASN A C 1
ATOM 3033 O O . ASN A 1 387 ? 27.536 -14.394 -24.725 1.00 79.88 387 ASN A O 1
ATOM 3037 N N . ALA A 1 388 ? 28.219 -14.019 -26.834 1.00 83.81 388 ALA A N 1
ATOM 3038 C CA . ALA A 1 388 ? 27.447 -15.112 -27.419 1.00 83.81 388 ALA A CA 1
ATOM 3039 C C . ALA A 1 388 ? 27.930 -16.492 -26.942 1.00 83.81 388 ALA A C 1
ATOM 3041 O O . ALA A 1 388 ? 27.117 -17.333 -26.560 1.00 83.81 388 ALA A O 1
ATOM 3042 N N . LEU A 1 389 ? 29.250 -16.691 -26.868 1.00 85.50 389 LEU A N 1
ATOM 3043 C CA . LEU A 1 389 ? 29.864 -17.908 -26.330 1.00 85.50 389 LEU A CA 1
ATOM 3044 C C . LEU A 1 389 ? 29.584 -18.112 -24.836 1.00 85.50 389 LEU A C 1
ATOM 3046 O O . LEU A 1 389 ? 29.402 -19.245 -24.408 1.00 85.50 389 LEU A O 1
ATOM 3050 N N . GLN A 1 390 ? 29.515 -17.039 -24.041 1.00 77.88 390 GLN A N 1
ATOM 3051 C CA . GLN A 1 390 ? 29.142 -17.127 -22.623 1.00 77.88 390 GLN A CA 1
ATOM 3052 C C . GLN A 1 390 ? 27.678 -17.543 -22.428 1.00 77.88 390 GLN A C 1
ATOM 3054 O O . GLN A 1 390 ? 27.379 -18.285 -21.497 1.00 77.88 390 GLN A O 1
ATOM 3059 N N . GLY A 1 391 ? 26.770 -17.074 -23.292 1.00 76.62 391 GLY A N 1
ATOM 3060 C CA . GLY A 1 391 ? 25.350 -17.428 -23.226 1.00 76.62 391 GLY A CA 1
ATOM 3061 C C . GLY A 1 391 ? 25.015 -18.809 -23.803 1.00 76.62 391 GLY A C 1
ATOM 3062 O O . GLY A 1 391 ? 24.064 -19.430 -23.343 1.00 76.62 391 GLY A O 1
ATOM 3063 N N . ASN A 1 392 ? 25.776 -19.272 -24.804 1.00 77.25 392 ASN A N 1
ATOM 3064 C CA . ASN A 1 392 ? 25.738 -20.601 -25.438 1.00 77.25 392 ASN A CA 1
ATOM 3065 C C . ASN A 1 392 ? 24.338 -21.218 -25.677 1.00 77.25 392 ASN A C 1
ATOM 3067 O O . ASN A 1 392 ? 24.107 -22.394 -25.401 1.00 77.25 392 ASN A O 1
ATOM 3071 N N . THR A 1 393 ? 23.395 -20.429 -26.197 1.00 80.94 393 THR A N 1
ATOM 3072 C CA . THR A 1 393 ? 22.057 -20.895 -26.610 1.00 80.94 393 THR A CA 1
ATOM 3073 C C . THR A 1 393 ? 21.706 -20.360 -27.996 1.00 80.94 393 THR A C 1
ATOM 3075 O O . THR A 1 393 ? 22.136 -19.263 -28.361 1.00 80.94 393 THR A O 1
ATOM 3078 N N . ASP A 1 394 ? 20.883 -21.091 -28.755 1.00 76.44 394 ASP A N 1
ATOM 3079 C CA . ASP A 1 394 ? 20.451 -20.688 -30.107 1.00 76.44 394 ASP A CA 1
ATOM 3080 C C . ASP A 1 394 ? 19.778 -19.307 -30.119 1.00 76.44 394 ASP A C 1
ATOM 3082 O O . ASP A 1 394 ? 19.954 -18.527 -31.052 1.00 76.44 394 ASP A O 1
ATOM 3086 N N . GLN A 1 395 ? 19.067 -18.957 -29.042 1.00 76.62 395 GLN A N 1
ATOM 3087 C CA . GLN A 1 395 ? 18.440 -17.647 -28.870 1.00 76.62 395 GLN A CA 1
ATOM 3088 C C . GLN A 1 395 ? 19.469 -16.512 -28.731 1.00 76.62 395 GLN A C 1
ATOM 3090 O O . GLN A 1 395 ? 19.284 -15.448 -29.323 1.00 76.62 395 GLN A O 1
ATOM 3095 N N . VAL A 1 396 ? 20.557 -16.723 -27.982 1.00 78.50 396 VAL A N 1
ATOM 3096 C CA . VAL A 1 396 ? 21.631 -15.725 -27.815 1.00 78.50 396 VAL A CA 1
ATOM 3097 C C . VAL A 1 396 ? 22.391 -15.529 -29.129 1.00 78.50 396 VAL A C 1
ATOM 3099 O O . VAL A 1 396 ? 22.684 -14.395 -29.512 1.00 78.50 396 VAL A O 1
ATOM 3102 N N . TRP A 1 397 ? 22.648 -16.612 -29.866 1.00 85.75 397 TRP A N 1
ATOM 3103 C CA . TRP A 1 397 ? 23.251 -16.532 -31.197 1.00 85.75 397 TRP A CA 1
ATOM 3104 C C . TRP A 1 397 ? 22.328 -15.828 -32.205 1.00 85.75 397 TRP A C 1
ATOM 3106 O O . TRP A 1 397 ? 22.793 -14.962 -32.948 1.00 85.75 397 TRP A O 1
ATOM 3116 N N . ALA A 1 398 ? 21.017 -16.101 -32.180 1.00 83.88 398 ALA A N 1
ATOM 3117 C CA . ALA A 1 398 ? 20.031 -15.417 -33.022 1.00 83.88 398 ALA A CA 1
ATOM 3118 C C . ALA A 1 398 ? 19.998 -13.902 -32.764 1.00 83.88 398 ALA A C 1
ATOM 3120 O O . ALA A 1 398 ? 19.961 -13.104 -33.702 1.00 83.88 398 ALA A O 1
ATOM 3121 N N . GLN A 1 399 ? 20.063 -13.495 -31.494 1.00 85.81 399 GLN A N 1
ATOM 3122 C CA . GLN A 1 399 ? 20.122 -12.086 -31.100 1.00 85.81 399 GLN A CA 1
ATOM 3123 C C . GLN A 1 399 ? 21.418 -11.411 -31.564 1.00 85.81 399 GLN A C 1
ATOM 3125 O O . GLN A 1 399 ? 21.371 -10.289 -32.069 1.00 85.81 399 GLN A O 1
ATOM 3130 N N . ALA A 1 400 ? 22.565 -12.089 -31.449 1.00 86.19 400 ALA A N 1
ATOM 3131 C CA . ALA A 1 400 ? 23.845 -11.565 -31.922 1.00 86.19 400 ALA A CA 1
ATOM 3132 C C . ALA A 1 400 ? 23.850 -11.347 -33.447 1.00 86.19 400 ALA A C 1
ATOM 3134 O O . ALA A 1 400 ? 24.314 -10.307 -33.921 1.00 86.19 400 ALA A O 1
ATOM 3135 N N . VAL A 1 401 ? 23.279 -12.285 -34.212 1.00 89.94 401 VAL A N 1
ATOM 3136 C CA . VAL A 1 401 ? 23.127 -12.163 -35.671 1.00 89.94 401 VAL A CA 1
ATOM 3137 C C . VAL A 1 401 ? 22.181 -11.018 -36.040 1.00 89.94 401 VAL A C 1
ATOM 3139 O O . VAL A 1 401 ? 22.512 -10.215 -36.915 1.00 89.94 401 VAL A O 1
ATOM 3142 N N . ALA A 1 402 ? 21.033 -10.897 -35.366 1.00 86.50 402 ALA A N 1
ATOM 3143 C CA . ALA A 1 402 ? 20.084 -9.807 -35.596 1.00 86.50 402 ALA A CA 1
ATOM 3144 C C . ALA A 1 402 ? 20.718 -8.432 -35.324 1.00 86.50 402 ALA A C 1
ATOM 3146 O O . ALA A 1 402 ? 20.627 -7.532 -36.157 1.00 86.50 402 ALA A O 1
ATOM 3147 N N . TRP A 1 403 ? 21.447 -8.306 -34.214 1.00 93.06 403 TRP A N 1
ATOM 3148 C CA . TRP A 1 403 ? 22.162 -7.084 -33.852 1.00 93.06 403 TRP A CA 1
ATOM 3149 C C . TRP A 1 403 ? 23.251 -6.711 -34.867 1.00 93.06 403 TRP A C 1
ATOM 3151 O O . TRP A 1 403 ? 23.371 -5.544 -35.237 1.00 93.06 403 TRP A O 1
ATOM 3161 N N . VAL A 1 404 ? 24.033 -7.682 -35.362 1.00 90.81 404 VAL A N 1
ATOM 3162 C CA . VAL A 1 404 ? 25.037 -7.429 -36.412 1.00 90.81 404 VAL A CA 1
ATOM 3163 C C . VAL A 1 404 ? 24.378 -6.928 -37.698 1.00 90.81 404 VAL A C 1
ATOM 3165 O O . VAL A 1 404 ? 24.878 -5.978 -38.305 1.00 90.81 404 VAL A O 1
ATOM 3168 N N . ARG A 1 405 ? 23.252 -7.533 -38.097 1.00 90.94 405 ARG A N 1
ATOM 3169 C CA . ARG A 1 405 ? 22.497 -7.137 -39.294 1.00 90.94 405 ARG A CA 1
ATOM 3170 C C . ARG A 1 405 ? 21.928 -5.726 -39.174 1.00 90.94 405 ARG A C 1
ATOM 3172 O O . ARG A 1 405 ? 22.031 -4.963 -40.127 1.00 90.94 405 ARG A O 1
ATOM 3179 N N . GLU A 1 406 ? 21.399 -5.363 -38.011 1.00 90.94 406 GLU A N 1
ATOM 3180 C CA . GLU A 1 406 ? 20.905 -4.011 -37.737 1.00 90.94 406 GLU A CA 1
ATOM 3181 C C . GLU A 1 406 ? 22.046 -2.983 -37.715 1.00 90.94 406 GLU A C 1
ATOM 3183 O O . GLU A 1 406 ? 21.974 -1.946 -38.369 1.00 90.94 406 GLU A O 1
ATOM 3188 N N . LYS A 1 407 ? 23.139 -3.281 -37.005 1.00 88.88 407 LYS A N 1
ATOM 3189 C CA . LYS A 1 407 ? 24.222 -2.320 -36.765 1.00 88.88 407 LYS A CA 1
ATOM 3190 C C . LYS A 1 407 ? 25.122 -2.079 -37.973 1.00 88.88 407 LYS A C 1
ATOM 3192 O O . LYS A 1 407 ? 25.655 -0.981 -38.129 1.00 88.88 407 LYS A O 1
ATOM 3197 N N . TYR A 1 408 ? 25.360 -3.109 -38.780 1.00 91.50 408 TYR A N 1
ATOM 3198 C CA . TYR A 1 408 ? 26.302 -3.054 -39.898 1.00 91.50 408 TYR A CA 1
ATOM 3199 C C . TYR A 1 408 ? 25.629 -3.211 -41.265 1.00 91.50 408 TYR A C 1
ATOM 3201 O O . TYR A 1 408 ? 26.335 -3.225 -42.268 1.00 91.50 408 TYR A O 1
ATOM 3209 N N . GLY A 1 409 ? 24.292 -3.259 -41.324 1.00 85.25 409 GLY A N 1
ATOM 3210 C CA . GLY A 1 409 ? 23.508 -3.463 -42.548 1.00 85.25 409 GLY A CA 1
ATOM 3211 C C . GLY A 1 409 ? 23.825 -2.508 -43.704 1.00 85.25 409 GLY A C 1
ATOM 3212 O O . GLY A 1 409 ? 23.706 -2.889 -44.864 1.00 85.25 409 GLY A O 1
ATOM 3213 N N . GLU A 1 410 ? 24.287 -1.294 -43.401 1.00 85.06 410 GLU A N 1
ATOM 3214 C CA . GLU A 1 410 ? 24.640 -0.269 -44.394 1.00 85.06 410 GLU A CA 1
ATOM 3215 C C . GLU A 1 410 ? 26.040 -0.448 -45.012 1.00 85.06 410 GLU A C 1
ATOM 3217 O O . GLU A 1 410 ? 26.378 0.219 -45.989 1.00 85.06 410 GLU A O 1
ATOM 3222 N N . SER A 1 411 ? 26.885 -1.325 -44.457 1.00 90.62 411 SER A N 1
ATOM 3223 C CA . SER A 1 411 ? 28.260 -1.544 -44.917 1.00 90.62 411 SER A CA 1
ATOM 3224 C C . SER A 1 411 ? 28.508 -3.024 -45.173 1.00 90.62 411 SER A C 1
ATOM 3226 O O . SER A 1 411 ? 28.704 -3.798 -44.238 1.00 90.62 411 SER A O 1
ATOM 3228 N N . GLN A 1 412 ? 28.563 -3.394 -46.456 1.00 89.19 412 GLN A N 1
ATOM 3229 C CA . GLN A 1 412 ? 28.794 -4.772 -46.897 1.00 89.19 412 GLN A CA 1
ATOM 3230 C C . GLN A 1 412 ? 30.052 -5.381 -46.260 1.00 89.19 412 GLN A C 1
ATOM 3232 O O . GLN A 1 412 ? 29.978 -6.484 -45.724 1.00 89.19 412 GLN A O 1
ATOM 3237 N N . ASP A 1 413 ? 31.163 -4.636 -46.222 1.00 88.31 413 ASP A N 1
ATOM 3238 C CA . ASP A 1 413 ? 32.423 -5.125 -45.650 1.00 88.31 413 ASP A CA 1
ATOM 3239 C C . ASP A 1 413 ? 32.324 -5.389 -44.137 1.00 88.31 413 ASP A C 1
ATOM 3241 O O . ASP A 1 413 ? 32.809 -6.400 -43.631 1.00 88.31 413 ASP A O 1
ATOM 3245 N N . ARG A 1 414 ? 31.652 -4.501 -43.389 1.00 90.44 414 ARG A N 1
ATOM 3246 C CA . ARG A 1 414 ? 31.481 -4.656 -41.934 1.00 90.44 414 ARG A CA 1
ATOM 3247 C C . ARG A 1 414 ? 30.479 -5.752 -41.594 1.00 90.44 414 ARG A C 1
ATOM 3249 O O . ARG A 1 414 ? 30.699 -6.481 -40.632 1.00 90.44 414 ARG A O 1
ATOM 3256 N N . LEU A 1 415 ? 29.398 -5.859 -42.366 1.00 90.94 415 LEU A N 1
ATOM 3257 C CA . LEU A 1 415 ? 28.378 -6.888 -42.198 1.00 90.94 415 LEU A CA 1
ATOM 3258 C C . LEU A 1 415 ? 28.937 -8.278 -42.515 1.00 90.94 415 LEU A C 1
ATOM 3260 O O . LEU A 1 415 ? 28.760 -9.194 -41.714 1.00 90.94 415 LEU A O 1
ATOM 3264 N N . GLY A 1 416 ? 29.636 -8.418 -43.645 1.00 88.12 416 GLY A N 1
ATOM 3265 C CA . GLY A 1 416 ? 30.275 -9.666 -44.057 1.00 88.12 416 GLY A CA 1
ATOM 3266 C C . GLY A 1 416 ? 31.309 -10.132 -43.036 1.00 88.12 416 GLY A C 1
ATOM 3267 O O . GLY A 1 416 ? 31.212 -11.256 -42.546 1.00 88.12 416 GLY A O 1
ATOM 3268 N N . PHE A 1 417 ? 32.207 -9.238 -42.606 1.00 93.88 417 PHE A N 1
ATOM 3269 C CA . PHE A 1 417 ? 33.185 -9.545 -41.559 1.00 93.88 417 PHE A CA 1
ATOM 3270 C C . PHE A 1 417 ? 32.517 -9.965 -40.243 1.00 93.88 417 PHE A C 1
ATOM 3272 O O . PHE A 1 417 ? 32.904 -10.960 -39.632 1.00 93.88 417 PHE A O 1
ATOM 3279 N N . ALA A 1 418 ? 31.493 -9.229 -39.798 1.00 92.88 418 ALA A N 1
ATOM 3280 C CA . ALA A 1 418 ? 30.848 -9.486 -38.515 1.00 92.88 418 ALA A CA 1
ATOM 3281 C C . ALA A 1 418 ? 30.069 -10.812 -38.485 1.00 92.88 418 ALA A C 1
ATOM 3283 O O . ALA A 1 418 ? 30.148 -11.544 -37.497 1.00 92.88 418 ALA A O 1
ATOM 3284 N N . LEU A 1 419 ? 29.353 -11.141 -39.565 1.00 93.19 419 LEU A N 1
ATOM 3285 C CA . LEU A 1 419 ? 28.652 -12.421 -39.699 1.00 93.19 419 LEU A CA 1
ATOM 3286 C C . LEU A 1 419 ? 29.634 -13.588 -39.842 1.00 93.19 419 LEU A C 1
ATOM 3288 O O . LEU A 1 419 ? 29.437 -14.614 -39.196 1.00 93.19 419 LEU A O 1
ATOM 3292 N N . SER A 1 420 ? 30.714 -13.411 -40.611 1.00 91.56 420 SER A N 1
ATOM 3293 C CA . SER A 1 420 ? 31.786 -14.404 -40.752 1.00 91.56 420 SER A CA 1
ATOM 3294 C C . SER A 1 420 ? 32.436 -14.728 -39.407 1.00 91.56 420 SER A C 1
ATOM 3296 O O . SER A 1 420 ? 32.638 -15.895 -39.078 1.00 91.56 420 SER A O 1
ATOM 3298 N N . LEU A 1 421 ? 32.739 -13.707 -38.598 1.00 92.50 421 LEU A N 1
ATOM 3299 C CA . LEU A 1 421 ? 33.391 -13.903 -37.305 1.00 92.50 421 LEU A CA 1
ATOM 3300 C C . LEU A 1 421 ? 32.463 -14.581 -36.286 1.00 92.50 421 LEU A C 1
ATOM 3302 O O . LEU A 1 421 ? 32.902 -15.476 -35.567 1.00 92.50 421 LEU A O 1
ATOM 3306 N N . LEU A 1 422 ? 31.178 -14.207 -36.255 1.00 89.88 422 LEU A N 1
ATOM 3307 C CA . LEU A 1 422 ? 30.187 -14.877 -35.408 1.00 89.88 422 LEU A CA 1
ATOM 3308 C C . LEU A 1 422 ? 29.950 -16.331 -35.839 1.00 89.88 422 LEU A C 1
ATOM 3310 O O . LEU A 1 422 ? 29.847 -17.196 -34.974 1.00 89.88 422 LEU A O 1
ATOM 3314 N N . GLN A 1 423 ? 29.904 -16.622 -37.143 1.00 91.44 423 GLN A N 1
ATOM 3315 C CA . GLN A 1 423 ? 29.748 -17.992 -37.638 1.00 91.44 423 GLN A CA 1
ATOM 3316 C C . GLN A 1 423 ? 30.973 -18.851 -37.293 1.00 91.44 423 GLN A C 1
ATOM 3318 O O . GLN A 1 423 ? 30.828 -19.987 -36.836 1.00 91.44 423 GLN A O 1
ATOM 3323 N N . ALA A 1 424 ? 32.180 -18.302 -37.453 1.00 86.31 424 ALA A N 1
ATOM 3324 C CA . ALA A 1 424 ? 33.418 -18.966 -37.059 1.00 86.31 424 ALA A CA 1
ATOM 3325 C C . ALA A 1 424 ? 33.462 -19.226 -35.544 1.00 86.31 424 ALA A C 1
ATOM 3327 O O . ALA A 1 424 ? 33.848 -20.317 -35.125 1.00 86.31 424 ALA A O 1
ATOM 3328 N N . ALA A 1 425 ? 33.007 -18.275 -34.723 1.00 89.31 425 ALA A N 1
ATOM 3329 C CA . ALA A 1 425 ? 32.922 -18.446 -33.275 1.00 89.31 425 ALA A CA 1
ATOM 3330 C C . ALA A 1 425 ? 31.891 -19.509 -32.866 1.00 89.31 425 ALA A C 1
ATOM 3332 O O . ALA A 1 425 ? 32.176 -20.349 -32.016 1.00 89.31 425 ALA A O 1
ATOM 3333 N N . TRP A 1 426 ? 30.720 -19.515 -33.508 1.00 85.00 426 TRP A N 1
ATOM 3334 C CA . TRP A 1 426 ? 29.669 -20.508 -33.271 1.00 85.00 426 TRP A CA 1
ATOM 3335 C C . TRP A 1 426 ? 30.121 -21.923 -33.639 1.00 85.00 426 TRP A C 1
ATOM 3337 O O . TRP A 1 426 ? 29.882 -22.866 -32.892 1.00 85.00 426 TRP A O 1
ATOM 3347 N N . THR A 1 427 ? 30.834 -22.059 -34.759 1.00 84.38 427 THR A N 1
ATOM 3348 C CA . THR A 1 427 ? 31.305 -23.358 -35.262 1.00 84.38 427 THR A CA 1
ATOM 3349 C C . THR A 1 427 ? 32.488 -23.893 -34.454 1.00 84.38 427 THR A C 1
ATOM 3351 O O . THR A 1 427 ? 32.572 -25.092 -34.201 1.00 84.38 427 THR A O 1
ATOM 3354 N N . SER A 1 428 ? 33.417 -23.020 -34.053 1.00 81.12 428 SER A N 1
ATOM 3355 C CA . SER A 1 428 ? 34.630 -23.422 -33.325 1.00 81.12 428 SER A CA 1
ATOM 3356 C C . SER A 1 428 ? 34.453 -23.487 -31.806 1.00 81.12 428 SER A C 1
ATOM 3358 O O . SER A 1 428 ? 35.279 -24.092 -31.125 1.00 81.12 428 SER A O 1
ATOM 3360 N N . GLY A 1 429 ? 33.414 -22.848 -31.258 1.00 82.75 429 GLY A N 1
ATOM 3361 C CA . GLY A 1 429 ? 33.242 -22.679 -29.813 1.00 82.75 429 GLY A CA 1
ATOM 3362 C C . GLY A 1 429 ? 34.301 -21.776 -29.166 1.00 82.75 429 GLY A C 1
ATOM 3363 O O . GLY A 1 429 ? 34.429 -21.759 -27.942 1.00 82.75 429 GLY A O 1
ATOM 3364 N N . GLN A 1 430 ? 35.082 -21.040 -29.960 1.00 81.88 430 GLN A N 1
ATOM 3365 C CA . GLN A 1 430 ? 36.158 -20.161 -29.502 1.00 81.88 430 GLN A CA 1
ATOM 3366 C C . GLN A 1 430 ? 36.080 -18.803 -30.200 1.00 81.88 430 GLN A C 1
ATOM 3368 O O . GLN A 1 430 ? 35.461 -18.658 -31.247 1.00 81.88 430 GLN A O 1
ATOM 3373 N N . VAL A 1 431 ? 36.700 -17.777 -29.616 1.00 82.75 431 VAL A N 1
ATOM 3374 C CA . VAL A 1 431 ? 36.774 -16.453 -30.249 1.00 82.75 431 VAL A CA 1
ATOM 3375 C C . VAL A 1 431 ? 37.887 -16.484 -31.301 1.00 82.75 431 VAL A C 1
ATOM 3377 O O . VAL A 1 431 ? 39.036 -16.687 -30.910 1.00 82.75 431 VAL A O 1
ATOM 3380 N N . PRO A 1 432 ? 37.598 -16.274 -32.599 1.00 78.50 432 PRO A N 1
ATOM 3381 C CA . PRO A 1 432 ? 38.628 -16.324 -33.632 1.00 78.50 432 PRO A CA 1
ATOM 3382 C C . PRO A 1 432 ? 39.636 -15.174 -33.483 1.00 78.50 432 PRO A C 1
ATOM 3384 O O . PRO A 1 432 ? 39.266 -14.059 -33.102 1.00 78.50 432 PRO A O 1
ATOM 3387 N N . GLU A 1 433 ? 40.908 -15.435 -33.794 1.00 75.31 433 GLU A N 1
ATOM 3388 C CA . GLU A 1 433 ? 41.946 -14.400 -33.836 1.00 75.31 433 GLU A CA 1
ATOM 3389 C C . GLU A 1 433 ? 41.711 -13.440 -35.008 1.00 75.31 433 GLU A C 1
ATOM 3391 O O . GLU A 1 433 ? 41.387 -13.857 -36.118 1.00 75.31 433 GLU A O 1
ATOM 3396 N N . VAL A 1 434 ? 41.880 -12.138 -34.759 1.00 81.56 434 VAL A N 1
ATOM 3397 C CA . VAL A 1 434 ? 41.683 -11.085 -35.762 1.00 81.56 434 VAL A CA 1
ATOM 3398 C C . VAL A 1 434 ? 42.939 -10.226 -35.851 1.00 81.56 434 VAL A C 1
ATOM 3400 O O . VAL A 1 434 ? 43.410 -9.708 -34.837 1.00 81.56 434 VAL A O 1
ATOM 3403 N N . SER A 1 435 ? 43.450 -10.033 -37.069 1.00 70.25 435 SER A N 1
ATOM 3404 C CA . SER A 1 435 ? 44.604 -9.168 -37.335 1.00 70.25 435 SER A CA 1
ATOM 3405 C C . SER A 1 435 ? 44.264 -7.682 -37.102 1.00 70.25 435 SER A C 1
ATOM 3407 O O . SER A 1 435 ? 43.260 -7.166 -37.606 1.00 70.25 435 SER A O 1
ATOM 3409 N N . MET A 1 436 ? 45.091 -6.990 -36.313 1.00 70.69 436 MET A N 1
ATOM 3410 C CA . MET A 1 436 ? 44.962 -5.564 -35.969 1.00 70.69 436 MET A CA 1
ATOM 3411 C C . MET A 1 436 ? 46.292 -4.862 -36.267 1.00 70.69 436 MET A C 1
ATOM 3413 O O . MET A 1 436 ? 47.347 -5.482 -36.143 1.00 70.69 436 MET A O 1
ATOM 3417 N N . SER A 1 437 ? 46.261 -3.585 -36.650 1.00 56.69 437 SER A N 1
ATOM 3418 C CA . SER A 1 437 ? 47.487 -2.832 -36.963 1.00 56.69 437 SER A CA 1
ATOM 3419 C C . SER A 1 437 ? 48.304 -2.474 -35.703 1.00 56.69 437 SER A C 1
ATOM 3421 O O . SER A 1 437 ? 47.737 -2.114 -34.669 1.00 56.69 437 SER A O 1
ATOM 3423 N N . GLU A 1 438 ? 49.639 -2.587 -35.767 1.00 45.78 438 GLU A N 1
ATOM 3424 C CA . GLU A 1 438 ? 50.549 -2.274 -34.652 1.00 45.78 438 GLU A CA 1
ATOM 3425 C C . GLU A 1 438 ? 50.738 -0.752 -34.438 1.00 45.78 438 GLU A C 1
ATOM 3427 O O . GLU A 1 438 ? 51.180 -0.031 -35.326 1.00 45.78 438 GLU A O 1
ATOM 3432 N N . ASN A 1 439 ? 50.427 -0.312 -33.211 1.00 41.47 439 ASN A N 1
ATOM 3433 C CA . ASN A 1 439 ? 50.857 0.873 -32.446 1.00 41.47 439 ASN A CA 1
ATOM 3434 C C . ASN A 1 439 ? 50.974 2.279 -33.086 1.00 41.47 439 ASN A C 1
ATOM 3436 O O . ASN A 1 439 ? 51.870 2.599 -33.859 1.00 41.47 439 ASN A O 1
ATOM 3440 N N . THR A 1 440 ? 50.217 3.216 -32.499 1.00 29.89 440 THR A N 1
ATOM 3441 C CA . THR A 1 440 ? 50.640 4.608 -32.240 1.00 29.89 440 THR A CA 1
ATOM 3442 C C . THR A 1 440 ? 50.504 4.839 -30.726 1.00 29.89 440 THR A C 1
ATOM 3444 O O . THR A 1 440 ? 49.477 4.435 -30.172 1.00 29.89 440 THR A O 1
ATOM 3447 N N . PRO A 1 441 ? 51.499 5.413 -30.019 1.00 33.28 441 PRO A N 1
ATOM 3448 C CA . PRO A 1 441 ? 51.417 5.575 -28.570 1.00 33.28 441 PRO A CA 1
ATOM 3449 C C . PRO A 1 441 ? 50.338 6.614 -28.225 1.00 33.28 441 PRO A C 1
ATOM 3451 O O . PRO A 1 441 ? 50.316 7.679 -28.847 1.00 33.28 441 PRO A O 1
ATOM 3454 N N . PRO A 1 442 ? 49.449 6.354 -27.251 1.00 35.06 442 PRO A N 1
ATOM 3455 C CA . PRO A 1 442 ? 48.550 7.385 -26.772 1.00 35.06 442 PRO A CA 1
ATOM 3456 C C . PRO A 1 442 ? 49.356 8.407 -25.968 1.00 35.06 442 PRO A C 1
ATOM 3458 O O . PRO A 1 442 ? 50.032 8.076 -24.994 1.00 35.06 442 PRO A O 1
ATOM 3461 N N . SER A 1 443 ? 49.282 9.657 -26.416 1.00 38.47 443 SER A N 1
ATOM 3462 C CA . SER A 1 443 ? 49.466 10.838 -25.583 1.00 38.47 443 SER A CA 1
ATOM 3463 C C . SER A 1 443 ? 48.568 10.724 -24.351 1.00 38.47 443 SER A C 1
ATOM 3465 O O . SER A 1 443 ? 47.359 10.559 -24.510 1.00 38.47 443 SER A O 1
ATOM 3467 N N . ASP A 1 444 ? 49.200 10.821 -23.183 1.00 36.47 444 ASP A N 1
ATOM 3468 C CA . ASP A 1 444 ? 48.672 10.659 -21.827 1.00 36.47 444 ASP A CA 1
ATOM 3469 C C . ASP A 1 444 ? 47.995 9.305 -21.536 1.00 36.47 444 ASP A C 1
ATOM 3471 O O . ASP A 1 444 ? 47.122 8.851 -22.282 1.00 36.47 444 ASP A O 1
ATOM 3475 N N . PRO A 1 445 ? 48.378 8.606 -20.444 1.00 38.94 445 PRO A N 1
ATOM 3476 C CA . PRO A 1 445 ? 47.674 7.397 -20.057 1.00 38.94 445 PRO A CA 1
ATOM 3477 C C . PRO A 1 445 ? 46.217 7.775 -19.801 1.00 38.94 445 PRO A C 1
ATOM 3479 O O . PRO A 1 445 ? 45.926 8.654 -18.989 1.00 38.94 445 PRO A O 1
ATOM 3482 N N . ALA A 1 446 ? 45.301 7.114 -20.513 1.00 47.28 446 ALA A N 1
ATOM 3483 C CA . ALA A 1 446 ? 43.891 7.184 -20.179 1.00 47.28 446 ALA A CA 1
ATOM 3484 C C . ALA A 1 446 ? 43.752 6.913 -18.669 1.00 47.28 446 ALA A C 1
ATOM 3486 O O . ALA A 1 446 ? 44.397 5.972 -18.185 1.00 47.28 446 ALA A O 1
ATOM 3487 N N . PRO A 1 447 ? 42.968 7.728 -17.933 1.00 45.81 447 PRO A N 1
ATOM 3488 C CA . PRO A 1 447 ? 42.778 7.558 -16.498 1.00 45.81 447 PRO A CA 1
ATOM 3489 C C . PRO A 1 447 ? 42.457 6.092 -16.228 1.00 45.81 447 PRO A C 1
ATOM 3491 O O . PRO A 1 447 ? 41.657 5.495 -16.962 1.00 45.81 447 PRO A O 1
ATOM 3494 N N . SER A 1 448 ? 43.121 5.494 -15.236 1.00 56.88 448 SER A N 1
ATOM 3495 C CA . SER A 1 448 ? 42.877 4.097 -14.883 1.00 56.88 448 SER A CA 1
ATOM 3496 C C . SER A 1 448 ? 41.377 3.888 -14.644 1.00 56.88 448 SER A C 1
ATOM 3498 O O . SER A 1 448 ? 40.657 4.837 -14.335 1.00 56.88 448 SER A O 1
ATOM 3500 N N . ALA A 1 449 ? 40.867 2.657 -14.754 1.00 58.59 449 ALA A N 1
ATOM 3501 C CA . ALA A 1 449 ? 39.455 2.385 -14.450 1.00 58.59 449 ALA A CA 1
ATOM 3502 C C . ALA A 1 449 ? 39.041 2.949 -13.071 1.00 58.59 449 ALA A C 1
ATOM 3504 O O . ALA A 1 449 ? 37.916 3.397 -12.890 1.00 58.59 449 ALA A O 1
ATOM 3505 N N . ARG A 1 450 ? 39.988 3.022 -12.124 1.00 60.91 450 ARG A N 1
ATOM 3506 C CA . ARG A 1 450 ? 39.793 3.654 -10.819 1.00 60.91 450 ARG A CA 1
ATOM 3507 C C . ARG A 1 450 ? 39.734 5.178 -10.877 1.00 60.91 450 ARG A C 1
ATOM 3509 O O . ARG A 1 450 ? 38.951 5.751 -10.135 1.00 60.91 450 ARG A O 1
ATOM 3516 N N . ASP A 1 451 ? 40.535 5.821 -11.718 1.00 60.22 451 ASP A N 1
ATOM 3517 C CA . ASP A 1 451 ? 40.507 7.276 -11.906 1.00 60.22 451 ASP A CA 1
ATOM 3518 C C . ASP A 1 451 ? 39.211 7.715 -12.601 1.00 60.22 451 ASP A C 1
ATOM 3520 O O . ASP A 1 451 ? 38.653 8.749 -12.252 1.00 60.22 451 ASP A O 1
ATOM 3524 N N . GLN A 1 452 ? 38.681 6.894 -13.516 1.00 65.88 452 GLN A N 1
ATOM 3525 C CA . GLN A 1 452 ? 37.367 7.108 -14.136 1.00 65.88 452 GLN A CA 1
ATOM 3526 C C . GLN A 1 452 ? 36.241 6.981 -13.104 1.00 65.88 452 GLN A C 1
ATOM 3528 O O . GLN A 1 452 ? 35.436 7.896 -12.963 1.00 65.88 452 GLN A O 1
ATOM 3533 N N . VAL A 1 453 ? 36.245 5.907 -12.305 1.00 66.25 453 VAL A N 1
ATOM 3534 C CA . VAL A 1 453 ? 35.282 5.715 -11.206 1.00 66.25 453 VAL A CA 1
ATOM 3535 C C . VAL A 1 453 ? 35.417 6.813 -10.148 1.00 66.25 453 VAL A C 1
ATOM 3537 O O . VAL A 1 453 ? 34.421 7.318 -9.646 1.00 66.25 453 VAL A O 1
ATOM 3540 N N . ALA A 1 454 ? 36.633 7.251 -9.822 1.00 65.25 454 ALA A N 1
ATOM 3541 C CA . ALA A 1 454 ? 36.837 8.339 -8.873 1.00 65.25 454 ALA A CA 1
ATOM 3542 C C . ALA A 1 454 ? 36.306 9.676 -9.421 1.00 65.25 454 ALA A C 1
ATOM 3544 O O . ALA A 1 454 ? 35.716 10.452 -8.670 1.00 65.25 454 ALA A O 1
ATOM 3545 N N . GLN A 1 455 ? 36.447 9.922 -10.726 1.00 67.38 455 GLN A N 1
ATOM 3546 C CA . GLN A 1 455 ? 35.889 11.096 -11.393 1.00 67.38 455 GLN A CA 1
ATOM 3547 C C . GLN A 1 455 ? 34.352 11.048 -11.472 1.00 67.38 455 GLN A C 1
ATOM 3549 O O . GLN A 1 455 ? 33.710 12.084 -11.311 1.00 67.38 455 GLN A O 1
ATOM 3554 N N . GLU A 1 456 ? 33.756 9.866 -11.650 1.00 72.50 456 GLU A N 1
ATOM 3555 C CA . GLU A 1 456 ? 32.300 9.657 -11.621 1.00 72.50 456 GLU A CA 1
ATOM 3556 C C . GLU A 1 456 ? 31.708 9.778 -10.207 1.00 72.50 456 GLU A C 1
ATOM 3558 O O . GLU A 1 456 ? 30.656 10.392 -10.029 1.00 72.50 456 GLU A O 1
ATOM 3563 N N . LEU A 1 457 ? 32.387 9.235 -9.192 1.00 68.06 457 LEU A N 1
ATOM 3564 C CA . LEU A 1 457 ? 31.902 9.197 -7.809 1.00 68.06 457 LEU A CA 1
ATOM 3565 C C . LEU A 1 457 ? 32.100 10.515 -7.054 1.00 68.06 457 LEU A C 1
ATOM 3567 O O . LEU A 1 457 ? 31.229 10.918 -6.282 1.00 68.06 457 LEU A O 1
ATOM 3571 N N . PHE A 1 458 ? 33.244 11.177 -7.240 1.00 73.44 458 PHE A N 1
ATOM 3572 C CA . PHE A 1 458 ? 33.606 12.378 -6.480 1.00 73.44 458 PHE A CA 1
ATOM 3573 C C . PHE A 1 458 ? 33.461 13.674 -7.284 1.00 73.44 458 PHE A C 1
ATOM 3575 O O . PHE A 1 458 ? 33.335 14.742 -6.683 1.00 73.44 458 PHE A O 1
ATOM 3582 N N . GLY A 1 459 ? 33.434 13.604 -8.619 1.00 69.31 459 GLY A N 1
ATOM 3583 C CA . GLY A 1 459 ? 33.335 14.783 -9.478 1.00 69.31 459 GLY A CA 1
ATOM 3584 C C . GLY A 1 459 ? 34.462 15.794 -9.232 1.00 69.31 459 GLY A C 1
ATOM 3585 O O . GLY A 1 459 ? 35.603 15.433 -8.944 1.00 69.31 459 GLY A O 1
ATOM 3586 N N . HIS A 1 460 ? 34.148 17.086 -9.353 1.00 76.25 460 HIS A N 1
ATOM 3587 C CA . HIS A 1 460 ? 35.061 18.158 -8.954 1.00 76.25 460 HIS A CA 1
ATOM 3588 C C . HIS A 1 460 ? 34.981 18.372 -7.437 1.00 76.25 460 HIS A C 1
ATOM 3590 O O . HIS A 1 460 ? 33.924 18.741 -6.920 1.00 76.25 460 HIS A O 1
ATOM 3596 N N . LEU A 1 461 ? 36.094 18.152 -6.729 1.00 78.50 461 LEU A N 1
ATOM 3597 C CA . LEU A 1 461 ? 36.167 18.363 -5.284 1.00 78.50 461 LEU A CA 1
ATOM 3598 C C . LEU A 1 461 ? 36.028 19.862 -4.954 1.00 78.50 461 LEU A C 1
ATOM 3600 O O . LEU A 1 461 ? 36.798 20.662 -5.486 1.00 78.50 461 LEU A O 1
ATOM 3604 N N . PRO A 1 462 ? 35.084 20.263 -4.081 1.00 78.81 462 PRO A N 1
ATOM 3605 C CA . PRO A 1 462 ? 34.930 21.660 -3.689 1.00 78.81 462 PRO A CA 1
ATOM 3606 C C . PRO A 1 462 ? 36.158 22.166 -2.924 1.00 78.81 462 PRO A C 1
ATOM 3608 O O . PRO A 1 462 ? 36.653 21.478 -2.030 1.00 78.81 462 PRO A O 1
ATOM 3611 N N . GLU A 1 463 ? 36.600 23.392 -3.210 1.00 84.25 463 GLU A N 1
ATOM 3612 C CA . GLU A 1 463 ? 37.557 24.096 -2.350 1.00 84.25 463 GLU A CA 1
ATOM 3613 C C . GLU A 1 463 ? 36.947 24.359 -0.962 1.00 84.25 463 GLU A C 1
ATOM 3615 O O . GLU A 1 463 ? 35.743 24.600 -0.832 1.00 84.25 463 GLU A O 1
ATOM 3620 N N . PHE A 1 464 ? 37.774 24.303 0.085 1.00 91.44 464 PHE A N 1
ATOM 3621 C CA . PHE A 1 464 ? 37.349 24.523 1.469 1.00 91.44 464 PHE A CA 1
ATOM 3622 C C . PHE A 1 464 ? 38.457 25.155 2.315 1.00 91.44 464 PHE A C 1
ATOM 3624 O O . PHE A 1 464 ? 39.644 24.903 2.099 1.00 91.44 464 PHE A O 1
ATOM 3631 N N . ASP A 1 465 ? 38.066 25.919 3.336 1.00 90.75 465 ASP A N 1
ATOM 3632 C CA . ASP A 1 465 ? 38.974 26.407 4.374 1.00 90.75 465 ASP A CA 1
ATOM 3633 C C . ASP A 1 465 ? 38.983 25.451 5.580 1.00 90.75 465 ASP A C 1
ATOM 3635 O O . ASP A 1 465 ? 38.010 25.331 6.330 1.00 90.75 465 ASP A O 1
ATOM 3639 N N . LEU A 1 466 ? 40.119 24.783 5.807 1.00 89.19 466 LEU A N 1
ATOM 3640 C CA . LEU A 1 466 ? 40.300 23.830 6.907 1.00 89.19 466 LEU A CA 1
ATOM 3641 C C . LEU A 1 466 ? 40.099 24.467 8.296 1.00 89.19 466 LEU A C 1
ATOM 3643 O O . LEU A 1 466 ? 39.711 23.768 9.237 1.00 89.19 466 LEU A O 1
ATOM 3647 N N . SER A 1 467 ? 40.328 25.777 8.441 1.00 89.19 467 SER A N 1
ATOM 3648 C CA . SER A 1 467 ? 40.120 26.497 9.704 1.00 89.19 467 SER A CA 1
ATOM 3649 C C . SER A 1 467 ? 38.640 26.589 10.098 1.00 89.19 467 SER A C 1
ATOM 3651 O O . SER A 1 467 ? 38.322 26.677 11.285 1.00 89.19 467 SER A O 1
ATOM 3653 N N . GLN A 1 468 ? 37.729 26.486 9.123 1.00 88.06 468 GLN A N 1
ATOM 3654 C CA . GLN A 1 468 ? 36.276 26.539 9.317 1.00 88.06 468 GLN A CA 1
ATOM 3655 C C . GLN A 1 468 ? 35.654 25.162 9.601 1.00 88.06 468 GLN A C 1
ATOM 3657 O O . GLN A 1 468 ? 34.444 25.055 9.833 1.00 88.06 468 GLN A O 1
ATOM 3662 N N . VAL A 1 469 ? 36.458 24.090 9.611 1.00 92.62 469 VAL A N 1
ATOM 3663 C CA . VAL A 1 469 ? 35.996 22.713 9.827 1.00 92.62 469 VAL A CA 1
ATOM 3664 C C . VAL A 1 469 ? 36.097 22.338 11.315 1.00 92.62 469 VAL A C 1
ATOM 3666 O O . VAL A 1 469 ? 37.205 22.161 11.828 1.00 92.62 469 VAL A O 1
ATOM 3669 N N . PRO A 1 470 ? 34.968 22.136 12.028 1.00 93.81 470 PRO A N 1
ATOM 3670 C CA . PRO A 1 470 ? 34.993 21.756 13.442 1.00 93.81 470 PRO A CA 1
ATOM 3671 C C . PRO A 1 470 ? 35.574 20.357 13.660 1.00 93.81 470 PRO A C 1
ATOM 3673 O O . PRO A 1 470 ? 35.296 19.450 12.874 1.00 93.81 470 PRO A O 1
ATOM 3676 N N . ASP A 1 471 ? 36.242 20.126 14.791 1.00 91.12 471 ASP A N 1
ATOM 3677 C CA . ASP A 1 471 ? 36.874 18.831 15.105 1.00 91.12 471 ASP A CA 1
ATOM 3678 C C . ASP A 1 471 ? 35.891 17.655 15.128 1.00 91.12 471 ASP A C 1
ATOM 3680 O O . ASP A 1 471 ? 36.217 16.556 14.686 1.00 91.12 471 ASP A O 1
ATOM 3684 N N . LYS A 1 472 ? 34.640 17.895 15.537 1.00 89.62 472 LYS A N 1
ATOM 3685 C CA . LYS A 1 472 ? 33.572 16.885 15.469 1.00 89.62 472 LYS A CA 1
ATOM 3686 C C . LYS A 1 472 ? 33.286 16.427 14.031 1.00 89.62 472 LYS A C 1
ATOM 3688 O O . LYS A 1 472 ? 32.973 15.265 13.804 1.00 89.62 472 LYS A O 1
ATOM 3693 N N . THR A 1 473 ? 33.413 17.329 13.058 1.00 90.81 473 THR A N 1
ATOM 3694 C CA . THR A 1 473 ? 33.273 17.002 11.628 1.00 90.81 473 THR A CA 1
ATOM 3695 C C . THR A 1 473 ? 34.432 16.116 11.185 1.00 90.81 473 THR A C 1
ATOM 3697 O O . THR A 1 473 ? 34.196 15.089 10.560 1.00 90.81 473 THR A O 1
ATOM 3700 N N . LYS A 1 474 ? 35.664 16.456 11.589 1.00 93.12 474 LYS A N 1
ATOM 3701 C CA . LYS A 1 474 ? 36.868 15.664 11.294 1.00 93.12 474 LYS A CA 1
ATOM 3702 C C . LYS A 1 474 ? 36.765 14.239 11.840 1.00 93.12 474 LYS A C 1
ATOM 3704 O O . LYS A 1 474 ? 37.024 13.288 11.115 1.00 93.12 474 LYS A O 1
ATOM 3709 N N . GLN A 1 475 ? 36.293 14.087 13.078 1.00 92.50 475 GLN A N 1
ATOM 3710 C CA . GLN A 1 475 ? 36.067 12.777 13.702 1.00 92.50 475 GLN A CA 1
ATOM 3711 C C . GLN A 1 475 ? 35.016 11.942 12.958 1.00 92.50 475 GLN A C 1
ATOM 3713 O O . GLN A 1 475 ? 35.248 10.766 12.682 1.00 92.50 475 GLN A O 1
ATOM 3718 N N . ASN A 1 476 ? 33.882 12.545 12.592 1.00 91.12 476 ASN A N 1
ATOM 3719 C CA . ASN A 1 476 ? 32.824 11.849 11.856 1.00 91.12 476 ASN A CA 1
ATOM 3720 C C . ASN A 1 476 ? 33.287 11.404 10.461 1.00 91.12 476 ASN A C 1
ATOM 3722 O O . ASN A 1 476 ? 32.979 10.294 10.036 1.00 91.12 476 ASN A O 1
ATOM 3726 N N . VAL A 1 477 ? 34.023 12.267 9.755 1.00 93.75 477 VAL A N 1
ATOM 3727 C CA . VAL A 1 477 ? 34.576 11.964 8.429 1.00 93.75 477 VAL A CA 1
ATOM 3728 C C . VAL A 1 477 ? 35.624 10.854 8.526 1.00 93.75 477 VAL A C 1
ATOM 3730 O O . VAL A 1 477 ? 35.558 9.902 7.757 1.00 93.75 477 VAL A O 1
ATOM 3733 N N . ALA A 1 478 ? 36.519 10.898 9.517 1.00 91.94 478 ALA A N 1
ATOM 3734 C CA . ALA A 1 478 ? 37.503 9.839 9.742 1.00 91.94 478 ALA A CA 1
ATOM 3735 C C . ALA A 1 478 ? 36.845 8.468 9.993 1.00 91.94 478 ALA A C 1
ATOM 3737 O O . ALA A 1 478 ? 37.267 7.469 9.409 1.00 91.94 478 ALA A O 1
ATOM 3738 N N . ALA A 1 479 ? 35.775 8.423 10.796 1.00 90.88 479 ALA A N 1
ATOM 3739 C CA . ALA A 1 479 ? 35.012 7.199 11.040 1.00 90.88 479 ALA A CA 1
ATOM 3740 C C . ALA A 1 47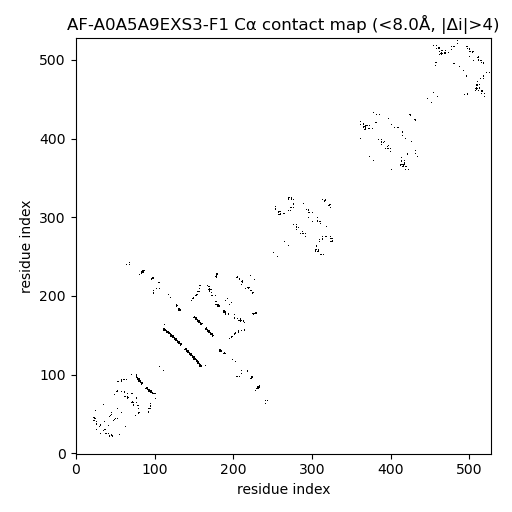9 ? 34.321 6.675 9.766 1.00 90.88 479 ALA A C 1
ATOM 3742 O O . ALA A 1 479 ? 34.321 5.468 9.515 1.00 90.88 479 ALA A O 1
ATOM 3743 N N . ALA A 1 480 ? 33.777 7.572 8.937 1.00 89.75 480 ALA A N 1
ATOM 3744 C CA . ALA A 1 480 ? 33.186 7.211 7.650 1.00 89.75 480 ALA A CA 1
ATOM 3745 C C . ALA A 1 480 ? 34.238 6.635 6.684 1.00 89.75 480 ALA A C 1
ATOM 3747 O O . ALA A 1 480 ? 34.004 5.583 6.090 1.00 89.75 480 ALA A O 1
ATOM 3748 N N . CYS A 1 481 ? 35.421 7.253 6.594 1.00 90.62 481 CYS A N 1
ATOM 3749 C CA . CYS A 1 481 ? 36.543 6.739 5.805 1.00 90.62 481 CYS A CA 1
ATOM 3750 C C . CYS A 1 481 ? 36.987 5.348 6.283 1.00 90.62 481 CYS A C 1
ATOM 3752 O O . CYS A 1 481 ? 37.240 4.465 5.468 1.00 90.62 481 CYS A O 1
ATOM 3754 N N . GLU A 1 482 ? 37.073 5.120 7.596 1.00 89.69 482 GLU A N 1
ATOM 3755 C CA . GLU A 1 482 ? 37.453 3.815 8.146 1.00 89.69 482 GLU A CA 1
ATOM 3756 C C . GLU A 1 482 ? 36.408 2.730 7.844 1.00 89.69 482 GLU A C 1
ATOM 3758 O O . GLU A 1 482 ? 36.765 1.618 7.447 1.00 89.69 482 GLU A O 1
ATOM 3763 N N . SER A 1 483 ? 35.119 3.054 7.979 1.00 85.31 483 SER A N 1
ATOM 3764 C CA . SER A 1 483 ? 34.024 2.141 7.638 1.00 85.31 483 SER A CA 1
ATOM 3765 C C . SER A 1 483 ? 34.022 1.792 6.148 1.00 85.31 483 SER A C 1
ATOM 3767 O O . SER A 1 483 ? 33.870 0.625 5.788 1.00 85.31 483 SER A O 1
ATOM 3769 N N . ALA A 1 484 ? 34.252 2.780 5.281 1.00 86.25 484 ALA A N 1
ATOM 3770 C CA . ALA A 1 484 ? 34.301 2.572 3.839 1.00 86.25 484 ALA A CA 1
ATOM 3771 C C . ALA A 1 484 ? 35.505 1.716 3.413 1.00 86.25 484 ALA A C 1
ATOM 3773 O O . ALA A 1 484 ? 35.355 0.778 2.627 1.00 86.25 484 ALA A O 1
ATOM 3774 N N . ARG A 1 485 ? 36.680 1.938 4.023 1.00 86.62 485 ARG A N 1
ATOM 3775 C CA . ARG A 1 485 ? 37.859 1.073 3.843 1.00 86.62 485 ARG A CA 1
ATOM 3776 C C . ARG A 1 485 ? 37.599 -0.372 4.268 1.00 86.62 485 ARG A C 1
ATOM 3778 O O . ARG A 1 485 ? 38.030 -1.282 3.572 1.00 86.62 485 ARG A O 1
ATOM 3785 N N . LYS A 1 486 ? 36.902 -0.588 5.390 1.00 83.75 486 LYS A N 1
ATOM 3786 C CA . LYS A 1 486 ? 36.549 -1.933 5.882 1.00 83.75 486 LYS A CA 1
ATOM 3787 C C . LYS A 1 486 ? 35.588 -2.668 4.947 1.00 83.75 486 LYS A C 1
ATOM 3789 O O . LYS A 1 486 ? 35.710 -3.878 4.808 1.00 83.75 486 LYS A O 1
ATOM 3794 N N . GLY A 1 487 ? 34.652 -1.949 4.324 1.00 77.88 487 GLY A N 1
ATOM 3795 C CA . GLY A 1 487 ? 33.714 -2.522 3.358 1.00 77.88 487 GLY A CA 1
ATOM 3796 C C . GLY A 1 487 ? 34.372 -2.929 2.036 1.00 77.88 487 GLY A C 1
ATOM 3797 O O . GLY A 1 487 ? 33.972 -3.932 1.457 1.00 77.88 487 GLY A O 1
ATOM 3798 N N . ASN A 1 488 ? 35.372 -2.164 1.577 1.00 74.50 488 ASN A N 1
ATOM 3799 C CA . ASN A 1 488 ? 36.165 -2.383 0.354 1.00 74.50 488 ASN A CA 1
ATOM 3800 C C . ASN A 1 488 ? 35.360 -2.771 -0.909 1.00 74.50 488 ASN A C 1
ATOM 3802 O O . ASN A 1 488 ? 35.845 -3.501 -1.769 1.00 74.50 488 ASN A O 1
ATOM 3806 N N . VAL A 1 489 ? 34.126 -2.275 -1.028 1.00 79.06 489 VAL A N 1
ATOM 3807 C CA . VAL A 1 489 ? 33.268 -2.427 -2.210 1.00 79.06 489 VAL A CA 1
ATOM 3808 C C . VAL A 1 489 ? 32.646 -1.081 -2.559 1.00 79.06 489 VAL A C 1
ATOM 3810 O O . VAL A 1 489 ? 32.335 -0.284 -1.672 1.00 79.06 489 VAL A O 1
ATOM 3813 N N . GLU A 1 490 ? 32.457 -0.825 -3.852 1.00 77.88 490 GLU A N 1
ATOM 3814 C CA . GLU A 1 490 ? 32.021 0.467 -4.402 1.00 77.88 490 GLU A CA 1
ATOM 3815 C C . GLU A 1 490 ? 30.737 1.011 -3.751 1.00 77.88 490 GLU A C 1
ATOM 3817 O O . GLU A 1 490 ? 30.660 2.194 -3.421 1.00 77.88 490 GLU A O 1
ATOM 3822 N N . ALA A 1 491 ? 29.773 0.134 -3.452 1.00 78.38 491 ALA A N 1
ATOM 3823 C CA . ALA A 1 491 ? 28.509 0.498 -2.811 1.00 78.38 491 ALA A CA 1
ATOM 3824 C C . ALA A 1 491 ? 28.685 1.227 -1.462 1.00 78.38 491 ALA A C 1
ATOM 3826 O O . ALA A 1 491 ? 27.996 2.210 -1.200 1.00 78.38 491 ALA A O 1
ATOM 3827 N N . VAL A 1 492 ? 29.644 0.808 -0.627 1.00 83.62 492 VAL A N 1
ATOM 3828 C CA . VAL A 1 492 ? 29.869 1.421 0.700 1.00 83.62 492 VAL A CA 1
ATOM 3829 C C . VAL A 1 492 ? 30.475 2.821 0.562 1.00 83.62 492 VAL A C 1
ATOM 3831 O O . VAL A 1 492 ? 30.205 3.718 1.362 1.00 83.62 492 VAL A O 1
ATOM 3834 N N . TRP A 1 493 ? 31.270 3.042 -0.484 1.00 85.38 493 TRP A N 1
ATOM 3835 C CA . TRP A 1 493 ? 31.818 4.360 -0.784 1.00 85.38 493 TRP A CA 1
ATOM 3836 C C . TRP A 1 493 ? 30.752 5.308 -1.335 1.00 85.38 493 TRP A C 1
ATOM 3838 O O . TRP A 1 493 ? 30.705 6.462 -0.911 1.00 85.38 493 TRP A O 1
ATOM 3848 N N . ILE A 1 494 ? 29.836 4.816 -2.177 1.00 85.44 494 ILE A N 1
ATOM 3849 C CA . ILE A 1 494 ? 28.655 5.572 -2.629 1.00 85.44 494 ILE A CA 1
ATOM 3850 C C . ILE A 1 494 ? 27.805 6.018 -1.430 1.00 85.44 494 ILE A C 1
ATOM 3852 O O . ILE A 1 494 ? 27.389 7.177 -1.357 1.00 85.44 494 ILE A O 1
ATOM 3856 N N . GLU A 1 495 ? 27.587 5.138 -0.452 1.00 87.06 495 GLU A N 1
ATOM 3857 C CA . GLU A 1 495 ? 26.856 5.474 0.774 1.00 87.06 495 GLU A CA 1
ATOM 3858 C C . GLU A 1 495 ? 27.567 6.547 1.608 1.00 87.06 495 GLU A C 1
ATOM 3860 O O . GLU A 1 495 ? 26.926 7.500 2.060 1.00 87.06 495 GLU A O 1
ATOM 3865 N N . ALA A 1 496 ? 28.890 6.451 1.771 1.00 88.31 496 ALA A N 1
ATOM 3866 C CA . ALA A 1 496 ? 29.676 7.446 2.500 1.00 88.31 496 ALA A CA 1
ATOM 3867 C C . ALA A 1 496 ? 29.647 8.828 1.816 1.00 88.31 496 ALA A C 1
ATOM 3869 O O . ALA A 1 496 ? 29.491 9.855 2.483 1.00 88.31 496 ALA A O 1
ATOM 3870 N N . ILE A 1 497 ? 29.724 8.862 0.482 1.00 89.31 497 ILE A N 1
ATOM 3871 C CA . ILE A 1 497 ? 29.615 10.090 -0.319 1.00 89.31 497 ILE A CA 1
ATOM 3872 C C . ILE A 1 497 ? 28.201 10.679 -0.213 1.00 89.31 497 ILE A C 1
ATOM 3874 O O . ILE A 1 497 ? 28.036 11.885 -0.009 1.00 89.31 497 ILE A O 1
ATOM 3878 N N . SER A 1 498 ? 27.164 9.843 -0.296 1.00 89.19 498 SER A N 1
ATOM 3879 C CA . SER A 1 498 ? 25.764 10.255 -0.127 1.00 89.19 498 SER A CA 1
ATOM 3880 C C . SER A 1 498 ? 25.508 10.833 1.269 1.00 89.19 498 SER A C 1
ATOM 3882 O O . SER A 1 498 ? 24.893 11.896 1.417 1.00 89.19 498 SER A O 1
ATOM 3884 N N . TRP A 1 499 ? 26.061 10.199 2.306 1.00 94.19 499 TRP A N 1
ATOM 3885 C CA . TRP A 1 499 ? 26.022 10.705 3.674 1.00 94.19 499 TRP A CA 1
ATOM 3886 C C . TRP A 1 499 ? 26.681 12.082 3.798 1.00 94.19 499 TRP A C 1
ATOM 3888 O O . TRP A 1 499 ? 26.072 12.983 4.384 1.00 94.19 499 TRP A O 1
ATOM 3898 N N . ALA A 1 500 ? 27.882 12.273 3.241 1.00 90.50 500 ALA A N 1
ATOM 3899 C CA . ALA A 1 500 ? 28.586 13.554 3.285 1.00 90.50 500 ALA A CA 1
ATOM 3900 C C . ALA A 1 500 ? 27.770 14.657 2.592 1.00 90.50 500 ALA A C 1
ATOM 3902 O O . ALA A 1 500 ? 27.524 15.710 3.188 1.00 90.50 500 ALA A O 1
ATOM 3903 N N . ASN A 1 501 ? 27.257 14.374 1.389 1.00 89.31 501 ASN A N 1
ATOM 3904 C CA . ASN A 1 501 ? 26.406 15.284 0.622 1.00 89.31 501 ASN A CA 1
ATOM 3905 C C . ASN A 1 501 ? 25.134 15.673 1.382 1.00 89.31 501 ASN A C 1
ATOM 3907 O O . ASN A 1 501 ? 24.782 16.847 1.423 1.00 89.31 501 ASN A O 1
ATOM 3911 N N . LYS A 1 502 ? 24.464 14.725 2.045 1.00 91.44 502 LYS A N 1
ATOM 3912 C CA . LYS A 1 502 ? 23.243 14.999 2.819 1.00 91.44 502 LYS A CA 1
ATOM 3913 C C . LYS A 1 502 ? 23.525 15.757 4.117 1.00 91.44 502 LYS A C 1
ATOM 3915 O O . LYS A 1 502 ? 22.789 16.677 4.473 1.00 91.44 502 LYS A O 1
ATOM 3920 N N . THR A 1 503 ? 24.574 15.367 4.835 1.00 90.50 503 THR A N 1
ATOM 3921 C CA . THR A 1 503 ? 24.883 15.877 6.179 1.00 90.50 503 THR A CA 1
ATOM 3922 C C . THR A 1 503 ? 25.480 17.279 6.128 1.00 90.50 503 THR A C 1
ATOM 3924 O O . THR A 1 503 ? 25.160 18.121 6.971 1.00 90.50 503 THR A O 1
ATOM 3927 N N . TYR A 1 504 ? 26.314 17.556 5.123 1.00 92.19 504 TYR A N 1
ATOM 3928 C CA . TYR A 1 504 ? 27.038 18.818 4.992 1.00 92.19 504 TYR A CA 1
ATOM 3929 C C . TYR A 1 504 ? 26.548 19.693 3.829 1.00 92.19 504 TYR A C 1
ATOM 3931 O O . TYR A 1 504 ? 27.158 20.725 3.573 1.00 92.19 504 TYR A O 1
ATOM 3939 N N . ALA A 1 505 ? 25.402 19.377 3.204 1.00 86.50 505 ALA A N 1
ATOM 3940 C CA . ALA A 1 505 ? 24.803 20.125 2.081 1.00 86.50 505 ALA A CA 1
ATOM 3941 C C . ALA A 1 505 ? 24.778 21.657 2.251 1.00 86.50 505 ALA A C 1
ATOM 3943 O O . ALA A 1 505 ? 24.874 22.403 1.284 1.00 86.50 505 ALA A O 1
ATOM 3944 N N . LYS A 1 506 ? 24.592 22.137 3.488 1.00 89.06 506 LYS A N 1
ATOM 3945 C CA . LYS A 1 506 ? 24.477 23.569 3.827 1.00 89.06 506 LYS A CA 1
ATOM 3946 C C . LYS A 1 506 ? 25.773 24.182 4.370 1.00 89.06 506 LYS A C 1
ATOM 3948 O O . LYS A 1 506 ? 25.765 25.331 4.804 1.00 89.06 506 LYS A O 1
ATOM 3953 N N . HIS A 1 507 ? 26.858 23.413 4.406 1.00 91.31 507 HIS A N 1
ATOM 3954 C CA . HIS A 1 507 ? 28.138 23.781 5.002 1.00 91.31 507 HIS A CA 1
ATOM 3955 C C . HIS A 1 507 ? 29.271 23.478 4.008 1.00 91.31 507 HIS A C 1
ATOM 3957 O O . HIS A 1 507 ? 29.871 22.406 4.101 1.00 91.31 507 HIS A O 1
ATOM 3963 N N . PRO A 1 508 ? 29.562 24.397 3.068 1.00 88.25 508 PRO A N 1
ATOM 3964 C CA . PRO A 1 508 ? 30.472 24.143 1.950 1.00 88.25 508 PRO A CA 1
ATOM 3965 C C . PRO A 1 508 ? 31.869 23.708 2.404 1.00 88.25 508 PRO A C 1
ATOM 3967 O O . PRO A 1 508 ? 32.361 22.707 1.898 1.00 88.25 508 PRO A O 1
ATOM 3970 N N . ASP A 1 509 ? 32.445 24.333 3.439 1.00 90.81 509 ASP A N 1
ATOM 3971 C CA . ASP A 1 509 ? 33.773 23.942 3.939 1.00 90.81 509 ASP A CA 1
ATOM 3972 C C . ASP A 1 509 ? 33.799 22.531 4.543 1.00 90.81 509 ASP A C 1
ATOM 3974 O O . ASP A 1 509 ? 34.763 21.783 4.398 1.00 90.81 509 ASP A O 1
ATOM 3978 N N . ARG A 1 510 ? 32.708 22.128 5.207 1.00 93.62 510 ARG A N 1
ATOM 3979 C CA . ARG A 1 510 ? 32.585 20.784 5.795 1.00 93.62 510 ARG A CA 1
ATOM 3980 C C . ARG A 1 510 ? 32.357 19.728 4.725 1.00 93.62 510 ARG A C 1
ATOM 3982 O O . ARG A 1 510 ? 32.855 18.617 4.865 1.00 93.62 510 ARG A O 1
ATOM 3989 N N . LEU A 1 511 ? 31.599 20.074 3.686 1.00 92.06 511 LEU A N 1
ATOM 3990 C CA . LEU A 1 511 ? 31.345 19.203 2.548 1.00 92.06 511 LEU A CA 1
ATOM 3991 C C . LEU A 1 511 ? 32.613 19.011 1.712 1.00 92.06 511 LEU A C 1
ATOM 3993 O O . LEU A 1 511 ? 32.967 17.871 1.428 1.00 92.06 511 LEU A O 1
ATOM 3997 N N . GLY A 1 512 ? 33.321 20.097 1.390 1.00 88.69 512 GLY A N 1
ATOM 3998 C CA . GLY A 1 512 ? 34.599 20.050 0.679 1.00 88.69 512 GLY A CA 1
ATOM 3999 C C . GLY A 1 512 ? 35.633 19.218 1.433 1.00 88.69 512 GLY A C 1
ATOM 4000 O O . GLY A 1 512 ? 36.209 18.293 0.863 1.00 88.69 512 GLY A O 1
ATOM 4001 N N . TYR A 1 513 ? 35.775 19.442 2.745 1.00 93.62 513 TYR A N 1
ATOM 4002 C CA . TYR A 1 513 ? 36.642 18.622 3.592 1.00 93.62 513 TYR A CA 1
ATOM 4003 C C . TYR A 1 513 ? 36.235 17.139 3.594 1.00 93.62 513 TYR A C 1
ATOM 4005 O O . TYR A 1 513 ? 37.077 16.268 3.394 1.00 93.62 513 TYR A O 1
ATOM 4013 N N . ALA A 1 514 ? 34.945 16.834 3.777 1.00 92.00 514 ALA A N 1
ATOM 4014 C CA . ALA A 1 514 ? 34.460 15.456 3.830 1.00 92.00 514 ALA A CA 1
ATOM 4015 C C . ALA A 1 514 ? 34.690 14.689 2.518 1.00 92.00 514 ALA A C 1
ATOM 4017 O O . ALA A 1 514 ? 35.134 13.543 2.552 1.00 92.00 514 ALA A O 1
ATOM 4018 N N . LEU A 1 515 ? 34.409 15.313 1.370 1.00 92.06 515 LEU A N 1
ATOM 4019 C CA . LEU A 1 515 ? 34.611 14.696 0.057 1.00 92.06 515 LEU A CA 1
ATOM 4020 C C . LEU A 1 515 ? 36.100 14.535 -0.273 1.00 92.06 515 LEU A C 1
ATOM 4022 O O . LEU A 1 515 ? 36.483 13.503 -0.819 1.00 92.06 515 LEU A O 1
ATOM 4026 N N . SER A 1 516 ? 36.939 15.501 0.113 1.00 89.50 516 SER A N 1
ATOM 4027 C CA . SER A 1 516 ? 38.394 15.428 -0.064 1.00 89.50 516 SER A CA 1
ATOM 4028 C C . SER A 1 516 ? 39.017 14.273 0.731 1.00 89.50 516 SER A C 1
ATOM 4030 O O . SER A 1 516 ? 39.776 13.473 0.184 1.00 89.50 516 SER A O 1
ATOM 4032 N N . GLU A 1 517 ? 38.636 14.110 2.000 1.00 92.69 517 GLU A N 1
ATOM 4033 C CA . GLU A 1 517 ? 39.127 13.013 2.845 1.00 92.69 517 GLU A CA 1
ATOM 4034 C C . GLU A 1 517 ? 38.627 11.639 2.378 1.00 92.69 517 GLU A C 1
ATOM 4036 O O . GLU A 1 517 ? 39.387 10.670 2.385 1.00 92.69 517 GLU A O 1
ATOM 4041 N N . LEU A 1 518 ? 37.369 11.537 1.932 1.00 90.69 518 LEU A N 1
ATOM 4042 C CA . LEU A 1 518 ? 36.831 10.299 1.359 1.00 90.69 518 LEU A CA 1
ATOM 4043 C C . LEU A 1 518 ? 37.535 9.933 0.044 1.00 90.69 518 LEU A C 1
ATOM 4045 O O . LEU A 1 518 ? 37.834 8.761 -0.172 1.00 90.69 518 LEU A O 1
ATOM 4049 N N . TYR A 1 519 ? 37.865 10.917 -0.795 1.00 88.44 519 TYR A N 1
ATOM 4050 C CA . TYR A 1 519 ? 38.635 10.711 -2.023 1.00 88.44 519 TYR A CA 1
ATOM 4051 C C . TYR A 1 519 ? 40.070 10.250 -1.731 1.00 88.44 519 TYR A C 1
ATOM 4053 O O . TYR A 1 519 ? 40.550 9.273 -2.311 1.00 88.44 519 TYR A O 1
ATOM 4061 N N . ALA A 1 520 ? 40.757 10.898 -0.786 1.00 86.44 520 ALA A N 1
ATOM 4062 C CA . ALA A 1 520 ? 42.087 10.481 -0.343 1.00 86.44 520 ALA A CA 1
ATOM 4063 C C . ALA A 1 520 ? 42.063 9.066 0.267 1.00 86.44 520 ALA A C 1
ATOM 4065 O O . ALA A 1 520 ? 42.947 8.242 0.020 1.00 86.44 520 ALA A O 1
ATOM 4066 N N . ALA A 1 521 ? 41.016 8.741 1.029 1.00 87.00 521 ALA A N 1
ATOM 4067 C CA . ALA A 1 521 ? 40.830 7.408 1.578 1.00 87.00 521 ALA A CA 1
ATOM 4068 C C . ALA A 1 521 ? 40.567 6.369 0.479 1.00 87.00 521 ALA A C 1
ATOM 4070 O O . ALA A 1 521 ? 41.181 5.302 0.523 1.00 87.00 521 ALA A O 1
ATOM 4071 N N . TRP A 1 522 ? 39.739 6.686 -0.517 1.00 83.44 522 TRP A N 1
ATOM 4072 C CA . TRP A 1 522 ? 39.485 5.828 -1.673 1.00 83.44 522 TRP A CA 1
ATOM 4073 C C . TRP A 1 522 ? 40.767 5.551 -2.450 1.00 83.44 522 TRP A C 1
ATOM 4075 O O . TRP A 1 522 ? 41.059 4.396 -2.731 1.00 83.44 522 TRP A O 1
ATOM 4085 N N . THR A 1 523 ? 41.576 6.563 -2.762 1.00 80.38 523 THR A N 1
ATOM 4086 C CA . THR A 1 523 ? 42.816 6.373 -3.539 1.00 80.38 523 THR A CA 1
ATOM 4087 C C . THR A 1 523 ? 43.900 5.602 -2.776 1.00 80.38 523 THR A C 1
ATOM 4089 O O . THR A 1 523 ? 44.750 4.970 -3.398 1.00 80.38 523 THR A O 1
ATOM 4092 N N . SER A 1 524 ? 43.836 5.567 -1.439 1.00 78.50 524 SER A N 1
ATOM 4093 C CA . SER A 1 524 ? 44.803 4.853 -0.587 1.00 78.50 524 SER A CA 1
ATOM 4094 C C . SER A 1 524 ? 44.615 3.326 -0.474 1.00 78.50 524 SER A C 1
ATOM 4096 O O . SER A 1 524 ? 45.498 2.653 0.055 1.00 78.50 524 SER A O 1
ATOM 4098 N N . VAL A 1 525 ? 43.493 2.755 -0.934 1.00 71.06 525 VAL A N 1
ATOM 4099 C CA . VAL A 1 525 ? 43.186 1.315 -0.772 1.00 71.06 525 VAL A CA 1
ATOM 4100 C C . VAL A 1 525 ? 43.632 0.503 -1.992 1.00 71.06 525 VAL A C 1
ATOM 4102 O O . VAL A 1 525 ? 43.235 0.810 -3.111 1.00 71.06 525 VAL A O 1
ATOM 4105 N N . THR A 1 526 ? 44.408 -0.568 -1.820 1.00 55.62 526 THR A N 1
ATOM 4106 C CA . THR A 1 526 ? 44.771 -1.487 -2.920 1.00 55.62 526 THR A CA 1
ATOM 4107 C C . THR A 1 526 ? 43.566 -2.343 -3.350 1.00 55.62 526 THR A C 1
ATOM 4109 O O . THR A 1 526 ? 42.795 -2.741 -2.478 1.00 55.62 526 THR A O 1
ATOM 4112 N N . PRO A 1 527 ? 43.357 -2.617 -4.658 1.00 54.75 527 PRO A N 1
ATOM 4113 C CA . PRO A 1 527 ? 42.247 -3.463 -5.111 1.00 54.75 527 PRO A CA 1
ATOM 4114 C C . PRO A 1 527 ? 42.316 -4.846 -4.451 1.00 54.75 527 PRO A C 1
ATOM 4116 O O . PRO A 1 527 ? 43.395 -5.442 -4.417 1.00 54.75 527 PRO A O 1
ATOM 4119 N N . GLY A 1 528 ? 41.186 -5.312 -3.913 1.00 43.25 528 GLY A N 1
ATOM 4120 C CA . GLY A 1 528 ? 41.003 -6.674 -3.404 1.00 43.25 528 GLY A CA 1
ATOM 4121 C C . GLY A 1 528 ? 40.378 -7.582 -4.447 1.00 43.25 528 GLY A C 1
ATOM 4122 O O . GLY A 1 528 ? 39.610 -7.048 -5.281 1.00 43.25 528 GLY A O 1
#

Foldseek 3Di:
DDDDDDDDDDDPDDPDPPPPDDAPDADDPCCCPVVVDDRVNVSCQCVPLAVPDPDPVLSVVLVVLCVLAVHDVVVVQWYFAFAQEPVVRGTDTDIFGALVNLVVLLVVVVFWPDKDDKDFADKDKDKFWAWADDVPDPDTDIDIDIAIATQKIWMWTWTQDPVGIDTQIQIDGLVLAFAADDGPVPGGDGDPCCRVPVHVLRVSQRVLSSSCRRCVVRRVDHGPSRCHNDHDYPPPPPPVSPNRPCPVVPCQCLNDQFDADLVPADLVLLVVLLVLLVVLVVVVDPVSLSVSLVCLCVVCPPPSRSNNVSSVQSVCCVPVVDRDDSDRDPDDDDDDDDDDDDDDDDDDDDDDDDDDDDPPLLPDQFDADLVPQDVVLVVVLLVLLVVLLVVVDPVSLSVSNVVLCVPCVVPSRSSNVSSVQNVVCNVVSHRDDDDDDDDDDDDDDDQPPLSVLLCVQLPDQADADPVLADVVLVVVLVVLLVQLLVVLDPVSLSVQLVCLCVVCVPPRRSSSVSSVSSSVSSVPHDHD

pLDDT: mean 79.12, std 20.75, range [24.72, 98.69]

Mean predicted aligned error: 22.16 Å

Sequence (528 aa):
MASNSRKRGDNKDTGTSLVPGQPRWQLPSIARDHYGLNEAQWQLLIDNLYPSANTLDGVLLALAYCKANNLNIWRKPVHIVPMWSKAKREYVEQVWEGYNSFLTIAHRTDSFAGMDEPEFGPDKTVTFTAKFERRNSNEPIERQVTVTYPEWCVVRVYRLTKNGRFPYPGKVHWRQTFATTYTVDGNEFPTEMWIKRAHDQLAKCATVAGLRLAFPEEMPAYCAEEMSGRVIDDVDYTRSVGAAVPPQAAVNPFDNIPSYTDAGVPEQTRKLIATACENALRAGVSAAWDQSAEWVLKRFSGDSNTVGYALTMLKRCRDEGIVPSVKPTVQASAAPASAPAPTATREETVTTGEAAKPVDLFGTIPEFDEAKVPDKTKRTVVQACRNALQGNTDQVWAQAVAWVREKYGESQDRLGFALSLLQAAWTSGQVPEVSMSENTPPSDPAPSARDQVAQELFGHLPEFDLSQVPDKTKQNVAAACESARKGNVEAVWIEAISWANKTYAKHPDRLGYALSELYAAWTSVTPG

Nearest PDB structures (foldseek):
  4bts-assembly1_AJ  TM=3.472E-01  e=6.848E-01  Tetrahymena thermophila
  5grs-assembly1_A  TM=3.447E-01  e=7.517E+00  Schizosaccharomyces pombe 972h-
  8xl0-assembly1_F  TM=2.028E-01  e=8.731E+00  Homo sapiens